Protein AF-A0A2G8JLL1-F1 (afdb_monomer_lite)

Radius of gyration: 41.3 Å; chains: 1; bounding box: 78×119×108 Å

Structure (mmCIF, N/CA/C/O backbone):
data_AF-A0A2G8JLL1-F1
#
_entry.id   AF-A0A2G8JLL1-F1
#
loop_
_atom_site.group_PDB
_atom_site.id
_atom_site.type_symbol
_atom_site.label_atom_id
_atom_site.label_alt_id
_atom_site.label_comp_id
_atom_site.label_asym_id
_atom_site.label_entity_id
_atom_site.label_seq_id
_atom_site.pdbx_PDB_ins_code
_atom_site.Cartn_x
_atom_site.Cartn_y
_atom_site.Cartn_z
_atom_site.occupancy
_atom_site.B_iso_or_equiv
_atom_site.auth_seq_id
_atom_site.auth_comp_id
_atom_site.auth_asym_id
_atom_site.auth_atom_id
_atom_site.pdbx_PDB_model_num
ATOM 1 N N . MET A 1 1 ? 45.201 -50.259 -47.007 1.00 47.94 1 MET A N 1
ATOM 2 C CA . MET A 1 1 ? 44.219 -51.216 -47.555 1.00 47.94 1 MET A CA 1
ATOM 3 C C . MET A 1 1 ? 42.976 -50.441 -47.920 1.00 47.94 1 MET A C 1
ATOM 5 O O . MET A 1 1 ? 42.402 -49.804 -47.046 1.00 47.94 1 MET A O 1
ATOM 9 N N . SER A 1 2 ? 42.607 -50.432 -49.196 1.00 56.53 2 SER A N 1
ATOM 10 C CA . SER A 1 2 ? 41.324 -49.880 -49.637 1.00 56.53 2 SER A CA 1
ATOM 11 C C . SER A 1 2 ? 40.188 -50.864 -49.306 1.00 56.53 2 SER A C 1
ATOM 13 O O . SER A 1 2 ? 40.428 -52.067 -49.205 1.00 56.53 2 SER A O 1
ATOM 15 N N . PHE A 1 3 ? 38.938 -50.402 -49.173 1.00 57.59 3 PHE A N 1
ATOM 16 C CA . PHE A 1 3 ? 37.777 -51.299 -48.985 1.00 57.59 3 PHE A CA 1
ATOM 17 C C . PHE A 1 3 ? 37.619 -52.323 -50.130 1.00 57.59 3 PHE A C 1
ATOM 19 O O . PHE A 1 3 ? 37.070 -53.407 -49.932 1.00 57.59 3 PHE A O 1
ATOM 26 N N . ARG A 1 4 ? 38.177 -52.017 -51.311 1.00 62.53 4 ARG A N 1
ATOM 27 C CA . ARG A 1 4 ? 38.277 -52.924 -52.462 1.00 62.53 4 ARG A CA 1
ATOM 28 C C . ARG A 1 4 ? 39.281 -54.060 -52.240 1.00 62.53 4 ARG A C 1
ATOM 30 O O . ARG A 1 4 ? 39.034 -55.172 -52.698 1.00 62.53 4 ARG A O 1
ATOM 37 N N . ASP A 1 5 ? 40.374 -53.805 -51.520 1.00 63.62 5 ASP A N 1
ATOM 38 C CA . ASP A 1 5 ? 41.371 -54.827 -51.173 1.00 63.62 5 ASP A CA 1
ATOM 39 C C . ASP A 1 5 ? 40.822 -55.860 -50.185 1.00 63.62 5 ASP A C 1
ATOM 41 O O . ASP A 1 5 ? 41.155 -57.042 -50.277 1.00 63.62 5 ASP A O 1
ATOM 45 N N . VAL A 1 6 ? 39.926 -55.418 -49.299 1.00 64.12 6 VAL A N 1
ATOM 46 C CA . VAL A 1 6 ? 39.228 -56.255 -48.308 1.00 64.12 6 VAL A CA 1
ATOM 47 C C . VAL A 1 6 ? 38.034 -57.008 -48.927 1.00 64.12 6 VAL A C 1
ATOM 49 O O . VAL A 1 6 ? 37.568 -57.992 -48.368 1.00 64.12 6 VAL A O 1
ATOM 52 N N . GLY A 1 7 ? 37.576 -56.619 -50.124 1.00 65.56 7 GLY A N 1
ATOM 53 C CA . GLY A 1 7 ? 36.499 -57.306 -50.850 1.00 65.56 7 GLY A CA 1
ATOM 54 C C . GLY A 1 7 ? 35.078 -56.871 -50.475 1.00 65.56 7 GLY A C 1
ATOM 55 O O . GLY A 1 7 ? 34.123 -57.548 -50.845 1.00 65.56 7 GLY A O 1
ATOM 56 N N . TRP A 1 8 ? 34.909 -55.740 -49.784 1.00 71.00 8 TRP A N 1
ATOM 57 C CA . TRP A 1 8 ? 33.594 -55.226 -49.383 1.00 71.00 8 TRP A CA 1
ATOM 58 C C . TRP A 1 8 ? 32.953 -54.387 -50.494 1.00 71.00 8 TRP A C 1
ATOM 60 O O . TRP A 1 8 ? 33.043 -53.156 -50.511 1.00 71.00 8 TRP A O 1
ATOM 70 N N . SER A 1 9 ? 32.305 -55.069 -51.440 1.00 70.31 9 SER A N 1
ATOM 71 C CA . SER A 1 9 ? 31.662 -54.466 -52.616 1.00 70.31 9 SER A CA 1
ATOM 72 C C . SER A 1 9 ? 30.584 -53.434 -52.264 1.00 70.31 9 SER A C 1
ATOM 74 O O . SER A 1 9 ? 30.529 -52.380 -52.895 1.00 70.31 9 SER A O 1
ATOM 76 N N . GLU A 1 10 ? 29.778 -53.677 -51.229 1.00 70.25 10 GLU A N 1
ATOM 77 C CA . GLU A 1 10 ? 28.682 -52.774 -50.840 1.00 70.25 10 GLU A CA 1
ATOM 78 C C . GLU A 1 10 ? 29.172 -51.418 -50.307 1.00 70.25 10 GLU A C 1
ATOM 80 O O . GLU A 1 10 ? 28.579 -50.372 -50.579 1.00 70.25 10 GLU A O 1
ATOM 85 N N . TYR A 1 11 ? 30.288 -51.412 -49.572 1.00 72.62 11 TYR A N 1
ATOM 86 C CA . TYR A 1 11 ? 30.905 -50.183 -49.067 1.00 72.62 11 TYR A CA 1
ATOM 87 C C . TYR A 1 11 ? 31.461 -49.346 -50.218 1.00 72.62 11 TYR A C 1
ATOM 89 O O . TYR A 1 11 ? 31.258 -48.133 -50.268 1.00 72.62 11 TYR A O 1
ATOM 97 N N . VAL A 1 12 ? 32.128 -50.009 -51.164 1.00 74.38 12 VAL A N 1
ATOM 98 C CA . VAL A 1 12 ? 32.664 -49.389 -52.379 1.00 74.38 12 VAL A CA 1
ATOM 99 C C . VAL A 1 12 ? 31.547 -48.742 -53.195 1.00 74.38 12 VAL A C 1
ATOM 101 O O . VAL A 1 12 ? 31.657 -47.569 -53.554 1.00 74.38 12 VAL A O 1
ATOM 104 N N . GLU A 1 13 ? 30.450 -49.462 -53.423 1.00 76.00 13 GLU A N 1
ATOM 105 C CA . GLU A 1 13 ? 29.294 -48.940 -54.146 1.00 76.00 13 GLU A CA 1
ATOM 106 C C . GLU A 1 13 ? 28.690 -47.710 -53.452 1.00 76.00 13 GLU A C 1
ATOM 108 O O . GLU A 1 13 ? 28.382 -46.711 -54.102 1.00 76.00 13 GLU A O 1
ATOM 113 N N . HIS A 1 14 ? 28.566 -47.734 -52.123 1.00 76.69 14 HIS A N 1
ATOM 114 C CA . HIS A 1 14 ? 28.033 -46.606 -51.364 1.00 76.69 14 HIS A CA 1
ATOM 115 C C . HIS A 1 14 ? 28.883 -45.331 -51.507 1.00 76.69 14 HIS A C 1
ATOM 117 O O . HIS A 1 14 ? 28.343 -44.258 -51.791 1.00 76.69 14 HIS A O 1
ATOM 123 N N . TYR A 1 15 ? 30.208 -45.427 -51.360 1.00 77.19 15 TYR A N 1
ATOM 124 C CA . TYR A 1 15 ? 31.089 -44.266 -51.530 1.00 77.19 15 TYR A CA 1
ATOM 125 C C . TYR A 1 15 ? 31.088 -43.743 -52.971 1.00 77.19 15 TYR A C 1
ATOM 127 O O . TYR A 1 15 ? 31.104 -42.528 -53.173 1.00 77.19 15 TYR A O 1
ATOM 135 N N . CYS A 1 16 ? 30.971 -44.633 -53.961 1.00 77.75 16 CYS A N 1
ATOM 136 C CA . CYS A 1 16 ? 30.797 -44.257 -55.365 1.00 77.75 16 CYS A CA 1
ATOM 137 C C . CYS A 1 16 ? 29.494 -43.478 -55.601 1.00 77.75 16 CYS A C 1
ATOM 139 O O . CYS A 1 16 ? 29.485 -42.505 -56.351 1.00 77.75 16 CYS A O 1
ATOM 141 N N . ARG A 1 17 ? 28.400 -43.858 -54.926 1.00 78.81 17 ARG A N 1
ATOM 142 C CA . ARG A 1 17 ? 27.119 -43.134 -54.997 1.00 78.81 17 ARG A CA 1
ATOM 143 C C . ARG A 1 17 ? 27.196 -41.730 -54.384 1.00 78.81 17 ARG A C 1
ATOM 145 O O . ARG A 1 17 ? 26.537 -40.825 -54.885 1.00 78.81 17 ARG A O 1
ATOM 152 N N . LEU A 1 18 ? 27.981 -41.533 -53.321 1.00 77.75 18 LEU A N 1
ATOM 153 C CA . LEU A 1 18 ? 28.173 -40.215 -52.692 1.00 77.75 18 LEU A CA 1
ATOM 154 C C . LEU A 1 18 ? 29.131 -39.314 -53.478 1.00 77.75 18 LEU A C 1
ATOM 156 O O . LEU A 1 18 ? 28.956 -38.096 -53.525 1.00 77.75 18 LEU A O 1
ATOM 160 N N . HIS A 1 19 ? 30.143 -39.916 -54.095 1.00 81.56 19 HIS A N 1
ATOM 161 C CA . HIS A 1 19 ? 31.207 -39.218 -54.797 1.00 81.56 19 HIS A CA 1
ATOM 162 C C . HIS A 1 19 ? 31.426 -39.852 -56.179 1.00 81.56 19 HIS A C 1
ATOM 164 O O . HIS A 1 19 ? 32.351 -40.646 -56.357 1.00 81.56 19 HIS A O 1
ATOM 170 N N . PRO A 1 20 ? 30.615 -39.471 -57.187 1.00 80.31 20 PRO A N 1
ATOM 171 C CA . PRO A 1 20 ? 30.664 -40.073 -58.525 1.00 80.31 20 PRO A CA 1
ATOM 172 C C . PRO A 1 20 ? 32.023 -39.925 -59.227 1.00 80.31 20 PRO A C 1
ATOM 174 O O . PRO A 1 20 ? 32.385 -40.737 -60.068 1.00 80.31 20 PRO A O 1
ATOM 177 N N . HIS A 1 21 ? 32.802 -38.908 -58.852 1.00 76.75 21 HIS A N 1
ATOM 178 C CA . HIS A 1 21 ? 34.153 -38.655 -59.362 1.00 76.75 21 HIS A CA 1
ATOM 179 C C . HIS A 1 21 ? 35.192 -39.689 -58.898 1.00 76.75 21 HIS A C 1
ATOM 181 O O . HIS A 1 21 ? 36.246 -39.812 -59.515 1.00 76.75 21 HIS A O 1
ATOM 187 N N . LEU A 1 22 ? 34.918 -40.442 -57.826 1.00 71.19 22 LEU A N 1
ATOM 188 C CA . LEU A 1 22 ? 35.804 -41.517 -57.377 1.00 71.19 22 LEU A CA 1
ATOM 189 C C . LEU A 1 22 ? 35.693 -42.755 -58.272 1.00 71.19 22 LEU A C 1
ATOM 191 O O . LEU A 1 22 ? 36.655 -43.505 -58.370 1.00 71.19 22 LEU A O 1
ATOM 195 N N . VAL A 1 23 ? 34.578 -42.942 -58.985 1.00 67.69 23 VAL A N 1
ATOM 196 C CA . VAL A 1 23 ? 34.353 -44.108 -59.857 1.00 67.69 23 VAL A CA 1
ATOM 197 C C . VAL A 1 23 ? 35.410 -44.195 -60.963 1.00 67.69 23 VAL A C 1
ATOM 199 O O . VAL A 1 23 ? 35.997 -45.254 -61.164 1.00 67.69 23 VAL A O 1
ATOM 202 N N . SER A 1 24 ? 35.739 -43.072 -61.609 1.00 63.47 24 SER A N 1
ATOM 203 C CA . SER A 1 24 ? 36.749 -43.021 -62.678 1.00 63.47 24 SER A CA 1
ATOM 204 C C . SER A 1 24 ? 38.176 -43.281 -62.188 1.00 63.47 24 SER A C 1
ATOM 206 O O . SER A 1 24 ? 38.999 -43.803 -62.931 1.00 63.47 24 SER A O 1
ATOM 208 N N . ILE A 1 25 ? 38.477 -42.920 -60.936 1.00 64.62 25 ILE A N 1
ATOM 209 C CA . ILE A 1 25 ? 39.777 -43.187 -60.298 1.00 64.62 25 ILE A CA 1
ATOM 210 C C . ILE A 1 25 ? 39.849 -44.663 -59.889 1.00 64.62 25 ILE A C 1
ATOM 212 O O . ILE A 1 25 ? 40.870 -45.326 -60.050 1.00 64.62 25 ILE A O 1
ATOM 216 N N . MET A 1 26 ? 38.729 -45.210 -59.420 1.00 60.34 26 MET A N 1
ATOM 217 C CA . MET A 1 26 ? 38.628 -46.600 -58.997 1.00 60.34 26 MET A CA 1
ATOM 218 C C . MET A 1 26 ? 38.695 -47.580 -60.173 1.00 60.34 26 MET A C 1
ATOM 220 O O . MET A 1 26 ? 39.208 -48.678 -60.000 1.00 60.34 26 MET A O 1
ATOM 224 N N . GLU A 1 27 ? 38.265 -47.228 -61.382 1.00 60.09 27 GLU A N 1
ATOM 225 C CA . GLU A 1 27 ? 38.450 -48.095 -62.559 1.00 60.09 27 GLU A CA 1
ATOM 226 C C . GLU A 1 27 ? 39.927 -48.294 -62.950 1.00 60.09 27 GLU A C 1
ATOM 228 O O . GLU A 1 27 ? 40.261 -49.315 -63.549 1.00 60.09 27 GLU A O 1
ATOM 233 N N . GLN A 1 28 ? 40.822 -47.379 -62.557 1.00 58.94 28 GLN A N 1
ATOM 234 C CA . GLN A 1 28 ? 42.235 -47.388 -62.956 1.00 58.94 28 GLN A CA 1
ATOM 235 C C . GLN A 1 28 ? 43.160 -48.188 -62.014 1.00 58.94 28 GLN A C 1
ATOM 237 O O . GLN A 1 28 ? 44.230 -48.620 -62.439 1.00 58.94 28 GLN A O 1
ATOM 242 N N . GLU A 1 29 ? 42.770 -48.438 -60.758 1.00 59.28 29 GLU A N 1
ATOM 243 C CA . GLU A 1 29 ? 43.624 -49.106 -59.757 1.00 59.28 29 GLU A CA 1
ATOM 244 C C . GLU A 1 29 ? 43.167 -50.545 -59.438 1.00 59.28 29 GLU A C 1
ATOM 246 O O . GLU A 1 29 ? 42.148 -50.757 -58.782 1.00 59.28 29 GLU A O 1
ATOM 251 N N . HIS A 1 30 ? 43.923 -51.572 -59.849 1.00 56.91 30 HIS A N 1
ATOM 252 C CA . HIS A 1 30 ? 43.625 -52.975 -59.513 1.00 56.91 30 HIS A CA 1
ATOM 253 C C . HIS A 1 30 ? 44.092 -53.354 -58.092 1.00 56.91 30 HIS A C 1
ATOM 255 O O . HIS A 1 30 ? 45.181 -52.978 -57.664 1.00 56.91 30 HIS A O 1
ATOM 261 N N . SER A 1 31 ? 43.274 -54.133 -57.367 1.00 60.94 31 SER A N 1
ATOM 262 C CA . SER A 1 31 ? 43.576 -54.585 -55.997 1.00 60.94 31 SER A CA 1
ATOM 263 C C . SER A 1 31 ? 44.878 -55.391 -55.929 1.00 60.94 31 SER A C 1
ATOM 265 O O . SER A 1 31 ? 45.107 -56.278 -56.749 1.00 60.94 31 SER A O 1
ATOM 267 N N . GLN A 1 32 ? 45.705 -55.113 -54.919 1.00 62.59 32 GLN A N 1
ATOM 268 C CA . GLN A 1 32 ? 47.029 -55.729 -54.750 1.00 62.59 32 GLN A CA 1
ATOM 269 C C . GLN A 1 32 ? 47.009 -57.041 -53.932 1.00 62.59 32 GLN A C 1
ATOM 271 O O . GLN A 1 32 ? 48.050 -57.681 -53.784 1.00 62.59 32 GLN A O 1
ATOM 276 N N . LEU A 1 33 ? 45.849 -57.469 -53.409 1.00 61.44 33 LEU A N 1
ATOM 277 C CA . LEU A 1 33 ? 45.696 -58.686 -52.591 1.00 61.44 33 LEU A CA 1
ATOM 278 C C . LEU A 1 33 ? 45.095 -59.855 -53.389 1.00 61.44 33 LEU A C 1
ATOM 280 O O . LEU A 1 33 ? 44.032 -59.723 -53.998 1.00 61.44 33 LEU A O 1
ATOM 284 N N . LYS A 1 34 ? 45.743 -61.027 -53.318 1.00 61.66 34 LYS A N 1
ATOM 285 C CA . LYS A 1 34 ? 45.247 -62.300 -53.880 1.00 61.66 34 LYS A CA 1
ATOM 286 C C . LYS A 1 34 ? 44.122 -62.888 -53.003 1.00 61.66 34 LYS A C 1
ATOM 288 O O . LYS A 1 34 ? 44.165 -62.696 -51.787 1.00 61.66 34 LYS A O 1
ATOM 293 N N . PRO A 1 35 ? 43.146 -63.628 -53.569 1.00 58.94 35 PRO A N 1
ATOM 294 C CA . PRO A 1 35 ? 41.983 -64.143 -52.830 1.00 58.94 35 PRO A CA 1
ATOM 295 C C . PRO A 1 35 ? 42.356 -65.009 -51.612 1.00 58.94 35 PRO A C 1
ATOM 297 O O . PRO A 1 35 ? 41.711 -64.895 -50.575 1.00 58.94 35 PRO A O 1
ATOM 300 N N . ASP A 1 36 ? 43.455 -65.765 -51.678 1.00 56.78 36 ASP A N 1
ATOM 301 C CA . ASP A 1 36 ? 43.916 -66.643 -50.588 1.00 56.78 36 ASP A CA 1
ATOM 302 C C . ASP A 1 36 ? 44.441 -65.879 -49.356 1.00 56.78 36 ASP A C 1
ATOM 304 O O . ASP A 1 36 ? 44.381 -66.375 -48.233 1.00 56.78 36 ASP A O 1
ATOM 308 N N . GLN A 1 37 ? 44.932 -64.647 -49.540 1.00 57.34 37 GLN A N 1
ATOM 309 C CA . GLN A 1 37 ? 45.430 -63.792 -48.451 1.00 57.34 37 GLN A CA 1
ATOM 310 C C . GLN A 1 37 ? 44.307 -63.026 -47.739 1.00 57.34 37 GLN A C 1
ATOM 312 O O . GLN A 1 37 ? 44.525 -62.494 -46.652 1.00 57.34 37 GLN A O 1
ATOM 317 N N . ARG A 1 38 ? 43.102 -62.982 -48.325 1.00 57.31 38 ARG A N 1
ATOM 318 C CA . ARG A 1 38 ? 41.926 -62.326 -47.731 1.00 57.31 38 ARG A CA 1
ATOM 319 C C . ARG A 1 38 ? 41.321 -63.143 -46.588 1.00 57.31 38 ARG A C 1
ATOM 321 O O . ARG A 1 38 ? 40.816 -62.560 -45.642 1.00 57.31 38 ARG A O 1
ATOM 328 N N . VAL A 1 39 ? 41.450 -64.472 -46.637 1.00 58.31 39 VAL A N 1
ATOM 329 C CA . VAL A 1 39 ? 40.941 -65.410 -45.614 1.00 58.31 39 VAL A CA 1
ATOM 330 C C . VAL A 1 39 ? 41.735 -65.335 -44.296 1.00 58.31 39 VAL A C 1
ATOM 332 O O . VAL A 1 39 ? 41.233 -65.711 -43.243 1.00 58.31 39 VAL A O 1
ATOM 335 N N . LEU A 1 40 ? 42.971 -64.823 -44.337 1.00 58.56 40 LEU A N 1
ATOM 336 C CA . LEU A 1 40 ? 43.858 -64.666 -43.173 1.00 58.56 40 LEU A CA 1
ATOM 337 C C . LEU A 1 40 ? 43.618 -63.375 -42.373 1.00 58.56 40 LEU A C 1
ATOM 339 O O . LEU A 1 40 ? 44.190 -63.218 -41.293 1.00 58.56 40 LEU A O 1
ATOM 343 N N . LEU A 1 41 ? 42.809 -62.445 -42.889 1.00 61.19 41 LEU A N 1
ATOM 344 C CA . LEU A 1 41 ? 42.453 -61.228 -42.168 1.00 61.19 41 LEU A CA 1
ATOM 345 C C . LEU A 1 41 ? 41.330 -61.550 -41.171 1.00 61.19 41 LEU A C 1
ATOM 347 O O . LEU A 1 41 ? 40.295 -62.070 -41.584 1.00 61.19 41 LEU A O 1
ATOM 351 N N . PRO A 1 42 ? 41.494 -61.252 -39.870 1.00 58.19 42 PRO A N 1
ATOM 352 C CA . PRO A 1 42 ? 40.410 -61.427 -38.916 1.00 58.19 42 PRO A CA 1
ATOM 353 C C . PRO A 1 42 ? 39.285 -60.455 -39.278 1.00 58.19 42 PRO A C 1
ATOM 355 O O . PRO A 1 42 ? 39.464 -59.243 -39.166 1.00 58.19 42 PRO A O 1
ATOM 358 N N . GLU A 1 43 ? 38.133 -60.967 -39.713 1.00 58.19 43 GLU A N 1
ATOM 359 C CA . GLU A 1 43 ? 36.931 -60.149 -39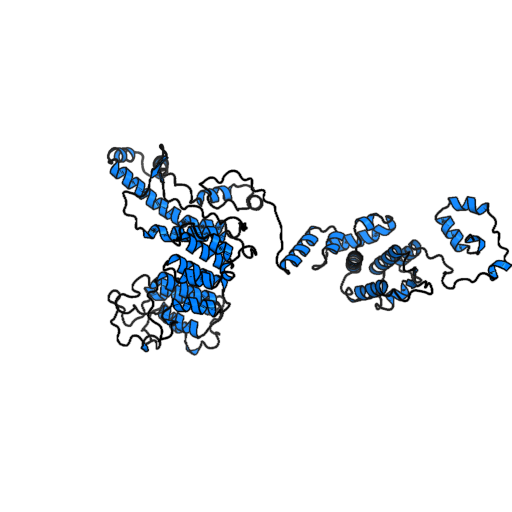.861 1.00 58.19 43 GLU A CA 1
ATOM 360 C C . GLU A 1 43 ? 36.476 -59.716 -38.463 1.00 58.19 43 GLU A C 1
ATOM 362 O O . GLU A 1 43 ? 36.094 -60.558 -37.641 1.00 58.19 43 GLU A O 1
ATOM 367 N N . PRO A 1 44 ? 36.534 -58.419 -38.126 1.00 57.47 44 PRO A N 1
ATOM 368 C CA . PRO A 1 44 ? 36.027 -57.979 -36.844 1.00 57.47 44 PRO A CA 1
ATOM 369 C C . PRO A 1 44 ? 34.505 -58.165 -36.854 1.00 57.47 44 PRO A C 1
ATOM 371 O O . PRO A 1 44 ? 33.800 -57.506 -37.614 1.00 57.47 44 PRO A O 1
ATOM 374 N N . SER A 1 45 ? 33.980 -58.984 -35.937 1.00 56.53 45 SER A N 1
ATOM 375 C CA . SER A 1 45 ? 32.534 -59.183 -35.675 1.00 56.53 45 SER A CA 1
ATOM 376 C C . SER A 1 45 ? 31.759 -57.890 -35.349 1.00 56.53 45 SER A C 1
ATOM 378 O O . SER A 1 45 ? 30.533 -57.879 -35.205 1.00 56.53 45 SER A O 1
ATOM 380 N N . VAL A 1 46 ? 32.511 -56.802 -35.209 1.00 56.53 46 VAL A N 1
ATOM 381 C CA . VAL A 1 46 ? 32.133 -55.425 -34.915 1.00 56.53 46 VAL A CA 1
ATOM 382 C C . VAL A 1 46 ? 31.663 -54.687 -36.179 1.00 56.53 46 VAL A C 1
ATOM 384 O O . VAL A 1 46 ? 30.863 -53.762 -36.067 1.00 56.53 46 VAL A O 1
ATOM 387 N N . ILE A 1 47 ? 32.106 -55.079 -37.379 1.00 61.91 47 ILE A N 1
ATOM 388 C CA . ILE A 1 47 ? 31.744 -54.388 -38.624 1.00 61.91 47 ILE A CA 1
ATOM 389 C C . ILE A 1 47 ? 30.537 -55.092 -39.267 1.00 61.91 47 ILE A C 1
ATOM 391 O O . ILE A 1 47 ? 30.624 -56.277 -39.583 1.00 61.91 47 ILE A O 1
ATOM 395 N N . PRO A 1 48 ? 29.389 -54.406 -39.428 1.00 63.94 48 PRO A N 1
ATOM 396 C CA . PRO A 1 48 ? 28.222 -54.994 -40.076 1.00 63.94 48 PRO A CA 1
ATOM 397 C C . PRO A 1 48 ? 28.489 -55.237 -41.568 1.00 63.94 48 PRO A C 1
ATOM 399 O O . PRO A 1 48 ? 29.200 -54.472 -42.209 1.00 63.94 48 PRO A O 1
ATOM 402 N N . LEU A 1 49 ? 27.872 -56.283 -42.125 1.00 57.38 49 LEU A N 1
ATOM 403 C CA . LEU A 1 49 ? 27.935 -56.588 -43.562 1.00 57.38 49 LEU A CA 1
ATOM 404 C C . LEU A 1 49 ? 27.315 -55.463 -44.410 1.00 57.38 49 LEU A C 1
ATOM 406 O O . LEU A 1 49 ? 27.823 -55.156 -45.483 1.00 57.38 49 LEU A O 1
ATOM 410 N N . PHE A 1 50 ? 26.275 -54.804 -43.886 1.00 60.62 50 PHE A N 1
ATOM 411 C CA . PHE A 1 50 ? 25.637 -53.646 -44.506 1.00 60.62 50 PHE A CA 1
ATOM 412 C C . PHE A 1 50 ? 26.224 -52.332 -43.981 1.00 60.62 50 PHE A C 1
ATOM 414 O O . PHE A 1 50 ? 26.271 -52.100 -42.770 1.00 60.62 50 PHE A O 1
ATOM 421 N N . HIS A 1 51 ? 26.594 -51.428 -44.896 1.00 64.75 51 HIS A N 1
ATOM 422 C CA . HIS A 1 51 ? 27.138 -50.113 -44.547 1.00 64.75 51 HIS A CA 1
ATOM 423 C C . HIS A 1 51 ? 26.140 -49.303 -43.685 1.00 64.75 51 HIS A C 1
ATOM 425 O O . HIS A 1 51 ? 25.052 -48.956 -44.161 1.00 64.75 51 HIS A O 1
ATOM 431 N N . PRO A 1 52 ? 26.502 -48.908 -42.448 1.00 68.50 52 PRO A N 1
ATOM 432 C CA . PRO A 1 52 ? 25.636 -48.131 -41.568 1.00 68.50 52 PRO A CA 1
ATOM 433 C C . PRO A 1 52 ? 25.619 -46.663 -42.016 1.00 68.50 52 PRO A C 1
ATOM 435 O O . PRO A 1 52 ? 26.514 -45.879 -41.706 1.00 68.50 52 PRO A O 1
ATOM 438 N N . VAL A 1 53 ? 24.613 -46.280 -42.803 1.00 75.88 53 VAL A N 1
ATOM 439 C CA . VAL A 1 53 ? 24.439 -44.902 -43.291 1.00 75.88 53 VAL A CA 1
ATOM 440 C C . VAL A 1 53 ? 23.362 -44.206 -42.472 1.00 75.88 53 VAL A C 1
ATOM 442 O O . VAL A 1 53 ? 22.207 -44.628 -42.487 1.00 75.88 53 VAL A O 1
ATOM 445 N N . PHE A 1 54 ? 23.709 -43.092 -41.826 1.00 78.44 54 PHE A N 1
ATOM 446 C CA . PHE A 1 54 ? 22.756 -42.302 -41.040 1.00 78.44 54 PHE A CA 1
ATOM 447 C C . PHE A 1 54 ? 21.534 -41.851 -41.863 1.00 78.44 54 PHE A C 1
ATOM 449 O O . PHE A 1 54 ? 20.407 -41.986 -41.406 1.00 78.44 54 PHE A O 1
ATOM 456 N N . ASN A 1 55 ? 21.728 -41.407 -43.110 1.00 79.31 55 ASN A N 1
ATOM 457 C CA . ASN A 1 55 ? 20.621 -41.001 -43.988 1.00 79.31 55 ASN A CA 1
ATOM 458 C C . ASN A 1 55 ? 19.676 -42.164 -44.333 1.00 79.31 55 ASN A C 1
ATOM 460 O O . ASN A 1 55 ? 18.469 -41.959 -44.419 1.00 79.31 55 ASN A O 1
ATOM 464 N N . ARG A 1 56 ? 20.204 -43.387 -44.506 1.00 79.94 56 ARG A N 1
ATOM 465 C CA . ARG A 1 56 ? 19.388 -44.589 -44.754 1.00 79.94 56 ARG A CA 1
ATOM 466 C C . ARG A 1 56 ? 18.607 -44.977 -43.503 1.00 79.94 56 ARG A C 1
ATOM 468 O O . ARG A 1 56 ? 17.426 -45.287 -43.604 1.00 79.94 56 ARG A O 1
ATOM 475 N N . TRP A 1 57 ? 19.253 -44.904 -42.341 1.00 80.44 57 TRP A N 1
ATOM 476 C CA . TRP A 1 57 ? 18.605 -45.111 -41.049 1.00 80.44 57 TRP A CA 1
ATOM 477 C C . TRP A 1 57 ? 17.471 -44.101 -40.823 1.00 80.44 57 TRP A C 1
ATOM 479 O O . TRP A 1 57 ? 16.352 -44.494 -40.510 1.00 80.44 57 TRP A O 1
ATOM 489 N N . LEU A 1 58 ? 17.718 -42.810 -41.073 1.00 80.00 58 LEU A N 1
ATOM 490 C CA . LEU A 1 58 ? 16.712 -41.756 -40.937 1.00 80.00 58 LEU A CA 1
ATOM 491 C C . LEU A 1 58 ? 15.553 -41.944 -41.922 1.00 80.00 58 LEU A C 1
ATOM 493 O O . LEU A 1 58 ? 14.398 -41.839 -41.527 1.00 80.00 58 LEU A O 1
ATOM 497 N N . TYR A 1 59 ? 15.847 -42.261 -43.186 1.00 81.94 59 TYR A N 1
ATOM 498 C CA . TYR A 1 59 ? 14.827 -42.530 -44.201 1.00 81.94 59 TYR A CA 1
ATOM 499 C C . TYR A 1 59 ? 13.915 -43.688 -43.789 1.00 81.94 59 TYR A C 1
ATOM 501 O O . TYR A 1 59 ? 12.692 -43.573 -43.826 1.00 81.94 59 TYR A O 1
ATOM 509 N N . ASN A 1 60 ? 14.507 -44.789 -43.331 1.00 79.88 60 ASN A N 1
ATOM 510 C CA . ASN A 1 60 ? 13.731 -45.927 -42.874 1.00 79.88 60 ASN A CA 1
ATOM 511 C C . ASN A 1 60 ? 12.969 -45.638 -41.562 1.00 79.88 60 ASN A C 1
ATOM 513 O O . ASN A 1 60 ? 11.884 -46.184 -41.374 1.00 79.88 60 ASN A O 1
ATOM 517 N N . SER A 1 61 ? 13.506 -44.773 -40.692 1.00 77.50 61 SER A N 1
ATOM 518 C CA . SER A 1 61 ? 12.855 -44.300 -39.461 1.00 77.50 61 SER A CA 1
ATOM 519 C C . SER A 1 61 ? 11.608 -43.458 -39.763 1.00 77.50 61 SER A C 1
ATOM 521 O O . SER A 1 61 ? 10.549 -43.700 -39.191 1.00 77.50 61 SER A O 1
ATOM 523 N N . ILE A 1 62 ? 11.682 -42.557 -40.750 1.00 78.75 62 ILE A N 1
ATOM 524 C CA . ILE A 1 62 ? 10.531 -41.772 -41.231 1.00 78.75 62 ILE A CA 1
ATOM 525 C C . ILE A 1 62 ? 9.447 -42.685 -41.831 1.00 78.75 62 ILE A C 1
ATOM 527 O O . ILE A 1 62 ? 8.259 -42.448 -41.625 1.00 78.75 62 ILE A O 1
ATOM 531 N N . LEU A 1 63 ? 9.842 -43.743 -42.551 1.00 80.12 63 LEU A N 1
ATOM 532 C CA . LEU A 1 63 ? 8.914 -44.719 -43.140 1.00 80.12 63 LEU A CA 1
ATOM 533 C C . LEU A 1 63 ? 8.358 -45.749 -42.139 1.00 80.12 63 LEU A C 1
ATOM 535 O O . LEU A 1 63 ? 7.447 -46.496 -42.492 1.00 80.12 63 LEU A O 1
ATOM 539 N N . GLY A 1 64 ? 8.884 -45.811 -40.911 1.00 70.50 64 GLY A N 1
ATOM 540 C CA . GLY A 1 64 ? 8.439 -46.756 -39.880 1.00 70.50 64 GLY A CA 1
ATOM 541 C C . GLY A 1 64 ? 8.913 -48.203 -40.074 1.00 70.50 64 GLY A C 1
ATOM 542 O O . GLY A 1 64 ? 8.325 -49.120 -39.501 1.00 70.50 64 GLY A O 1
ATOM 543 N N . ASN A 1 65 ? 9.963 -48.431 -40.867 1.00 76.19 65 ASN A N 1
ATOM 544 C CA . ASN A 1 65 ? 10.535 -49.766 -41.068 1.00 76.19 65 ASN A CA 1
ATOM 545 C C . ASN A 1 65 ? 11.385 -50.196 -39.849 1.00 76.19 65 ASN A C 1
ATOM 547 O O . ASN A 1 65 ? 12.015 -49.339 -39.222 1.00 76.19 65 ASN A O 1
ATOM 551 N N . PRO A 1 66 ? 11.476 -51.500 -39.514 1.00 64.88 66 PRO A N 1
ATOM 552 C CA . PRO A 1 66 ? 12.341 -51.974 -38.430 1.00 64.88 66 PRO A CA 1
ATOM 553 C C . PRO A 1 66 ? 13.810 -51.641 -38.727 1.00 64.88 66 PRO A C 1
ATOM 555 O O . PRO A 1 66 ? 14.284 -51.863 -39.842 1.00 64.88 66 PRO A O 1
ATOM 558 N N . GLN A 1 67 ? 14.509 -51.061 -37.745 1.00 65.75 67 GLN A N 1
ATOM 559 C CA . GLN A 1 67 ? 15.916 -50.664 -37.869 1.00 65.75 67 GLN A CA 1
ATOM 560 C C . GLN A 1 67 ? 16.841 -51.642 -37.158 1.00 65.75 67 GLN A C 1
ATOM 562 O O . GLN A 1 67 ? 16.550 -52.074 -36.044 1.00 65.75 67 GLN A O 1
ATOM 567 N N . ASP A 1 68 ? 17.994 -51.897 -37.774 1.00 66.00 68 ASP A N 1
ATOM 568 C CA . ASP A 1 68 ? 19.127 -52.489 -37.076 1.00 66.00 68 ASP A CA 1
ATOM 569 C C . ASP A 1 68 ? 19.770 -51.440 -36.147 1.00 66.00 68 ASP A C 1
ATOM 571 O O . ASP A 1 68 ? 19.871 -50.263 -36.531 1.00 66.00 68 ASP A O 1
ATOM 575 N N . PRO A 1 69 ? 20.233 -51.829 -34.943 1.00 70.19 69 PRO A N 1
ATOM 576 C CA . PRO A 1 69 ? 20.864 -50.898 -34.014 1.00 70.19 69 PRO A CA 1
ATOM 577 C C . PRO A 1 69 ? 22.111 -50.250 -34.634 1.00 70.19 69 PRO A C 1
ATOM 579 O O . PRO A 1 69 ? 23.000 -50.933 -35.154 1.00 70.19 69 PRO A O 1
ATOM 582 N N . PHE A 1 70 ? 22.200 -48.919 -34.572 1.00 72.69 70 PHE A N 1
ATOM 583 C CA . PHE A 1 70 ? 23.260 -48.164 -35.234 1.00 72.69 70 PHE A CA 1
ATOM 584 C C . PHE A 1 70 ? 24.602 -48.354 -34.507 1.00 72.69 70 PHE A C 1
ATOM 586 O O . PHE A 1 70 ? 24.662 -48.193 -33.283 1.00 72.69 70 PHE A O 1
ATOM 593 N N . PRO A 1 71 ? 25.698 -48.668 -35.221 1.00 70.94 71 PRO A N 1
ATOM 594 C CA . PRO A 1 71 ? 27.004 -48.844 -34.604 1.00 70.94 71 PRO A CA 1
ATOM 595 C C . PRO A 1 71 ? 27.541 -47.514 -34.065 1.00 70.94 71 PRO A C 1
ATOM 597 O O . PRO A 1 71 ? 27.765 -46.567 -34.820 1.00 70.94 71 PRO A O 1
ATOM 600 N N . HIS A 1 72 ? 27.766 -47.443 -32.753 1.00 68.00 72 HIS A N 1
ATOM 601 C CA . HIS A 1 72 ? 28.243 -46.236 -32.079 1.00 68.00 72 HIS A CA 1
ATOM 602 C C . HIS A 1 72 ? 29.654 -46.411 -31.503 1.00 68.00 72 HIS A C 1
ATOM 604 O O . HIS A 1 72 ? 29.955 -47.422 -30.864 1.00 68.00 72 HIS A O 1
ATOM 610 N N . MET A 1 73 ? 30.497 -45.388 -31.706 1.00 67.25 73 MET A N 1
ATOM 611 C CA . MET A 1 73 ? 31.798 -45.225 -31.050 1.00 67.25 73 MET A CA 1
ATOM 612 C C . MET A 1 73 ? 31.741 -44.052 -30.064 1.00 67.25 73 MET A C 1
ATOM 614 O O . MET A 1 73 ? 31.592 -42.898 -30.477 1.00 67.25 73 MET A O 1
ATOM 618 N N . ASP A 1 74 ? 31.932 -44.351 -28.777 1.00 58.81 74 ASP A N 1
ATOM 619 C CA . ASP A 1 74 ? 31.533 -43.509 -27.636 1.00 58.81 74 ASP A CA 1
ATOM 620 C C . ASP A 1 74 ? 32.154 -42.091 -27.571 1.00 58.81 74 ASP A C 1
ATOM 622 O O . ASP A 1 74 ? 31.611 -41.209 -26.906 1.00 58.81 74 ASP A O 1
ATOM 626 N N . PHE A 1 75 ? 33.239 -41.810 -28.306 1.00 61.78 75 PHE A N 1
ATOM 627 C CA . PHE A 1 75 ? 33.945 -40.516 -28.245 1.00 61.78 75 PHE A CA 1
ATOM 628 C C . PHE A 1 75 ? 33.981 -39.712 -29.541 1.00 61.78 75 PHE A C 1
ATOM 630 O O . PHE A 1 75 ? 34.083 -38.486 -29.493 1.00 61.78 75 PHE A O 1
ATOM 637 N N . ILE A 1 76 ? 33.905 -40.384 -30.687 1.00 68.44 76 ILE A N 1
ATOM 638 C CA . ILE A 1 76 ? 34.118 -39.770 -32.005 1.00 68.44 76 ILE A CA 1
ATOM 639 C C . ILE A 1 76 ? 32.773 -39.325 -32.598 1.00 68.44 76 ILE A C 1
ATOM 641 O O . ILE A 1 76 ? 32.670 -38.285 -33.244 1.00 68.44 76 ILE A O 1
ATOM 645 N N . CYS A 1 77 ? 31.709 -40.076 -32.311 1.00 68.12 77 CYS A N 1
ATOM 646 C CA . CYS A 1 77 ? 30.404 -39.969 -32.957 1.00 68.12 77 CYS A CA 1
ATOM 647 C C . CYS A 1 77 ? 29.344 -39.257 -32.091 1.00 68.12 77 CYS A C 1
ATOM 649 O O . CYS A 1 77 ? 28.160 -39.574 -32.159 1.00 68.12 77 CYS A O 1
ATOM 651 N N . LYS A 1 78 ? 29.736 -38.259 -31.284 1.00 73.88 78 LYS A N 1
ATOM 652 C CA . LYS A 1 78 ? 28.815 -37.586 -30.341 1.00 73.88 78 LYS A CA 1
ATOM 653 C C . LYS A 1 78 ? 27.607 -36.936 -31.029 1.00 73.88 78 LYS A C 1
ATOM 655 O O . LYS A 1 78 ? 26.484 -37.080 -30.557 1.00 73.88 78 LYS A O 1
ATOM 660 N N . LYS A 1 79 ? 27.818 -36.254 -32.163 1.00 75.69 79 LYS A N 1
ATOM 661 C CA . LYS A 1 79 ? 26.734 -35.590 -32.915 1.00 75.69 79 LYS A CA 1
ATOM 662 C C . LYS A 1 79 ? 25.769 -36.586 -33.554 1.00 75.69 79 LYS A C 1
ATOM 664 O O . LYS A 1 79 ? 24.565 -36.367 -33.523 1.00 75.69 79 LYS A O 1
ATOM 669 N N . THR A 1 80 ? 26.279 -37.683 -34.113 1.00 78.62 80 THR A N 1
ATOM 670 C CA . THR A 1 80 ? 25.427 -38.712 -34.725 1.00 78.62 80 THR A CA 1
ATOM 671 C C . THR A 1 80 ? 24.621 -39.453 -33.663 1.00 78.62 80 THR A C 1
ATOM 673 O O . THR A 1 80 ? 23.437 -39.684 -33.872 1.00 78.62 80 THR A O 1
ATOM 676 N N . HIS A 1 81 ? 25.198 -39.718 -32.489 1.00 77.56 81 HIS A N 1
ATOM 677 C CA . HIS A 1 81 ? 24.469 -40.259 -31.339 1.00 77.56 81 HIS A CA 1
ATOM 678 C C . HIS A 1 81 ? 23.339 -39.342 -30.869 1.00 77.56 81 HIS A C 1
ATOM 680 O O . HIS A 1 81 ? 22.208 -39.790 -30.706 1.00 77.56 81 HIS A O 1
ATOM 686 N N . GLN A 1 82 ? 23.625 -38.047 -30.702 1.00 79.75 82 GLN A N 1
ATOM 687 C CA . GLN A 1 82 ? 22.619 -37.053 -30.323 1.00 79.75 82 GLN A CA 1
ATOM 688 C C . GLN A 1 82 ? 21.498 -36.953 -31.366 1.00 79.75 82 GLN A C 1
ATOM 690 O O . GLN A 1 82 ? 20.331 -36.958 -30.997 1.00 79.75 82 GLN A O 1
ATOM 695 N N . LEU A 1 83 ? 21.828 -36.931 -32.661 1.00 81.44 83 LEU A N 1
ATOM 696 C CA . LEU A 1 83 ? 20.837 -36.893 -33.741 1.00 81.44 83 LEU A CA 1
ATOM 697 C C . LEU A 1 83 ? 19.951 -38.144 -33.756 1.00 81.44 83 LEU A C 1
ATOM 699 O O . LEU A 1 83 ? 18.733 -38.019 -33.812 1.00 81.44 83 LEU A O 1
ATOM 703 N N . ILE A 1 84 ? 20.538 -39.341 -33.661 1.00 80.00 84 ILE A N 1
ATOM 704 C CA . ILE A 1 84 ? 19.786 -40.606 -33.591 1.00 80.00 84 ILE A CA 1
ATOM 705 C C . ILE A 1 84 ? 18.844 -40.593 -32.385 1.00 80.00 84 ILE A C 1
ATOM 707 O O . ILE A 1 84 ? 17.670 -40.942 -32.510 1.00 80.00 84 ILE A O 1
ATOM 711 N N . ALA A 1 85 ? 19.327 -40.119 -31.236 1.00 78.69 85 ALA A N 1
ATOM 712 C CA . ALA A 1 85 ? 18.518 -39.978 -30.039 1.00 78.69 85 ALA A CA 1
ATOM 713 C C . ALA A 1 85 ? 17.350 -38.995 -30.248 1.00 78.69 85 ALA A C 1
ATOM 715 O O . ALA A 1 85 ? 16.206 -39.359 -29.988 1.00 78.69 85 ALA A O 1
ATOM 716 N N . ILE A 1 86 ? 17.594 -37.804 -30.804 1.00 81.62 86 ILE A N 1
ATOM 717 C CA . ILE A 1 86 ? 16.551 -36.798 -31.060 1.00 81.62 86 ILE A CA 1
ATOM 718 C C . ILE A 1 86 ? 15.509 -37.317 -32.067 1.00 81.62 86 ILE A C 1
ATOM 720 O O . ILE A 1 86 ? 14.313 -37.248 -31.793 1.00 81.62 86 ILE A O 1
ATOM 724 N N . TYR A 1 87 ? 15.922 -37.892 -33.201 1.00 82.19 87 TYR A N 1
ATOM 725 C CA . TYR A 1 87 ? 14.968 -38.412 -34.192 1.00 82.19 87 TYR A CA 1
ATOM 726 C C . TYR A 1 87 ? 14.204 -39.635 -33.698 1.00 82.19 87 TYR A C 1
ATOM 728 O O . TYR A 1 87 ? 13.032 -39.789 -34.033 1.00 82.19 87 TYR A O 1
ATOM 736 N N . SER A 1 88 ? 14.825 -40.489 -32.879 1.00 78.56 88 SER A N 1
ATOM 737 C CA . SER A 1 88 ? 14.114 -41.622 -32.282 1.00 78.56 88 SER A CA 1
ATOM 738 C C . SER A 1 88 ? 13.027 -41.158 -31.308 1.00 78.56 88 SER A C 1
ATOM 740 O O . SER A 1 88 ? 11.953 -41.748 -31.283 1.00 78.56 88 SER A O 1
ATOM 742 N N . LEU A 1 89 ? 13.251 -40.067 -30.566 1.00 76.25 89 LEU A N 1
ATOM 743 C CA . LEU A 1 89 ? 12.234 -39.458 -29.701 1.00 76.25 89 LEU A CA 1
ATOM 744 C C . LEU A 1 89 ? 11.083 -38.812 -30.489 1.00 76.25 89 LEU A C 1
ATOM 746 O O . LEU A 1 89 ? 9.967 -38.747 -29.972 1.00 76.25 89 LEU A O 1
ATOM 750 N N . TYR A 1 90 ? 11.343 -38.352 -31.718 1.00 79.31 90 TYR A N 1
ATOM 751 C CA . TYR A 1 90 ? 10.337 -37.730 -32.580 1.00 79.31 90 TYR A CA 1
ATOM 752 C C . TYR A 1 90 ? 9.469 -38.762 -33.317 1.00 79.31 90 TYR A C 1
ATOM 754 O O . TYR A 1 90 ? 8.243 -38.677 -33.269 1.00 79.31 90 TYR A O 1
ATOM 762 N N . PHE A 1 91 ? 10.096 -39.742 -33.981 1.00 75.56 91 PHE A N 1
ATOM 763 C CA . PHE A 1 91 ? 9.415 -40.661 -34.903 1.00 75.56 91 PHE A CA 1
ATOM 764 C C . PHE A 1 91 ? 8.991 -41.996 -34.270 1.00 75.56 91 PHE A C 1
ATOM 766 O O . PHE A 1 91 ? 7.958 -42.549 -34.655 1.00 75.56 91 PHE A O 1
ATOM 773 N N . ASN A 1 92 ? 9.731 -42.532 -33.289 1.00 68.56 92 ASN A N 1
ATOM 774 C CA . ASN A 1 92 ? 9.428 -43.863 -32.755 1.00 68.56 92 ASN A CA 1
ATOM 775 C C . ASN A 1 92 ? 8.359 -43.810 -31.654 1.00 68.56 92 ASN A C 1
ATOM 777 O O . ASN A 1 92 ? 8.458 -43.066 -30.675 1.00 68.56 92 ASN A O 1
ATOM 781 N N . LYS A 1 93 ? 7.359 -44.694 -31.753 1.00 61.97 93 LYS A N 1
ATOM 782 C CA . LYS A 1 93 ? 6.465 -45.004 -30.629 1.00 61.97 93 LYS A CA 1
ATOM 783 C C . LYS A 1 93 ? 7.262 -45.802 -29.598 1.00 61.97 93 LYS A C 1
ATOM 785 O O . LYS A 1 93 ? 7.618 -46.941 -29.864 1.00 61.97 93 LYS A O 1
ATOM 790 N N . ILE A 1 94 ? 7.568 -45.196 -28.455 1.00 58.31 94 ILE A N 1
ATOM 791 C CA . ILE A 1 94 ? 8.430 -45.789 -27.421 1.00 58.31 94 ILE A CA 1
ATOM 792 C C . ILE A 1 94 ? 7.763 -47.036 -26.800 1.00 58.31 94 ILE A C 1
ATOM 794 O O . ILE A 1 94 ? 6.719 -46.885 -26.160 1.00 58.31 94 ILE A O 1
ATOM 798 N N . PRO A 1 95 ? 8.353 -48.244 -26.912 1.00 55.53 95 PRO A N 1
ATOM 799 C CA . PRO A 1 95 ? 8.106 -49.336 -25.978 1.00 55.53 95 PRO A CA 1
ATOM 800 C C . PRO A 1 95 ? 8.975 -49.162 -24.718 1.00 55.53 95 PRO A C 1
ATOM 802 O O . PRO A 1 95 ? 9.928 -48.387 -24.709 1.00 55.53 95 PRO A O 1
ATOM 805 N N . SER A 1 96 ? 8.633 -49.874 -23.642 1.00 54.31 96 SER A N 1
ATOM 806 C CA . SER A 1 96 ? 9.310 -49.892 -22.330 1.00 54.31 96 SER A CA 1
ATOM 807 C C . SER A 1 96 ? 10.812 -49.532 -22.359 1.00 54.31 96 SER A C 1
ATOM 809 O O . SER A 1 96 ? 11.614 -50.177 -23.033 1.00 54.31 96 SER A O 1
ATOM 811 N N . SER A 1 97 ? 11.184 -48.508 -21.583 1.00 54.22 97 SER A N 1
ATOM 812 C CA . SER A 1 97 ? 12.385 -47.658 -21.719 1.00 54.22 97 SER A CA 1
ATOM 813 C C . SER A 1 97 ? 13.756 -48.340 -21.695 1.00 54.22 97 SER A C 1
ATOM 815 O O . SER A 1 97 ? 14.726 -47.746 -22.161 1.00 54.22 97 SER A O 1
ATOM 817 N N . VAL A 1 98 ? 13.857 -49.574 -21.201 1.00 51.47 98 VAL A N 1
ATOM 818 C CA . VAL A 1 98 ? 15.117 -50.337 -21.183 1.00 51.47 98 VAL A CA 1
ATOM 819 C C . VAL A 1 98 ? 15.391 -51.000 -22.538 1.00 51.47 98 VAL A C 1
ATOM 821 O O . VAL A 1 98 ? 16.531 -51.034 -22.979 1.00 51.47 98 VAL A O 1
ATOM 824 N N . GLN A 1 99 ? 14.351 -51.440 -23.255 1.00 54.31 99 GLN A N 1
ATOM 825 C CA . GLN A 1 99 ? 14.504 -52.057 -24.581 1.00 54.31 99 GLN A CA 1
ATOM 826 C C . GLN A 1 99 ? 14.810 -51.020 -25.671 1.00 54.31 99 GLN A C 1
ATOM 828 O O . GLN A 1 99 ? 15.414 -51.347 -26.685 1.00 54.31 99 GLN A O 1
ATOM 833 N N . PHE A 1 100 ? 14.423 -49.760 -25.455 1.00 59.75 100 PHE A N 1
ATOM 834 C CA . PHE A 1 100 ? 14.549 -48.690 -26.443 1.00 59.75 100 PHE A CA 1
ATOM 835 C C . PHE A 1 100 ? 16.009 -48.383 -26.814 1.00 59.75 100 PHE A C 1
ATOM 837 O O . PHE A 1 100 ? 16.330 -48.263 -27.992 1.00 59.75 100 PHE A O 1
ATOM 844 N N . VAL A 1 101 ? 16.920 -48.309 -25.841 1.00 59.75 101 VAL A N 1
ATOM 845 C CA . VAL A 1 101 ? 18.333 -47.983 -26.115 1.00 59.75 101 VAL A CA 1
ATOM 846 C C . VAL A 1 101 ? 19.061 -49.149 -26.787 1.00 59.75 101 VAL A C 1
ATOM 848 O O . VAL A 1 101 ? 19.793 -48.925 -27.752 1.00 59.75 101 VAL A O 1
ATOM 851 N N . ASP A 1 102 ? 18.791 -50.380 -26.348 1.00 57.66 102 ASP A N 1
ATOM 852 C CA . ASP A 1 102 ? 19.381 -51.596 -26.923 1.00 57.66 102 ASP A CA 1
ATOM 853 C C . ASP A 1 102 ? 18.905 -51.848 -28.364 1.00 57.66 102 ASP A C 1
ATOM 855 O O . ASP A 1 102 ? 19.653 -52.380 -29.184 1.00 57.66 102 ASP A O 1
ATOM 859 N N . THR A 1 103 ? 17.690 -51.404 -28.715 1.00 61.41 103 THR A N 1
ATOM 860 C CA . THR A 1 103 ? 17.202 -51.432 -30.107 1.00 61.41 103 THR A CA 1
ATOM 861 C C . THR A 1 103 ? 17.815 -50.351 -31.000 1.00 61.41 103 THR A C 1
ATOM 863 O O . THR A 1 103 ? 17.799 -50.493 -32.220 1.00 61.41 103 THR A O 1
ATOM 866 N N . LEU A 1 104 ? 18.354 -49.269 -30.429 1.00 61.50 104 LEU A N 1
ATOM 867 C CA . LEU A 1 104 ? 18.832 -48.113 -31.195 1.00 61.50 104 LEU A CA 1
ATOM 868 C C . LEU A 1 104 ? 20.340 -48.114 -31.433 1.00 61.50 104 LEU A C 1
ATOM 870 O O . LEU A 1 104 ? 20.773 -47.649 -32.487 1.00 61.50 104 LEU A O 1
ATOM 874 N N . PHE A 1 105 ? 21.139 -48.629 -30.496 1.00 66.81 105 PHE A N 1
ATOM 875 C CA . PHE A 1 105 ? 22.598 -48.561 -30.580 1.00 66.81 105 PHE A CA 1
ATOM 876 C C . PHE A 1 105 ? 23.266 -49.928 -30.420 1.00 66.81 105 PHE A C 1
ATOM 878 O O . PHE A 1 105 ? 23.057 -50.630 -29.435 1.00 66.81 105 PHE A O 1
ATOM 885 N N . ARG A 1 106 ? 24.164 -50.269 -31.354 1.00 65.75 106 ARG A N 1
ATOM 886 C CA . ARG A 1 106 ? 25.121 -51.375 -31.208 1.00 65.75 106 ARG A CA 1
ATOM 887 C C . ARG A 1 106 ? 26.459 -50.805 -30.749 1.00 65.75 106 ARG A C 1
ATOM 889 O O . ARG A 1 106 ? 27.120 -50.082 -31.492 1.00 65.75 106 ARG A O 1
ATOM 896 N N . ARG A 1 107 ? 26.877 -51.111 -29.520 1.00 61.94 107 ARG A N 1
ATOM 897 C CA . ARG A 1 107 ? 28.133 -50.586 -28.965 1.00 61.94 107 ARG A CA 1
ATOM 898 C C . ARG A 1 107 ? 29.345 -51.273 -29.598 1.00 61.94 107 ARG A C 1
ATOM 900 O O . ARG A 1 107 ? 29.494 -52.488 -29.479 1.00 61.94 107 ARG A O 1
ATOM 907 N N . LEU A 1 108 ? 30.237 -50.499 -30.216 1.00 60.44 108 LEU A N 1
ATOM 908 C CA . LEU A 1 108 ? 31.531 -50.998 -30.687 1.00 60.44 108 LEU A CA 1
ATOM 909 C C . LEU A 1 108 ? 32.565 -50.794 -29.571 1.00 60.44 108 LEU A C 1
ATOM 911 O O . LEU A 1 108 ? 33.112 -49.706 -29.404 1.00 60.44 108 LEU A O 1
ATOM 915 N N . SER A 1 109 ? 32.786 -51.817 -28.741 1.00 54.75 109 SER A N 1
ATOM 916 C CA . SER A 1 109 ? 33.746 -51.728 -27.633 1.00 54.75 109 SER A CA 1
ATOM 917 C C . SER A 1 109 ? 35.181 -51.877 -28.140 1.00 54.75 109 SER A C 1
ATOM 919 O O . SER A 1 109 ? 35.555 -52.908 -28.693 1.00 54.75 109 SER A O 1
ATOM 921 N N . ILE A 1 110 ? 36.007 -50.863 -27.873 1.00 52.03 110 ILE A N 1
ATOM 922 C CA . ILE A 1 110 ? 37.457 -51.034 -27.741 1.00 52.03 110 ILE A CA 1
ATOM 923 C C . ILE A 1 110 ? 37.681 -51.643 -26.353 1.00 52.03 110 ILE A C 1
ATOM 925 O O . ILE A 1 110 ? 37.083 -51.175 -25.379 1.00 52.03 110 ILE A O 1
ATOM 929 N N . ALA A 1 111 ? 38.499 -52.692 -26.261 1.00 39.44 111 ALA A N 1
ATOM 930 C CA . ALA A 1 111 ? 38.816 -53.420 -25.031 1.00 39.44 111 ALA A CA 1
ATOM 931 C C . ALA A 1 111 ? 39.656 -52.576 -24.045 1.00 39.44 111 ALA A C 1
ATOM 933 O O . ALA A 1 111 ? 40.788 -52.921 -23.751 1.00 39.44 111 ALA A O 1
ATOM 934 N N . ALA A 1 112 ? 39.135 -51.432 -23.594 1.00 38.94 112 ALA A N 1
ATOM 935 C CA . ALA A 1 112 ? 39.629 -50.613 -22.485 1.00 38.94 112 ALA A CA 1
ATOM 936 C C . ALA A 1 112 ? 38.714 -49.386 -22.294 1.00 38.94 112 ALA A C 1
ATOM 938 O O . ALA A 1 112 ? 39.133 -48.259 -22.534 1.00 38.94 112 ALA A O 1
ATOM 939 N N . SER A 1 113 ? 37.448 -49.562 -21.900 1.00 42.75 113 SER A N 1
ATOM 940 C CA . SER A 1 113 ? 36.712 -48.471 -21.234 1.00 42.75 113 SER A CA 1
ATOM 941 C C . SER A 1 113 ? 35.456 -48.975 -20.521 1.00 42.75 113 SER A C 1
ATOM 943 O O . SER A 1 113 ? 34.373 -49.079 -21.100 1.00 42.75 113 SER A O 1
ATOM 945 N N . SER A 1 114 ? 35.596 -49.248 -19.225 1.00 43.00 114 SER A N 1
ATOM 946 C CA . SER A 1 114 ? 34.487 -49.437 -18.285 1.00 43.00 114 SER A CA 1
ATOM 947 C C . SER A 1 114 ? 33.918 -48.106 -17.759 1.00 43.00 114 SER A C 1
ATOM 949 O O . SER A 1 114 ? 33.264 -48.105 -16.723 1.00 43.00 114 SER A O 1
ATOM 951 N N . LEU A 1 115 ? 34.177 -46.968 -18.422 1.00 43.25 115 LEU A N 1
ATOM 952 C CA . LEU A 1 115 ? 33.911 -45.630 -17.867 1.00 43.25 115 LEU A CA 1
ATOM 953 C C . LEU A 1 115 ? 32.700 -44.876 -18.447 1.00 43.25 115 LEU A C 1
ATOM 955 O O . LEU A 1 115 ? 32.502 -43.724 -18.087 1.00 43.25 115 LEU A O 1
ATOM 959 N N . TYR A 1 116 ? 31.865 -45.463 -19.312 1.00 46.34 116 TYR A N 1
ATOM 960 C CA . TYR A 1 116 ? 30.809 -44.687 -19.991 1.00 46.34 116 TYR A CA 1
ATOM 961 C C . TYR A 1 116 ? 29.450 -45.391 -20.023 1.00 46.34 116 TYR A C 1
ATOM 963 O O . TYR A 1 116 ? 29.075 -46.037 -20.997 1.00 46.34 116 TYR A O 1
ATOM 971 N N . THR A 1 117 ? 28.706 -45.220 -18.929 1.00 50.47 117 THR A N 1
ATOM 972 C CA . THR A 1 117 ? 27.269 -45.513 -18.774 1.00 50.47 117 THR A CA 1
ATOM 973 C C . THR A 1 117 ? 26.412 -44.240 -18.682 1.00 50.47 117 THR A C 1
ATOM 975 O O . THR A 1 117 ? 25.191 -44.332 -18.595 1.00 50.47 117 THR A O 1
ATOM 978 N N . GLU A 1 118 ? 27.000 -43.039 -18.706 1.00 50.97 118 GLU A N 1
ATOM 979 C CA . GLU A 1 118 ? 26.287 -41.780 -18.422 1.00 50.97 118 GLU A CA 1
ATOM 980 C C . GLU A 1 118 ? 25.376 -41.304 -19.569 1.00 50.97 118 GLU A C 1
ATOM 982 O O . GLU A 1 118 ? 24.234 -40.927 -19.327 1.00 50.97 118 GLU A O 1
ATOM 987 N N . SER A 1 119 ? 25.812 -41.362 -20.834 1.00 52.78 119 SER A N 1
ATOM 988 C CA . SER A 1 119 ? 25.023 -40.810 -21.955 1.00 52.78 119 SER A CA 1
ATOM 989 C C . SER A 1 119 ? 23.774 -41.633 -22.301 1.00 52.78 119 SER A C 1
ATOM 991 O O . SER A 1 119 ? 22.750 -41.070 -22.686 1.00 52.78 119 SER A O 1
ATOM 993 N N . THR A 1 120 ? 23.837 -42.957 -22.141 1.00 56.47 120 THR A N 1
ATOM 994 C CA . THR A 1 120 ? 22.704 -43.869 -22.365 1.00 56.47 120 THR A CA 1
ATOM 995 C C . THR A 1 120 ? 21.757 -43.908 -21.165 1.00 56.47 120 THR A C 1
ATOM 997 O O . THR A 1 120 ? 20.542 -43.916 -21.352 1.00 56.47 120 THR A O 1
ATOM 1000 N N . SER A 1 121 ? 22.273 -43.837 -19.930 1.00 58.38 121 SER A N 1
ATOM 1001 C CA . SER A 1 121 ? 21.434 -43.742 -18.723 1.00 58.38 121 SER A CA 1
ATOM 1002 C C . SER A 1 121 ? 20.694 -42.405 -18.613 1.00 58.38 121 SER A C 1
ATOM 1004 O O . SER A 1 121 ? 19.545 -42.387 -18.173 1.00 58.38 121 SER A O 1
ATOM 1006 N N . HIS A 1 122 ? 21.290 -41.303 -19.085 1.00 64.56 122 HIS A N 1
ATOM 1007 C CA . HIS A 1 122 ? 20.636 -39.993 -19.158 1.00 64.56 122 HIS A CA 1
ATOM 1008 C C . HIS A 1 122 ? 19.410 -40.010 -20.082 1.00 64.56 122 HIS A C 1
ATOM 1010 O O . HIS A 1 122 ? 18.358 -39.476 -19.736 1.00 64.56 122 HIS A O 1
ATOM 1016 N N . LEU A 1 123 ? 19.511 -40.688 -21.229 1.00 64.44 123 LEU A N 1
ATOM 1017 C CA . LEU A 1 123 ? 18.399 -40.889 -22.160 1.00 64.44 123 LEU A CA 1
ATOM 1018 C C . LEU A 1 123 ? 17.254 -41.698 -21.544 1.00 64.44 123 LEU A C 1
ATOM 1020 O O . LEU A 1 123 ? 16.097 -41.287 -21.619 1.00 64.44 123 LEU A O 1
ATOM 1024 N N . VAL A 1 124 ? 17.569 -42.812 -20.880 1.00 62.09 124 VAL A N 1
ATOM 1025 C CA . VAL A 1 124 ? 16.568 -43.650 -20.195 1.00 62.09 124 VAL A CA 1
ATOM 1026 C C . VAL A 1 124 ? 15.907 -42.886 -19.042 1.00 62.09 124 VAL A C 1
ATOM 1028 O O . VAL A 1 124 ? 14.683 -42.915 -18.888 1.00 62.09 124 VAL A O 1
ATOM 1031 N N . GLY A 1 125 ? 16.698 -42.151 -18.255 1.00 61.38 125 GLY A N 1
ATOM 1032 C CA . GLY A 1 125 ? 16.211 -41.303 -17.168 1.00 61.38 125 GLY A CA 1
ATOM 1033 C C . GLY A 1 125 ? 15.300 -40.171 -17.650 1.00 61.38 125 GLY A C 1
ATOM 1034 O O . GLY A 1 125 ? 14.288 -39.885 -17.009 1.00 61.38 125 GLY A O 1
ATOM 1035 N N . PHE A 1 126 ? 15.613 -39.565 -18.796 1.00 69.00 126 PHE A N 1
ATOM 1036 C CA . PHE A 1 126 ? 14.807 -38.518 -19.419 1.00 69.00 126 PHE A CA 1
ATOM 1037 C C . PHE A 1 126 ? 13.480 -39.050 -19.976 1.00 69.00 126 PHE A C 1
ATOM 1039 O O . PHE A 1 126 ? 12.418 -38.479 -19.715 1.00 69.00 126 PHE A O 1
ATOM 1046 N N . VAL A 1 127 ? 13.508 -40.185 -20.683 1.00 66.38 127 VAL A N 1
ATOM 1047 C CA . VAL A 1 127 ? 12.302 -40.824 -21.236 1.00 66.38 127 VAL A CA 1
ATOM 1048 C C . VAL A 1 127 ? 11.323 -41.213 -20.123 1.00 66.38 127 VAL A C 1
ATOM 1050 O O . VAL A 1 127 ? 10.125 -40.971 -20.252 1.00 66.38 127 VAL A O 1
ATOM 1053 N N . ASN A 1 128 ? 11.821 -41.727 -18.993 1.00 63.00 128 ASN A N 1
ATOM 1054 C CA . ASN A 1 128 ? 10.984 -42.079 -17.839 1.00 63.00 128 ASN A CA 1
ATOM 1055 C C . ASN A 1 128 ? 10.301 -40.863 -17.188 1.00 63.00 128 ASN A C 1
ATOM 1057 O O . ASN A 1 128 ? 9.179 -40.980 -16.698 1.00 63.00 128 ASN A O 1
ATOM 1061 N N . LYS A 1 129 ? 10.948 -39.691 -17.192 1.00 64.12 129 LYS A N 1
ATOM 1062 C CA . LYS A 1 129 ? 10.390 -38.447 -16.628 1.00 64.12 129 LYS A CA 1
ATOM 1063 C C . LYS A 1 129 ? 9.372 -37.773 -17.546 1.00 64.12 129 LYS A C 1
ATOM 1065 O O . LYS A 1 129 ? 8.523 -37.025 -17.068 1.00 64.12 129 LYS A O 1
ATOM 1070 N N . THR A 1 130 ? 9.451 -38.023 -18.851 1.00 63.84 130 THR A N 1
ATOM 1071 C CA . THR A 1 130 ? 8.735 -37.242 -19.866 1.00 63.84 130 THR A CA 1
ATOM 1072 C C . THR A 1 130 ? 7.606 -37.997 -20.569 1.00 63.84 130 THR A C 1
ATOM 1074 O O . THR A 1 130 ? 7.053 -37.500 -21.546 1.00 63.84 130 THR A O 1
ATOM 1077 N N . THR A 1 131 ? 7.183 -39.151 -20.043 1.00 61.72 131 THR A N 1
ATOM 1078 C CA . THR A 1 131 ? 6.107 -39.995 -20.610 1.00 61.72 131 THR A CA 1
ATOM 1079 C C . THR A 1 131 ? 4.768 -39.282 -20.823 1.00 61.72 131 THR A C 1
ATOM 1081 O O . THR A 1 131 ? 3.965 -39.735 -21.634 1.00 61.72 131 THR A O 1
ATOM 1084 N N . LYS A 1 132 ? 4.527 -38.167 -20.124 1.00 65.81 132 LYS A N 1
ATOM 1085 C CA . LYS A 1 132 ? 3.308 -37.349 -20.225 1.00 65.81 132 LYS A CA 1
ATOM 1086 C C . LYS A 1 132 ? 3.318 -36.337 -21.380 1.00 65.81 132 LYS A C 1
ATOM 1088 O O . LYS A 1 132 ? 2.263 -35.799 -21.695 1.00 65.81 132 LYS A O 1
ATOM 1093 N N . PHE A 1 133 ? 4.477 -36.059 -21.975 1.00 71.12 133 PHE A N 1
ATOM 1094 C CA . PHE A 1 133 ? 4.641 -35.030 -23.004 1.00 71.12 133 PHE A CA 1
ATOM 1095 C C . PHE A 1 133 ? 4.493 -35.603 -24.418 1.00 71.12 133 PHE A C 1
ATOM 1097 O O . PHE A 1 133 ? 4.806 -36.769 -24.685 1.00 71.12 133 PHE A O 1
ATOM 1104 N N . THR A 1 134 ? 4.056 -34.764 -25.354 1.00 79.75 134 THR A N 1
ATOM 1105 C CA . THR A 1 134 ? 3.993 -35.118 -26.778 1.00 79.75 134 THR A CA 1
ATOM 1106 C C . THR A 1 134 ? 5.395 -35.454 -27.324 1.00 79.75 134 THR A C 1
ATOM 1108 O O . THR A 1 134 ? 6.407 -35.052 -26.744 1.00 79.75 134 THR A O 1
ATOM 1111 N N . PRO A 1 135 ? 5.516 -36.235 -28.418 1.00 78.81 135 PRO A N 1
ATOM 1112 C CA . PRO A 1 135 ? 6.814 -36.514 -29.047 1.00 78.81 135 PRO A CA 1
ATOM 1113 C C . PRO A 1 135 ? 7.612 -35.239 -29.367 1.00 78.81 135 PRO A C 1
ATOM 1115 O O . PRO A 1 135 ? 8.794 -35.167 -29.045 1.00 78.81 135 PRO A O 1
ATOM 1118 N N . ALA A 1 136 ? 6.946 -34.204 -29.891 1.00 81.44 136 ALA A N 1
ATOM 1119 C CA . ALA A 1 136 ? 7.568 -32.919 -30.211 1.00 81.44 136 ALA A CA 1
ATOM 1120 C C . ALA A 1 136 ? 8.052 -32.159 -28.958 1.00 81.44 136 ALA A C 1
ATOM 1122 O O . ALA A 1 136 ? 9.159 -31.624 -28.932 1.00 81.44 136 ALA A O 1
ATOM 1123 N N . GLU A 1 137 ? 7.275 -32.150 -27.873 1.00 83.06 137 GLU A N 1
ATOM 1124 C CA . GLU A 1 137 ? 7.698 -31.529 -26.609 1.00 83.06 137 GLU A CA 1
ATOM 1125 C C . GLU A 1 137 ? 8.919 -32.229 -26.002 1.00 83.06 137 GLU A C 1
ATOM 1127 O O . GLU A 1 137 ? 9.852 -31.576 -25.532 1.00 83.06 137 GLU A O 1
ATOM 1132 N N . ARG A 1 138 ? 8.945 -33.565 -26.058 1.00 82.25 138 ARG A N 1
ATOM 1133 C CA . ARG A 1 138 ? 10.073 -34.370 -25.576 1.00 82.25 138 ARG A CA 1
ATOM 1134 C C . ARG A 1 138 ? 11.344 -34.085 -26.346 1.00 82.25 138 ARG A C 1
ATOM 1136 O O . ARG A 1 138 ? 12.399 -33.960 -25.733 1.00 82.25 138 ARG A O 1
ATOM 1143 N N . THR A 1 139 ? 11.249 -33.962 -27.667 1.00 83.06 139 THR A N 1
ATOM 1144 C CA . THR A 1 139 ? 12.414 -33.661 -28.499 1.00 83.06 139 THR A CA 1
ATOM 1145 C C . THR A 1 139 ? 12.988 -32.295 -28.163 1.00 83.06 139 THR A C 1
ATOM 1147 O O . THR A 1 139 ? 14.195 -32.179 -27.991 1.00 83.06 139 THR A O 1
ATOM 1150 N N . VAL A 1 140 ? 12.138 -31.281 -27.968 1.00 84.94 140 VAL A N 1
ATOM 1151 C CA . VAL A 1 140 ? 12.585 -29.921 -27.631 1.00 84.94 140 VAL A CA 1
ATOM 1152 C C . VAL A 1 140 ? 13.215 -29.863 -26.237 1.00 84.94 140 VAL A C 1
ATOM 1154 O O . VAL A 1 140 ? 14.281 -29.271 -26.066 1.00 84.94 140 VAL A O 1
ATOM 1157 N N . LEU A 1 141 ? 12.612 -30.525 -25.247 1.00 84.38 141 LEU A N 1
ATOM 1158 C CA . LEU A 1 141 ? 13.183 -30.633 -23.902 1.00 84.38 141 LEU A CA 1
ATOM 1159 C C . LEU A 1 141 ? 14.522 -31.375 -23.903 1.00 84.38 141 LEU A C 1
ATOM 1161 O O . LEU A 1 141 ? 15.474 -30.925 -23.272 1.00 84.38 141 LEU A O 1
ATOM 1165 N N . TYR A 1 142 ? 14.621 -32.472 -24.654 1.00 84.50 142 TYR A N 1
ATOM 1166 C CA . TYR A 1 142 ? 15.857 -33.239 -24.751 1.00 84.50 142 TYR A CA 1
ATOM 1167 C C . TYR A 1 142 ? 16.968 -32.434 -25.434 1.00 84.50 142 TYR A C 1
ATOM 1169 O O . TYR A 1 142 ? 18.098 -32.395 -24.954 1.00 84.50 142 TYR A O 1
ATOM 1177 N N . MET A 1 143 ? 16.639 -31.716 -26.513 1.00 84.56 143 MET A N 1
ATOM 1178 C CA . MET A 1 143 ? 17.562 -30.789 -27.175 1.00 84.56 143 MET A CA 1
ATOM 1179 C C . MET A 1 143 ? 18.057 -29.707 -26.207 1.00 84.56 143 MET A C 1
ATOM 1181 O O . MET A 1 143 ? 19.246 -29.390 -26.195 1.00 84.56 143 MET A O 1
ATOM 1185 N N . SER A 1 144 ? 17.173 -29.193 -25.350 1.00 84.94 144 SER A N 1
ATOM 1186 C CA . SER A 1 144 ? 17.532 -28.226 -24.314 1.00 84.94 144 SER A CA 1
ATOM 1187 C C . SER A 1 144 ? 18.456 -28.807 -23.236 1.00 84.94 144 SER A C 1
ATOM 1189 O O . SER A 1 144 ? 19.327 -28.087 -22.754 1.00 84.94 144 SER A O 1
ATOM 1191 N N . GLU A 1 145 ? 18.289 -30.071 -22.840 1.00 82.12 145 GLU A N 1
ATOM 1192 C CA . GLU A 1 145 ? 19.156 -30.729 -21.848 1.00 82.12 145 GLU A CA 1
ATOM 1193 C C . GLU A 1 145 ? 20.547 -31.054 -22.401 1.00 82.12 145 GLU A C 1
ATOM 1195 O O . GLU A 1 145 ? 21.539 -30.938 -21.686 1.00 82.12 145 GLU A O 1
ATOM 1200 N N . ILE A 1 146 ? 20.642 -31.411 -23.686 1.00 82.06 146 ILE A N 1
ATOM 1201 C CA . ILE A 1 146 ? 21.934 -31.617 -24.361 1.00 82.06 146 ILE A CA 1
ATOM 1202 C C . ILE A 1 146 ? 22.661 -30.279 -24.599 1.00 82.06 146 ILE A C 1
ATOM 1204 O O . ILE A 1 146 ? 23.868 -30.265 -24.845 1.00 82.06 146 ILE A O 1
ATOM 1208 N N . GLY A 1 147 ? 21.946 -29.152 -24.522 1.00 81.69 147 GLY A N 1
ATOM 1209 C CA . GLY A 1 147 ? 22.491 -27.816 -24.758 1.00 81.69 147 GLY A CA 1
ATOM 1210 C C . GLY A 1 147 ? 22.555 -27.431 -26.237 1.00 81.69 147 GLY A C 1
ATOM 1211 O O . GLY A 1 147 ? 23.413 -26.643 -26.625 1.00 81.69 147 GLY A O 1
ATOM 1212 N N . TRP A 1 148 ? 21.675 -27.987 -27.074 1.00 82.94 148 TRP A N 1
ATOM 1213 C CA . TRP A 1 148 ? 21.580 -27.600 -28.480 1.00 82.94 148 TRP A CA 1
ATOM 1214 C C . TRP A 1 148 ? 21.020 -26.189 -28.623 1.00 82.94 148 TRP A C 1
ATOM 1216 O O . TRP A 1 148 ? 20.009 -25.844 -28.012 1.00 82.94 148 TRP A O 1
ATOM 1226 N N . THR A 1 149 ? 21.649 -25.387 -29.479 1.00 85.31 149 THR A N 1
ATOM 1227 C CA . THR A 1 149 ? 21.190 -24.036 -29.811 1.00 85.31 149 THR A CA 1
ATOM 1228 C C . THR A 1 149 ? 20.552 -23.984 -31.200 1.00 85.31 149 THR A C 1
ATOM 1230 O O . THR A 1 149 ? 20.769 -24.852 -32.045 1.00 85.31 149 THR A O 1
ATOM 1233 N N . VAL A 1 150 ? 19.798 -22.917 -31.487 1.00 84.00 150 VAL A N 1
ATOM 1234 C CA . VAL A 1 150 ? 19.260 -22.659 -32.840 1.00 84.00 150 VAL A CA 1
ATOM 1235 C C . VAL A 1 150 ? 20.387 -22.577 -33.884 1.00 84.00 150 VAL A C 1
ATOM 1237 O O . VAL A 1 150 ? 20.196 -22.977 -35.032 1.00 84.00 150 VAL A O 1
ATOM 1240 N N . GLY A 1 151 ? 21.577 -22.120 -33.473 1.00 83.25 151 GLY A N 1
ATOM 1241 C CA . GLY A 1 151 ? 22.772 -22.103 -34.315 1.00 83.25 151 GLY A CA 1
ATOM 1242 C C . GLY A 1 151 ? 23.230 -23.508 -34.713 1.00 83.25 151 GLY A C 1
ATOM 1243 O O . GLY A 1 151 ? 23.520 -23.744 -35.885 1.00 83.25 151 GLY A O 1
ATOM 1244 N N . ASP A 1 152 ? 23.201 -24.466 -33.785 1.00 84.56 152 ASP A N 1
ATOM 1245 C CA . ASP A 1 152 ? 23.582 -25.858 -34.063 1.00 84.56 152 ASP A CA 1
ATOM 1246 C C . ASP A 1 152 ? 22.616 -26.539 -35.037 1.00 84.56 152 ASP A C 1
ATOM 1248 O O . ASP A 1 152 ? 23.046 -27.292 -35.910 1.00 84.56 152 ASP A O 1
ATOM 1252 N N . ILE A 1 153 ? 21.320 -26.224 -34.941 1.00 85.44 153 ILE A N 1
ATOM 1253 C CA . ILE A 1 153 ? 20.298 -26.716 -35.878 1.00 85.44 153 ILE A CA 1
ATOM 1254 C C . ILE A 1 153 ? 20.526 -26.128 -37.275 1.00 85.44 153 ILE A C 1
ATOM 1256 O O . ILE A 1 153 ? 20.418 -26.846 -38.267 1.00 85.44 153 ILE A O 1
ATOM 1260 N N . SER A 1 154 ? 20.893 -24.844 -37.362 1.00 85.19 154 SER A N 1
ATOM 1261 C CA . SER A 1 154 ? 21.178 -24.187 -38.644 1.00 85.19 154 SER A CA 1
ATOM 1262 C C . SER A 1 154 ? 22.451 -24.700 -39.330 1.00 85.19 154 SER A C 1
ATOM 1264 O O . SER A 1 154 ? 22.571 -24.606 -40.548 1.00 85.19 154 SER A O 1
ATOM 1266 N N . ALA A 1 155 ? 23.386 -25.278 -38.568 1.00 88.38 155 ALA A N 1
ATOM 1267 C CA . ALA A 1 155 ? 24.607 -25.884 -39.097 1.00 88.38 155 ALA A CA 1
ATOM 1268 C C . ALA A 1 155 ? 24.374 -27.272 -39.724 1.00 88.38 155 ALA A C 1
ATOM 1270 O O . ALA A 1 155 ? 25.266 -27.805 -40.390 1.00 88.38 155 ALA A O 1
ATOM 1271 N N . LEU A 1 156 ? 23.205 -27.883 -39.503 1.00 87.06 156 LEU A N 1
ATOM 1272 C CA . LEU A 1 156 ? 22.846 -29.160 -40.111 1.00 87.06 156 LEU A CA 1
ATOM 1273 C C . LEU A 1 156 ? 22.362 -28.971 -41.558 1.00 87.06 156 LEU A C 1
ATOM 1275 O O . LEU A 1 156 ? 21.713 -27.972 -41.870 1.00 87.06 156 LEU A O 1
ATOM 1279 N N . PRO A 1 157 ? 22.600 -29.960 -42.442 1.00 88.31 157 PRO A N 1
ATOM 1280 C CA . PRO A 1 157 ? 21.958 -30.015 -43.749 1.00 88.31 157 PRO A CA 1
ATOM 1281 C C . PRO A 1 157 ? 20.440 -29.846 -43.635 1.00 88.31 157 PRO A C 1
ATOM 1283 O O . PRO A 1 157 ? 19.819 -30.404 -42.729 1.00 88.31 157 PRO A O 1
ATOM 1286 N N . PHE A 1 158 ? 19.840 -29.123 -44.584 1.00 83.38 158 PHE A N 1
ATOM 1287 C CA . PHE A 1 158 ? 18.412 -28.775 -44.559 1.00 83.38 158 PHE A CA 1
ATOM 1288 C C . PHE A 1 158 ? 17.488 -29.993 -44.382 1.00 83.38 158 PHE A C 1
ATOM 1290 O O . PHE A 1 158 ? 16.459 -29.910 -43.717 1.00 83.38 158 PHE A O 1
ATOM 1297 N N . SER A 1 159 ? 17.869 -31.142 -44.948 1.00 82.31 159 SER A N 1
ATOM 1298 C CA . SER A 1 159 ? 17.109 -32.391 -44.857 1.00 82.31 159 SER A CA 1
ATOM 1299 C C . SER A 1 159 ? 17.027 -32.936 -43.431 1.00 82.31 159 SER A C 1
ATOM 1301 O O . SER A 1 159 ? 16.059 -33.605 -43.083 1.00 82.31 159 SER A O 1
ATOM 1303 N N . LEU A 1 160 ? 18.030 -32.638 -42.606 1.00 84.06 160 LEU A N 1
ATOM 1304 C CA . LEU A 1 160 ? 18.081 -33.017 -41.201 1.00 84.06 160 LEU A CA 1
ATOM 1305 C C . LEU A 1 160 ? 17.401 -31.955 -40.331 1.00 84.06 160 LEU A C 1
ATOM 1307 O O . LEU A 1 160 ? 16.639 -32.281 -39.423 1.00 84.06 160 LEU A O 1
ATOM 1311 N N . SER A 1 161 ? 17.615 -30.673 -40.602 1.00 87.25 161 SER A N 1
ATOM 1312 C CA . SER A 1 161 ? 17.022 -29.629 -39.766 1.00 87.25 161 SER A CA 1
ATOM 1313 C C . SER A 1 161 ? 15.499 -29.510 -39.918 1.00 87.25 161 SER A C 1
ATOM 1315 O O . SER A 1 161 ? 14.844 -29.100 -38.963 1.00 87.25 161 SER A O 1
ATOM 1317 N N . LEU A 1 162 ? 14.908 -29.925 -41.048 1.00 87.19 162 LEU A N 1
ATOM 1318 C CA . LEU A 1 162 ? 13.473 -29.767 -41.321 1.00 87.19 162 LEU A CA 1
ATOM 1319 C C . LEU A 1 162 ? 12.540 -30.424 -40.272 1.00 87.19 162 LEU A C 1
ATOM 1321 O O . LEU A 1 162 ? 11.734 -29.686 -39.704 1.00 87.19 162 LEU A O 1
ATOM 1325 N N . PRO A 1 163 ? 12.651 -31.726 -39.921 1.00 86.38 163 PRO A N 1
ATOM 1326 C CA . PRO A 1 163 ? 11.795 -32.313 -38.878 1.00 86.38 163 PRO A CA 1
ATOM 1327 C C . PRO A 1 163 ? 12.005 -31.685 -37.494 1.00 86.38 163 PRO A C 1
ATOM 1329 O O . PRO A 1 163 ? 11.083 -31.613 -36.686 1.00 86.38 163 PRO A O 1
ATOM 1332 N N . LEU A 1 164 ? 13.221 -31.200 -37.213 1.00 86.62 164 LEU A N 1
ATOM 1333 C CA . LEU A 1 164 ? 13.520 -30.508 -35.957 1.00 86.62 164 LEU A CA 1
ATOM 1334 C C . LEU A 1 164 ? 12.839 -29.136 -35.909 1.00 86.62 164 LEU A C 1
ATOM 1336 O O . LEU A 1 164 ? 12.288 -28.758 -34.877 1.00 86.62 164 LEU A O 1
ATOM 1340 N N . TYR A 1 165 ? 12.835 -28.400 -37.024 1.00 88.19 165 TYR A N 1
ATOM 1341 C CA . TYR A 1 165 ? 12.105 -27.140 -37.138 1.00 88.19 165 TYR A CA 1
ATOM 1342 C C . TYR A 1 165 ? 10.590 -27.337 -37.078 1.00 88.19 165 TYR A C 1
ATOM 1344 O O . TYR A 1 165 ? 9.911 -26.511 -36.475 1.00 88.19 165 TYR A O 1
ATOM 1352 N N . GLU A 1 166 ? 10.063 -28.427 -37.633 1.00 87.56 166 GLU A N 1
ATOM 1353 C CA . GLU A 1 166 ? 8.650 -28.793 -37.503 1.00 87.56 166 GLU A CA 1
ATOM 1354 C C . GLU A 1 166 ? 8.281 -29.075 -36.040 1.00 87.56 166 GLU A C 1
ATOM 1356 O O . GLU A 1 166 ? 7.329 -28.492 -35.522 1.00 87.56 166 GLU A O 1
ATOM 1361 N N . ALA A 1 167 ? 9.082 -29.879 -35.332 1.00 85.56 167 ALA A N 1
ATOM 1362 C CA . ALA A 1 167 ? 8.891 -30.128 -33.903 1.00 85.56 167 ALA A CA 1
ATOM 1363 C C . ALA A 1 167 ? 8.902 -28.823 -33.086 1.00 85.56 167 ALA A C 1
ATOM 1365 O O . ALA A 1 167 ? 8.032 -28.607 -32.241 1.00 85.56 167 ALA A O 1
ATOM 1366 N N . LEU A 1 168 ? 9.852 -27.925 -33.369 1.00 87.38 168 LEU A N 1
ATOM 1367 C CA . LEU A 1 168 ? 9.925 -26.609 -32.733 1.00 87.38 168 LEU A CA 1
ATOM 1368 C C . LEU A 1 168 ? 8.718 -25.731 -33.076 1.00 87.38 168 LEU A C 1
ATOM 1370 O O . LEU A 1 168 ? 8.233 -25.026 -32.197 1.00 87.38 168 LEU A O 1
ATOM 1374 N N . ALA A 1 169 ? 8.225 -25.761 -34.315 1.00 87.69 169 ALA A N 1
ATOM 1375 C CA . ALA A 1 169 ? 7.066 -24.982 -34.740 1.00 87.69 169 ALA A CA 1
ATOM 1376 C C . ALA A 1 169 ? 5.787 -25.431 -34.017 1.00 87.69 169 ALA A C 1
ATOM 1378 O O . ALA A 1 169 ? 5.091 -24.589 -33.453 1.00 87.69 169 ALA A O 1
ATOM 1379 N N . VAL A 1 170 ? 5.540 -26.743 -33.939 1.00 86.88 170 VAL A N 1
ATOM 1380 C CA . VAL A 1 170 ? 4.380 -27.318 -33.232 1.00 86.88 170 VAL A CA 1
ATOM 1381 C C . VAL A 1 170 ? 4.391 -26.933 -31.751 1.00 86.88 170 VAL A C 1
ATOM 1383 O O . VAL A 1 170 ? 3.388 -26.478 -31.205 1.00 86.88 170 VAL A O 1
ATOM 1386 N N . VAL A 1 171 ? 5.544 -27.055 -31.091 1.00 85.81 171 VAL A N 1
ATOM 1387 C CA . VAL A 1 171 ? 5.681 -26.686 -29.674 1.00 85.81 171 VAL A CA 1
ATOM 1388 C C . VAL A 1 171 ? 5.622 -25.168 -29.480 1.00 85.81 171 VAL A C 1
ATOM 1390 O O . VAL A 1 171 ? 5.170 -24.692 -28.443 1.00 85.81 171 VAL A O 1
ATOM 1393 N N . ARG A 1 172 ? 6.050 -24.373 -30.465 1.00 86.31 172 ARG A N 1
ATOM 1394 C CA . ARG A 1 172 ? 6.012 -22.906 -30.387 1.00 86.31 172 ARG A CA 1
ATOM 1395 C C . ARG A 1 172 ? 4.588 -22.357 -30.350 1.00 86.31 172 ARG A C 1
ATOM 1397 O O . ARG A 1 172 ? 4.386 -21.313 -29.718 1.00 86.31 172 ARG A O 1
ATOM 1404 N N . GLU A 1 173 ? 3.634 -23.029 -30.992 1.00 84.44 173 GLU A N 1
ATOM 1405 C CA . GLU A 1 173 ? 2.215 -22.668 -30.926 1.00 84.44 173 GLU A CA 1
ATOM 1406 C C . GLU A 1 173 ? 1.690 -22.797 -29.492 1.00 84.44 173 GLU A C 1
ATOM 1408 O O . GLU A 1 173 ? 1.165 -21.829 -28.944 1.00 84.44 173 GLU A O 1
ATOM 1413 N N . ASN A 1 174 ? 1.943 -23.937 -28.841 1.00 80.25 174 ASN A N 1
ATOM 1414 C CA . ASN A 1 174 ? 1.471 -24.225 -27.485 1.00 80.25 174 ASN A CA 1
ATOM 1415 C C . ASN A 1 174 ? 2.575 -24.830 -26.599 1.00 80.25 174 ASN A C 1
ATOM 1417 O O . ASN A 1 174 ? 2.570 -26.039 -26.370 1.00 80.25 174 ASN A O 1
ATOM 1421 N N . PRO A 1 175 ? 3.516 -24.036 -26.057 1.00 81.38 175 PRO A N 1
ATOM 1422 C CA . PRO A 1 175 ? 4.517 -24.587 -25.164 1.00 81.38 175 PRO A CA 1
ATOM 1423 C C . PRO A 1 175 ? 3.949 -24.708 -23.746 1.00 81.38 175 PRO A C 1
ATOM 1425 O O . PRO A 1 175 ? 3.297 -23.780 -23.248 1.00 81.38 175 PRO A O 1
ATOM 1428 N N . PRO A 1 176 ? 4.213 -25.830 -23.068 1.00 79.56 176 PRO A N 1
ATOM 1429 C CA . PRO A 1 176 ? 3.713 -26.078 -21.724 1.00 79.56 176 PRO A CA 1
ATOM 1430 C C . PRO A 1 176 ? 4.413 -25.192 -20.679 1.00 79.56 176 PRO A C 1
ATOM 1432 O O . PRO A 1 176 ? 5.571 -24.797 -20.817 1.00 79.56 176 PRO A O 1
ATOM 1435 N N . SER A 1 177 ? 3.699 -24.888 -19.594 1.00 75.19 177 SER A N 1
ATOM 1436 C CA . SER A 1 177 ? 4.184 -24.030 -18.509 1.00 75.19 177 SER A CA 1
ATOM 1437 C C . SER A 1 177 ? 5.185 -24.752 -17.598 1.00 75.19 177 SER A C 1
ATOM 1439 O O . SER A 1 177 ? 4.913 -25.858 -17.135 1.00 75.19 177 SER A O 1
ATOM 1441 N N . GLY A 1 178 ? 6.294 -24.088 -17.255 1.00 74.88 178 GLY A N 1
ATOM 1442 C CA . GLY A 1 178 ? 7.277 -24.574 -16.271 1.00 74.88 178 GLY A CA 1
ATOM 1443 C C . GLY A 1 178 ? 8.589 -25.114 -16.848 1.00 74.88 178 GLY A C 1
ATOM 1444 O O . GLY A 1 178 ? 9.377 -25.698 -16.108 1.00 74.88 178 GLY A O 1
ATOM 1445 N N . TRP A 1 179 ? 8.837 -24.926 -18.144 1.00 80.56 179 TRP A N 1
ATOM 1446 C CA . TRP A 1 179 ? 10.107 -25.289 -18.775 1.00 80.56 179 TRP A CA 1
ATOM 1447 C C . TRP A 1 179 ? 11.286 -24.400 -18.344 1.00 80.56 179 TRP A C 1
ATOM 1449 O O . TRP A 1 179 ? 11.069 -23.266 -17.905 1.00 80.56 179 TRP A O 1
ATOM 1459 N N . PRO A 1 180 ? 12.532 -24.904 -18.453 1.00 81.38 180 PRO A N 1
ATOM 1460 C CA . PRO A 1 180 ? 13.727 -24.109 -18.187 1.00 81.38 180 PRO A CA 1
ATOM 1461 C C . PRO A 1 180 ? 13.919 -23.008 -19.240 1.00 81.38 180 PRO A C 1
ATOM 1463 O O . PRO A 1 180 ? 13.449 -23.119 -20.375 1.00 81.38 180 PRO A O 1
ATOM 1466 N N . GLU A 1 181 ? 14.666 -21.960 -18.878 1.00 83.38 181 GLU A N 1
ATOM 1467 C CA . GLU A 1 181 ? 14.953 -20.817 -19.757 1.00 83.38 181 GLU A CA 1
ATOM 1468 C C . GLU A 1 181 ? 15.556 -21.254 -21.104 1.00 83.38 181 GLU A C 1
ATOM 1470 O O . GLU A 1 181 ? 15.163 -20.748 -22.158 1.00 83.38 181 GLU A O 1
ATOM 1475 N N . SER A 1 182 ? 16.455 -22.242 -21.078 1.00 82.75 182 SER A N 1
ATOM 1476 C CA . SER A 1 182 ? 17.115 -22.806 -22.260 1.00 82.75 182 SER A CA 1
ATOM 1477 C C . SER A 1 182 ? 16.131 -23.396 -23.274 1.00 82.75 182 SER A C 1
ATOM 1479 O O . SER A 1 182 ? 16.316 -23.213 -24.478 1.00 82.75 182 SER A O 1
ATOM 1481 N N . ALA A 1 183 ? 15.037 -24.009 -22.815 1.00 84.69 183 ALA A N 1
ATOM 1482 C CA . ALA A 1 183 ? 14.023 -24.582 -23.694 1.00 84.69 183 ALA A CA 1
ATOM 1483 C C . ALA A 1 183 ? 13.174 -23.492 -24.371 1.00 84.69 183 ALA A C 1
ATOM 1485 O O .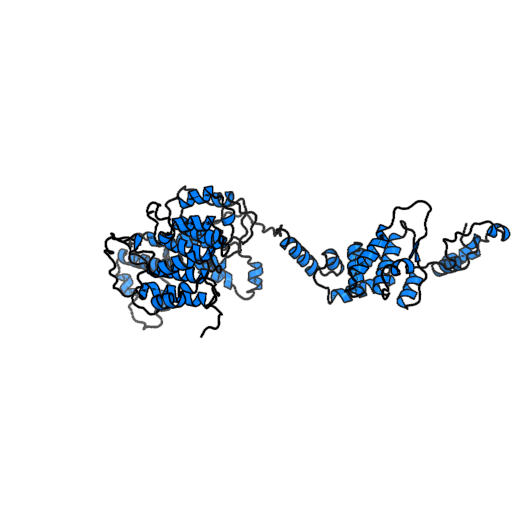 ALA A 1 183 ? 12.886 -23.576 -25.565 1.00 84.69 183 ALA A O 1
ATOM 1486 N N . TYR A 1 184 ? 12.824 -22.418 -23.653 1.00 85.31 184 TYR A N 1
ATOM 1487 C CA . TYR A 1 184 ? 12.124 -21.274 -24.256 1.00 85.31 184 TYR A CA 1
ATOM 1488 C C . TYR A 1 184 ? 13.019 -20.470 -25.206 1.00 85.31 184 TYR A C 1
ATOM 1490 O O . TYR A 1 184 ? 12.547 -19.986 -26.239 1.00 85.31 184 TYR A O 1
ATOM 1498 N N . ALA A 1 185 ? 14.313 -20.360 -24.890 1.00 85.75 185 ALA A N 1
ATOM 1499 C CA . ALA A 1 185 ? 15.299 -19.756 -25.778 1.00 85.75 185 ALA A CA 1
ATOM 1500 C C . ALA A 1 185 ? 15.422 -20.542 -27.095 1.00 85.75 185 ALA A C 1
ATOM 1502 O O . ALA A 1 185 ? 15.478 -19.927 -28.163 1.00 85.75 185 ALA A O 1
ATOM 1503 N N . LEU A 1 186 ? 15.376 -21.879 -27.034 1.00 86.06 186 LEU A N 1
ATOM 1504 C CA . LEU A 1 186 ? 15.379 -22.760 -28.206 1.00 86.06 186 LEU A CA 1
ATOM 1505 C C . LEU A 1 186 ? 14.126 -22.581 -29.084 1.00 86.06 186 LEU A C 1
ATOM 1507 O O . LEU A 1 186 ? 14.234 -22.557 -30.307 1.00 86.06 186 LEU A O 1
ATOM 1511 N N . LEU A 1 187 ? 12.953 -22.366 -28.475 1.00 84.81 187 LEU A N 1
ATOM 1512 C CA . LEU A 1 187 ? 11.695 -22.049 -29.174 1.00 84.81 187 LEU A CA 1
ATOM 1513 C C . LEU A 1 187 ? 11.636 -20.624 -29.750 1.00 84.81 187 LEU A C 1
ATOM 1515 O O . LEU A 1 187 ? 10.635 -20.238 -30.359 1.00 84.81 187 LEU A O 1
ATOM 1519 N N . VAL A 1 188 ? 12.677 -19.812 -29.532 1.00 83.12 188 VAL A N 1
ATOM 1520 C CA . VAL A 1 188 ? 12.722 -18.388 -29.907 1.00 83.12 188 VAL A CA 1
ATOM 1521 C C . VAL A 1 188 ? 11.621 -17.564 -29.195 1.00 83.12 188 VAL A C 1
ATOM 1523 O O . VAL A 1 188 ? 11.327 -16.430 -29.573 1.00 83.12 188 VAL A O 1
ATOM 1526 N N . ARG A 1 189 ? 11.039 -18.093 -28.106 1.00 83.56 189 ARG A N 1
ATOM 1527 C CA . ARG A 1 189 ? 10.057 -17.420 -27.233 1.00 83.56 189 ARG A CA 1
ATOM 1528 C C . ARG A 1 189 ? 10.779 -16.738 -26.065 1.00 83.56 189 ARG A C 1
ATOM 1530 O O . ARG A 1 189 ? 10.778 -17.206 -24.926 1.00 83.56 189 ARG A O 1
ATOM 1537 N N . LYS A 1 190 ? 11.457 -15.624 -26.374 1.00 83.19 190 LYS A N 1
ATOM 1538 C CA . LYS A 1 190 ? 12.238 -14.819 -25.404 1.00 83.19 190 LYS A CA 1
ATOM 1539 C C . LYS A 1 190 ? 11.378 -14.149 -24.326 1.00 83.19 190 LYS A C 1
ATOM 1541 O O . LYS A 1 190 ? 11.884 -13.736 -23.287 1.00 83.19 190 LYS A O 1
ATOM 1546 N N . ASP A 1 191 ? 10.094 -13.984 -24.599 1.00 84.62 191 ASP A N 1
ATOM 1547 C CA . ASP A 1 191 ? 9.084 -13.522 -23.655 1.00 84.62 191 ASP A CA 1
ATOM 1548 C C . ASP A 1 191 ? 8.965 -14.481 -22.463 1.00 84.62 191 ASP A C 1
ATOM 1550 O O . ASP A 1 191 ? 9.075 -14.054 -21.314 1.00 84.62 191 ASP A O 1
ATOM 1554 N N . LEU A 1 192 ? 8.850 -15.784 -22.721 1.00 83.44 192 LEU A N 1
ATOM 1555 C CA . LEU A 1 192 ? 8.717 -16.792 -21.662 1.00 83.44 192 LEU A CA 1
ATOM 1556 C C . LEU A 1 192 ? 10.021 -17.121 -20.976 1.00 83.44 192 LEU A C 1
ATOM 1558 O O . LEU A 1 192 ? 10.008 -17.408 -19.783 1.00 83.44 192 LEU A O 1
ATOM 1562 N N . SER A 1 193 ? 11.139 -17.045 -21.698 1.00 82.25 193 SER A N 1
ATOM 1563 C CA . SER A 1 193 ? 12.454 -17.220 -21.088 1.00 82.25 193 SER A CA 1
ATOM 1564 C C . SER A 1 193 ? 12.639 -16.187 -19.967 1.00 82.25 193 SER A C 1
ATOM 1566 O O . SER A 1 193 ? 12.873 -16.555 -18.817 1.00 82.25 193 SER A O 1
ATOM 1568 N N . LYS A 1 194 ? 12.357 -14.910 -20.257 1.00 81.31 194 LYS A N 1
ATOM 1569 C CA . LYS A 1 194 ? 12.407 -13.816 -19.277 1.00 81.31 194 LYS A CA 1
ATOM 1570 C C . LYS A 1 194 ? 11.372 -13.950 -18.163 1.00 81.31 194 LYS A C 1
ATOM 1572 O O . LYS A 1 194 ? 11.681 -13.634 -17.020 1.00 81.31 194 LYS A O 1
ATOM 1577 N N . GLN A 1 195 ? 10.156 -14.410 -18.464 1.00 80.44 195 GLN A N 1
ATOM 1578 C CA . GLN A 1 195 ? 9.146 -14.659 -17.427 1.00 80.44 195 GLN A CA 1
ATOM 1579 C C . GLN A 1 195 ? 9.560 -15.803 -16.497 1.00 80.44 195 GLN A C 1
ATOM 1581 O O . GLN A 1 195 ? 9.352 -15.710 -15.291 1.00 80.44 195 GLN A O 1
ATOM 1586 N N . SER A 1 196 ? 10.167 -16.864 -17.032 1.00 71.06 196 SER A N 1
ATOM 1587 C CA . SER A 1 196 ? 10.660 -17.989 -16.238 1.00 71.06 196 SER A CA 1
ATOM 1588 C C . SER A 1 196 ? 11.833 -17.583 -15.343 1.00 71.06 196 SER A C 1
ATOM 1590 O O . SER A 1 196 ? 11.808 -17.913 -14.160 1.00 71.06 196 SER A O 1
ATOM 1592 N N . ASP A 1 197 ? 12.779 -16.784 -15.854 1.00 75.00 197 ASP A N 1
ATOM 1593 C CA . ASP A 1 197 ? 13.857 -16.187 -15.055 1.00 75.00 197 ASP A CA 1
ATOM 1594 C C . ASP A 1 197 ? 13.280 -15.288 -13.952 1.00 75.00 197 ASP A C 1
ATOM 1596 O O . ASP A 1 197 ? 13.605 -15.433 -12.774 1.00 75.00 197 ASP A O 1
ATOM 1600 N N . TRP A 1 198 ? 12.321 -14.422 -14.294 1.00 70.88 198 TRP A N 1
ATOM 1601 C CA . TRP A 1 198 ? 11.645 -13.574 -13.314 1.00 70.88 198 TRP A CA 1
ATOM 1602 C C . TRP A 1 198 ? 10.920 -14.385 -12.228 1.00 70.88 198 TRP A C 1
ATOM 1604 O O . TRP A 1 198 ? 11.017 -14.050 -11.049 1.00 70.88 198 TRP A O 1
ATOM 1614 N N . LEU A 1 199 ? 10.234 -15.475 -12.589 1.00 70.12 199 LEU A N 1
ATOM 1615 C CA . LEU A 1 199 ? 9.559 -16.372 -11.644 1.00 70.12 199 LEU A CA 1
ATOM 1616 C C . LEU A 1 199 ? 10.541 -17.163 -10.766 1.00 70.12 199 LEU A C 1
ATOM 1618 O O . LEU A 1 199 ? 10.248 -17.437 -9.603 1.00 70.12 199 LEU A O 1
ATOM 1622 N N . GLN A 1 200 ? 11.700 -17.550 -11.298 1.00 65.19 200 GLN A N 1
ATOM 1623 C CA . GLN A 1 200 ? 12.748 -18.207 -10.514 1.00 65.19 200 GLN A CA 1
ATOM 1624 C C . GLN A 1 200 ? 13.399 -17.220 -9.537 1.00 65.19 200 GLN A C 1
ATOM 1626 O O . GLN A 1 200 ? 13.548 -17.531 -8.354 1.00 65.19 200 GLN A O 1
ATOM 1631 N N . ARG A 1 201 ? 13.682 -15.993 -9.989 1.00 60.44 201 ARG A N 1
ATOM 1632 C CA . ARG A 1 201 ? 14.203 -14.891 -9.162 1.00 60.44 201 ARG A CA 1
ATOM 1633 C C . ARG A 1 201 ? 13.198 -14.376 -8.140 1.00 60.44 201 ARG A C 1
ATOM 1635 O O . ARG A 1 201 ? 13.599 -13.889 -7.090 1.00 60.44 201 ARG A O 1
ATOM 1642 N N . SER A 1 202 ? 11.897 -14.482 -8.402 1.00 55.59 202 SER A N 1
ATOM 1643 C CA . SER A 1 202 ? 10.872 -14.120 -7.417 1.00 55.59 202 SER A CA 1
ATOM 1644 C C . SER A 1 202 ? 10.707 -15.184 -6.326 1.00 55.59 202 SER A C 1
ATOM 1646 O O . SER A 1 202 ? 10.414 -14.832 -5.185 1.00 55.59 202 SER A O 1
ATOM 1648 N N . LYS A 1 203 ? 10.967 -16.466 -6.631 1.00 53.97 203 LYS A N 1
ATOM 1649 C CA . LYS A 1 203 ? 10.999 -17.561 -5.640 1.00 53.97 203 LYS A CA 1
ATOM 1650 C C . LYS A 1 203 ? 12.273 -17.585 -4.789 1.00 53.97 203 LYS A C 1
ATOM 1652 O O . LYS A 1 203 ? 12.222 -18.039 -3.650 1.00 53.97 203 LYS A O 1
ATOM 1657 N N . GLY A 1 204 ? 13.394 -17.090 -5.307 1.00 44.41 204 GLY A N 1
ATOM 1658 C CA . GLY A 1 204 ? 14.633 -16.900 -4.556 1.00 44.41 204 GLY A CA 1
ATOM 1659 C C . GLY A 1 204 ? 15.014 -15.428 -4.505 1.00 44.41 204 GLY A C 1
ATOM 1660 O O . GLY A 1 204 ? 15.711 -14.986 -5.402 1.00 44.41 204 GLY A O 1
ATOM 1661 N N . CYS A 1 205 ? 14.557 -14.705 -3.473 1.00 36.62 205 CYS A N 1
ATOM 1662 C CA . CYS A 1 205 ? 14.956 -13.337 -3.099 1.00 36.62 205 CYS A CA 1
ATOM 1663 C C . CYS A 1 205 ? 15.404 -12.441 -4.278 1.00 36.62 205 CYS A C 1
ATOM 1665 O O . CYS A 1 205 ? 16.568 -12.454 -4.681 1.00 36.62 205 CYS A O 1
ATOM 1667 N N . LEU A 1 206 ? 14.461 -11.642 -4.790 1.00 34.44 206 LEU A N 1
ATOM 1668 C CA . LEU A 1 206 ? 14.583 -10.680 -5.893 1.00 34.44 206 LEU A CA 1
ATOM 1669 C C . LEU A 1 206 ? 15.932 -9.932 -5.947 1.00 34.44 206 LEU A C 1
ATOM 1671 O O . LEU A 1 206 ? 16.068 -8.823 -5.432 1.00 34.44 206 LEU A O 1
ATOM 1675 N N . LYS A 1 207 ? 16.912 -10.474 -6.677 1.00 34.97 207 LYS A N 1
ATOM 1676 C CA . LYS A 1 207 ? 18.011 -9.674 -7.228 1.00 34.97 207 LYS A CA 1
ATOM 1677 C C . LYS A 1 207 ? 17.563 -9.070 -8.556 1.00 34.97 207 LYS A C 1
ATOM 1679 O O . LYS A 1 207 ? 17.258 -9.800 -9.487 1.00 34.97 207 LYS A O 1
ATOM 1684 N N . GLU A 1 208 ? 17.528 -7.741 -8.593 1.00 37.16 208 GLU A N 1
ATOM 1685 C CA . GLU A 1 208 ? 17.954 -6.826 -9.670 1.00 37.16 208 GLU A CA 1
ATOM 1686 C C . GLU A 1 208 ? 17.354 -6.921 -11.087 1.00 37.16 208 GLU A C 1
ATOM 1688 O O . GLU A 1 208 ? 17.848 -7.622 -11.959 1.00 37.16 208 GLU A O 1
ATOM 1693 N N . ILE A 1 209 ? 16.436 -6.007 -11.404 1.00 31.33 209 ILE A N 1
ATOM 1694 C CA . ILE A 1 209 ? 16.468 -5.345 -12.717 1.00 31.33 209 ILE A CA 1
ATOM 1695 C C . ILE A 1 209 ? 16.989 -3.935 -12.458 1.00 31.33 209 ILE A C 1
ATOM 1697 O O . ILE A 1 209 ? 16.279 -3.087 -11.914 1.00 31.33 209 ILE A O 1
ATOM 1701 N N . SER A 1 210 ? 18.262 -3.722 -12.778 1.00 32.50 210 SER A N 1
ATOM 1702 C CA . SER A 1 210 ? 18.887 -2.408 -12.853 1.00 32.50 210 SER A CA 1
ATOM 1703 C C . SER A 1 210 ? 18.457 -1.737 -14.157 1.00 32.50 210 SER A C 1
ATOM 1705 O O . SER A 1 210 ? 19.163 -1.793 -15.163 1.00 32.50 210 SER A O 1
ATOM 1707 N N . THR A 1 211 ? 17.295 -1.092 -14.162 1.00 30.70 211 THR A N 1
ATOM 1708 C CA . THR A 1 211 ? 17.083 0.033 -15.072 1.00 30.70 211 THR A CA 1
ATOM 1709 C C . THR A 1 211 ? 17.904 1.187 -14.519 1.00 30.70 211 THR A C 1
ATOM 1711 O O . THR A 1 211 ? 17.539 1.806 -13.523 1.00 30.70 211 THR A O 1
ATOM 1714 N N . GLN A 1 212 ? 19.070 1.416 -15.121 1.00 30.34 212 GLN A N 1
ATOM 1715 C CA . GLN A 1 212 ? 19.840 2.638 -14.926 1.00 30.34 212 GLN A CA 1
ATOM 1716 C C . GLN A 1 212 ? 18.996 3.812 -15.435 1.00 30.34 212 GLN A C 1
ATOM 1718 O O . GLN A 1 212 ? 19.075 4.191 -16.601 1.00 30.34 212 GLN A O 1
ATOM 1723 N N . SER A 1 213 ? 18.174 4.391 -14.564 1.00 32.28 213 SER A N 1
ATOM 1724 C CA . SER A 1 213 ? 17.740 5.770 -14.726 1.00 32.28 213 SER A CA 1
ATOM 1725 C C . SER A 1 213 ? 18.986 6.631 -14.545 1.00 32.28 213 SER A C 1
ATOM 1727 O O . SER A 1 213 ? 19.493 6.777 -13.432 1.00 32.28 213 SER A O 1
ATOM 1729 N N . LYS A 1 214 ? 19.530 7.148 -15.650 1.00 28.81 214 LYS A N 1
ATOM 1730 C CA . LYS A 1 214 ? 20.510 8.232 -15.608 1.00 28.81 214 LYS A CA 1
ATOM 1731 C C . LYS A 1 214 ? 19.845 9.418 -14.913 1.00 28.81 214 LYS A C 1
ATOM 1733 O O . LYS A 1 214 ? 19.051 10.125 -15.523 1.00 28.81 214 LYS A O 1
ATOM 1738 N N . SER A 1 215 ? 20.137 9.610 -13.633 1.00 28.84 215 SER A N 1
ATOM 1739 C CA . SER A 1 215 ? 19.878 10.872 -12.956 1.00 28.84 215 SER A CA 1
ATOM 1740 C C . SER A 1 215 ? 20.931 11.860 -13.446 1.00 28.84 215 SER A C 1
ATOM 1742 O O . SER A 1 215 ? 22.064 11.858 -12.962 1.00 28.84 215 SER A O 1
ATOM 1744 N N . ASP A 1 216 ? 20.577 12.668 -14.444 1.00 29.14 216 ASP A N 1
ATOM 1745 C CA . ASP A 1 216 ? 21.322 13.886 -14.740 1.00 29.14 216 ASP A CA 1
ATOM 1746 C C . ASP A 1 216 ? 21.293 14.758 -13.482 1.00 29.14 216 ASP A C 1
ATOM 1748 O O . ASP A 1 216 ? 20.270 15.332 -13.108 1.00 29.14 216 ASP A O 1
ATOM 1752 N N . SER A 1 217 ? 22.436 14.838 -12.808 1.00 33.34 217 SER A N 1
ATOM 1753 C CA . SER A 1 217 ? 22.689 15.762 -11.714 1.00 33.34 217 SER A CA 1
ATOM 1754 C C . SER A 1 217 ? 22.749 17.190 -12.265 1.00 33.34 217 SER A C 1
ATOM 1756 O O . SER A 1 217 ? 23.824 17.746 -12.493 1.00 33.34 217 SER A O 1
ATOM 1758 N N . LYS A 1 218 ? 21.583 17.791 -12.500 1.00 31.91 218 LYS A N 1
ATOM 1759 C CA . LYS A 1 218 ? 21.414 19.246 -12.520 1.00 31.91 218 LYS A CA 1
ATOM 1760 C C . LYS A 1 218 ? 20.794 19.645 -11.185 1.00 31.91 218 LYS A C 1
ATOM 1762 O O . LYS A 1 218 ? 19.863 18.993 -10.729 1.00 31.91 218 LYS A O 1
ATOM 1767 N N . GLY A 1 219 ? 21.389 20.650 -10.537 1.00 31.30 219 GLY A N 1
ATOM 1768 C CA . GLY A 1 219 ? 21.122 21.040 -9.149 1.00 31.30 219 GLY A CA 1
ATOM 1769 C C . GLY A 1 219 ? 19.641 20.995 -8.777 1.00 31.30 219 GLY A C 1
ATOM 1770 O O . GLY A 1 219 ? 18.817 21.565 -9.489 1.00 31.30 219 GLY A O 1
ATOM 1771 N N . LYS A 1 220 ? 19.332 20.297 -7.674 1.00 36.47 220 LYS A N 1
ATOM 1772 C CA . LYS A 1 220 ? 17.974 20.146 -7.137 1.00 36.47 220 LYS A CA 1
ATOM 1773 C C . LYS A 1 220 ? 17.344 21.545 -7.006 1.00 36.47 220 LYS A C 1
ATOM 1775 O O . LYS A 1 220 ? 17.852 22.341 -6.212 1.00 36.47 220 LYS A O 1
ATOM 1780 N N . PRO A 1 221 ? 16.300 21.894 -7.781 1.00 40.81 221 PRO A N 1
ATOM 1781 C CA . PRO A 1 221 ? 15.560 23.121 -7.527 1.00 40.81 221 PRO A CA 1
ATOM 1782 C C . PRO A 1 221 ? 14.943 23.015 -6.128 1.00 40.81 221 PRO A C 1
ATOM 1784 O O . PRO A 1 221 ? 14.485 21.950 -5.732 1.00 40.81 221 PRO A O 1
ATOM 1787 N N . ALA A 1 222 ? 14.934 24.103 -5.360 1.00 46.69 222 ALA A N 1
ATOM 1788 C CA . ALA A 1 222 ? 14.432 24.115 -3.980 1.00 46.69 222 ALA A CA 1
ATOM 1789 C C . ALA A 1 222 ? 12.920 23.798 -3.847 1.00 46.69 222 ALA A C 1
ATOM 1791 O O . ALA A 1 222 ? 12.431 23.636 -2.730 1.00 46.69 222 ALA A O 1
ATOM 1792 N N . ASP A 1 223 ? 12.218 23.659 -4.977 1.00 58.56 223 ASP A N 1
ATOM 1793 C CA . ASP A 1 223 ? 10.771 23.469 -5.104 1.00 58.56 223 ASP A CA 1
ATOM 1794 C C . ASP A 1 223 ? 10.437 22.095 -5.725 1.00 58.56 223 ASP A C 1
ATOM 1796 O O . ASP A 1 223 ? 9.724 22.005 -6.728 1.00 58.56 223 ASP A O 1
ATOM 1800 N N . THR A 1 224 ? 11.001 21.011 -5.186 1.00 66.50 224 THR A N 1
ATOM 1801 C CA . THR A 1 224 ? 10.636 19.642 -5.588 1.00 66.50 224 THR A CA 1
ATOM 1802 C C . THR A 1 224 ? 9.307 19.256 -4.935 1.00 66.50 224 THR A C 1
ATOM 1804 O O . THR A 1 224 ? 9.219 19.188 -3.709 1.00 66.50 224 THR A O 1
ATOM 1807 N N . ASP A 1 225 ? 8.282 18.948 -5.732 1.00 73.75 225 ASP A N 1
ATOM 1808 C CA . ASP A 1 225 ? 6.937 18.597 -5.238 1.00 73.75 225 ASP A CA 1
ATOM 1809 C C . ASP A 1 225 ? 6.810 17.129 -4.763 1.00 73.75 225 ASP A C 1
ATOM 1811 O O . ASP A 1 225 ? 5.735 16.689 -4.351 1.00 73.75 225 ASP A O 1
ATOM 1815 N N . GLY A 1 226 ? 7.895 16.345 -4.829 1.00 75.38 226 GLY A N 1
ATOM 1816 C CA . GLY A 1 226 ? 7.915 14.939 -4.403 1.00 75.38 226 GLY A CA 1
ATOM 1817 C C . GLY A 1 226 ? 7.170 13.980 -5.342 1.00 75.38 226 GLY A C 1
ATOM 1818 O O . GLY A 1 226 ? 6.810 12.887 -4.923 1.00 75.38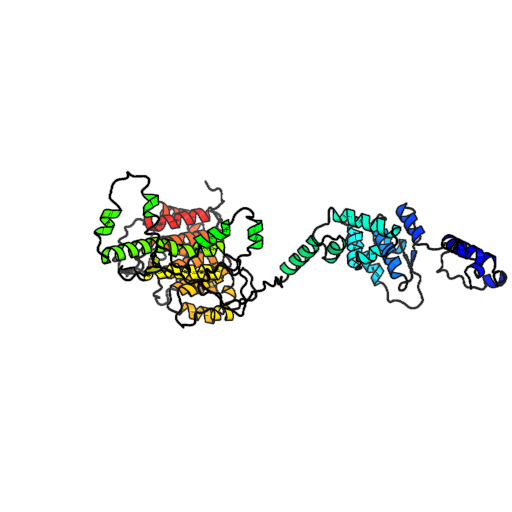 226 GLY A O 1
ATOM 1819 N N . MET A 1 227 ? 6.916 14.374 -6.596 1.00 80.44 227 MET A N 1
ATOM 1820 C CA . MET A 1 227 ? 6.227 13.568 -7.627 1.00 80.44 227 MET A CA 1
ATOM 1821 C C . MET A 1 227 ? 7.130 13.211 -8.824 1.00 80.44 227 MET A C 1
ATOM 1823 O O . MET A 1 227 ? 6.647 12.851 -9.898 1.00 80.44 227 MET A O 1
ATOM 1827 N N . GLU A 1 228 ? 8.446 13.338 -8.652 1.00 74.62 228 GLU A N 1
ATOM 1828 C CA . GLU A 1 228 ? 9.450 13.133 -9.708 1.00 74.62 228 GLU A CA 1
ATOM 1829 C C . GLU A 1 228 ? 9.735 11.651 -9.977 1.00 74.62 228 GLU A C 1
ATOM 1831 O O . GLU A 1 228 ? 10.103 11.287 -11.086 1.00 74.62 228 GLU A O 1
ATOM 1836 N N . GLY A 1 229 ? 9.507 10.779 -8.989 1.00 68.12 229 GLY A N 1
ATOM 1837 C CA . GLY A 1 229 ? 9.717 9.331 -9.102 1.00 68.12 229 GLY A CA 1
ATOM 1838 C C . GLY A 1 229 ? 8.618 8.573 -9.857 1.00 68.12 229 GLY A C 1
ATOM 1839 O O . GLY A 1 229 ? 8.511 7.362 -9.691 1.00 68.12 229 GLY A O 1
ATOM 1840 N N . LEU A 1 230 ? 7.760 9.259 -10.617 1.00 76.75 230 LEU A N 1
ATOM 1841 C CA . LEU A 1 230 ? 6.716 8.630 -11.429 1.00 76.75 230 LEU A CA 1
ATOM 1842 C C . LEU A 1 230 ? 7.290 8.203 -12.787 1.00 76.75 230 LEU A C 1
ATOM 1844 O O . LEU A 1 230 ? 7.909 9.009 -13.477 1.00 76.75 230 LEU A O 1
ATOM 1848 N N . ASP A 1 231 ? 7.062 6.944 -13.177 1.00 73.75 231 ASP A N 1
ATOM 1849 C CA . ASP A 1 231 ? 7.445 6.428 -14.497 1.00 73.75 231 ASP A CA 1
ATOM 1850 C C . ASP A 1 231 ? 6.505 6.995 -15.570 1.00 73.75 231 ASP A C 1
ATOM 1852 O O . ASP A 1 231 ? 5.461 6.423 -15.903 1.00 73.75 231 ASP A O 1
ATOM 1856 N N . ASP A 1 232 ? 6.869 8.173 -16.072 1.00 74.31 232 ASP A N 1
ATOM 1857 C CA . ASP A 1 232 ? 6.095 8.900 -17.069 1.00 74.31 232 ASP A CA 1
ATOM 1858 C C . ASP A 1 232 ? 5.930 8.094 -18.374 1.00 74.31 232 ASP A C 1
ATOM 1860 O O . ASP A 1 232 ? 4.978 8.345 -19.109 1.00 74.31 232 ASP A O 1
ATOM 1864 N N . ASP A 1 233 ? 6.780 7.105 -18.668 1.00 79.75 233 ASP A N 1
ATOM 1865 C CA . ASP A 1 233 ? 6.685 6.328 -19.906 1.00 79.75 233 ASP A CA 1
ATOM 1866 C C . ASP A 1 233 ? 5.575 5.273 -19.828 1.00 79.75 233 ASP A C 1
ATOM 1868 O O . ASP A 1 233 ? 4.708 5.228 -20.704 1.00 79.75 233 ASP A O 1
ATOM 1872 N N . LEU A 1 234 ? 5.507 4.491 -18.742 1.00 82.94 234 LEU A N 1
ATOM 1873 C CA . LEU A 1 234 ? 4.379 3.573 -18.499 1.00 82.94 234 LEU A CA 1
ATOM 1874 C C . LEU A 1 234 ? 3.048 4.316 -18.382 1.00 82.94 234 LEU A C 1
ATOM 1876 O O . LEU A 1 234 ? 1.999 3.844 -18.829 1.00 82.94 234 LEU A O 1
ATOM 1880 N N . LEU A 1 235 ? 3.089 5.490 -17.770 1.00 83.69 235 LEU A N 1
ATOM 1881 C CA . LEU A 1 235 ? 1.917 6.313 -17.569 1.00 83.69 235 LEU A CA 1
ATOM 1882 C C . LEU A 1 235 ? 1.397 6.944 -18.875 1.00 83.69 235 LEU A C 1
ATOM 1884 O O . LEU A 1 235 ? 0.179 6.979 -19.072 1.00 83.69 235 LEU A O 1
ATOM 1888 N N . LYS A 1 236 ? 2.284 7.339 -19.800 1.00 85.94 236 LYS A N 1
ATOM 1889 C CA . LYS A 1 236 ? 1.912 7.748 -21.169 1.00 85.94 236 LYS A CA 1
ATOM 1890 C C . LYS A 1 236 ? 1.264 6.609 -21.953 1.00 85.94 236 LYS A C 1
ATOM 1892 O O . LYS A 1 236 ? 0.337 6.860 -22.710 1.00 85.94 236 LYS A O 1
ATOM 1897 N N . PHE A 1 237 ? 1.677 5.355 -21.749 1.00 86.06 237 PHE A N 1
ATOM 1898 C CA . PHE A 1 237 ? 0.992 4.218 -22.381 1.00 86.06 237 PHE A CA 1
ATOM 1899 C C . PHE A 1 237 ? -0.441 4.016 -21.864 1.00 86.06 237 PHE A C 1
ATOM 1901 O O . PHE A 1 237 ? -1.298 3.565 -22.621 1.00 86.06 237 PHE A O 1
ATOM 1908 N N . ARG A 1 238 ? -0.731 4.345 -20.595 1.00 87.00 238 ARG A N 1
ATOM 1909 C CA . ARG A 1 238 ? -2.094 4.249 -20.032 1.00 87.00 238 ARG A CA 1
ATOM 1910 C C . ARG A 1 238 ? -2.999 5.403 -20.456 1.00 87.00 238 ARG A C 1
ATOM 1912 O O . ARG A 1 238 ? -4.199 5.193 -20.618 1.00 87.00 238 ARG A O 1
ATOM 1919 N N . PHE A 1 239 ? -2.439 6.601 -20.600 1.00 88.88 239 PHE A N 1
ATOM 1920 C CA . PHE A 1 239 ? -3.158 7.813 -20.994 1.00 88.88 239 PHE A CA 1
ATOM 1921 C C . PHE A 1 239 ? -2.417 8.515 -22.148 1.00 88.88 239 PHE A C 1
ATOM 1923 O O . PHE A 1 239 ? -1.750 9.519 -21.911 1.00 88.88 239 PHE A O 1
ATOM 1930 N N . PRO A 1 240 ? -2.492 7.984 -23.384 1.00 86.56 240 PRO A N 1
ATOM 1931 C CA . PRO A 1 240 ? -1.697 8.493 -24.507 1.00 86.56 240 PRO A CA 1
ATOM 1932 C C . PRO A 1 240 ? -2.195 9.835 -25.052 1.00 86.56 240 PRO A C 1
ATOM 1934 O O . PRO A 1 240 ? -1.389 10.668 -25.459 1.00 86.56 240 PRO A O 1
ATOM 1937 N N . ASP A 1 241 ? -3.509 10.056 -25.040 1.00 86.56 241 ASP A N 1
ATOM 1938 C CA . ASP A 1 241 ? -4.137 11.187 -25.733 1.00 86.56 241 ASP A CA 1
ATOM 1939 C C . ASP A 1 241 ? -4.264 12.452 -24.866 1.00 86.56 241 ASP A C 1
ATOM 1941 O O . ASP A 1 241 ? -4.700 13.494 -25.351 1.00 86.56 241 ASP A O 1
ATOM 1945 N N . ASP A 1 242 ? -3.932 12.371 -23.573 1.00 90.06 242 ASP A N 1
ATOM 1946 C CA . ASP A 1 242 ? -4.267 13.403 -22.589 1.00 90.06 242 ASP A CA 1
ATOM 1947 C C . ASP A 1 242 ? -3.156 13.595 -21.543 1.00 90.06 242 ASP A C 1
ATOM 1949 O O . ASP A 1 242 ? -2.524 12.647 -21.080 1.00 90.06 242 ASP A O 1
ATOM 1953 N N . LEU A 1 243 ? -2.962 14.838 -21.103 1.00 87.19 243 LEU A N 1
ATOM 1954 C CA . LEU A 1 243 ? -1.963 15.249 -20.114 1.00 87.19 243 LEU A CA 1
ATOM 1955 C C . LEU A 1 243 ? -2.503 15.157 -18.677 1.00 87.19 243 LEU A C 1
ATOM 1957 O O . LEU A 1 243 ? -2.144 15.957 -17.809 1.00 87.19 243 LEU A O 1
ATOM 1961 N N . ARG A 1 244 ? -3.348 14.156 -18.396 1.00 87.94 244 ARG A N 1
ATOM 1962 C CA . ARG A 1 244 ? -4.040 13.988 -17.101 1.00 87.94 244 ARG A CA 1
ATOM 1963 C C . ARG A 1 244 ? -3.090 14.021 -15.922 1.00 87.94 244 ARG A C 1
ATOM 1965 O O . ARG A 1 244 ? -3.367 14.658 -14.918 1.00 87.94 244 ARG A O 1
ATOM 1972 N N . ILE A 1 245 ? -1.957 13.337 -16.038 1.00 86.44 245 ILE A N 1
ATOM 1973 C CA . ILE A 1 245 ? -0.987 13.234 -14.944 1.00 86.44 245 ILE A CA 1
ATOM 1974 C C . ILE A 1 245 ? -0.280 14.562 -14.718 1.00 86.44 245 ILE A C 1
ATOM 1976 O O . ILE A 1 245 ? 0.015 14.897 -13.578 1.00 86.44 245 ILE A O 1
ATOM 1980 N N . THR A 1 246 ? -0.043 15.342 -15.771 1.00 86.06 246 THR A N 1
ATOM 1981 C CA . THR A 1 246 ? 0.489 16.698 -15.639 1.00 86.06 246 THR A CA 1
ATOM 1982 C C . THR A 1 246 ? -0.500 17.595 -14.899 1.00 86.06 246 THR A C 1
ATOM 1984 O O . THR A 1 246 ? -0.091 18.324 -14.000 1.00 86.06 246 THR A O 1
ATOM 1987 N N . GLU A 1 247 ? -1.795 17.503 -15.205 1.00 88.25 247 GLU A N 1
ATOM 1988 C CA . GLU A 1 247 ? -2.832 18.257 -14.491 1.00 88.25 247 GLU A CA 1
ATOM 1989 C C . GLU A 1 247 ? -3.003 17.781 -13.044 1.00 88.25 247 GLU A C 1
ATOM 1991 O O . GLU A 1 247 ? -3.037 18.597 -12.129 1.00 88.25 247 GLU A O 1
ATOM 1996 N N . VAL A 1 248 ? -2.993 16.472 -12.790 1.00 89.94 248 VAL A N 1
ATOM 1997 C CA . VAL A 1 248 ? -3.032 15.925 -11.425 1.00 89.94 248 VAL A CA 1
ATOM 1998 C C . VAL A 1 248 ? -1.794 16.346 -10.623 1.00 89.94 248 VAL A C 1
ATOM 2000 O O . VAL A 1 248 ? -1.935 16.757 -9.473 1.00 89.94 248 VAL A O 1
ATOM 2003 N N . LYS A 1 249 ? -0.595 16.328 -11.226 1.00 87.19 249 LYS A N 1
ATOM 2004 C CA . LYS A 1 249 ? 0.639 16.853 -10.611 1.00 87.19 249 LYS A CA 1
ATOM 2005 C C . LYS A 1 249 ? 0.475 18.337 -10.241 1.00 87.19 249 LYS A C 1
ATOM 2007 O O . LYS A 1 249 ? 0.871 18.730 -9.152 1.00 87.19 249 LYS A O 1
ATOM 2012 N N . LYS A 1 250 ? -0.158 19.158 -11.090 1.00 86.06 250 LYS A N 1
ATOM 2013 C CA . LYS A 1 250 ? -0.451 20.572 -10.773 1.00 86.06 250 LYS A CA 1
ATOM 2014 C C . LYS A 1 250 ? -1.492 20.735 -9.664 1.00 86.06 250 LYS A C 1
ATOM 2016 O O . LYS A 1 250 ? -1.360 21.642 -8.852 1.00 86.06 250 LYS A O 1
ATOM 2021 N N . LEU A 1 251 ? -2.521 19.889 -9.627 1.00 88.19 251 LEU A N 1
ATOM 2022 C CA . LEU A 1 251 ? -3.580 19.950 -8.613 1.00 88.19 251 LEU A CA 1
ATOM 2023 C C . LEU A 1 251 ? -3.079 19.542 -7.223 1.00 88.19 251 LEU A C 1
ATOM 2025 O O . LEU A 1 251 ? -3.505 20.118 -6.227 1.00 88.19 251 LEU A O 1
ATOM 2029 N N . LEU A 1 252 ? -2.177 18.559 -7.158 1.00 88.12 252 LEU A N 1
ATOM 2030 C CA . LEU A 1 252 ? -1.661 17.989 -5.909 1.00 88.12 252 LEU A CA 1
ATOM 2031 C C . LEU A 1 252 ? -0.326 18.597 -5.454 1.00 88.12 252 LEU A C 1
ATOM 2033 O O . LEU A 1 252 ? 0.274 18.111 -4.492 1.00 88.12 252 LEU A O 1
ATOM 2037 N N . GLN A 1 253 ? 0.154 19.647 -6.124 1.00 85.62 253 GLN A N 1
ATOM 2038 C CA . GLN A 1 253 ? 1.354 20.359 -5.696 1.00 85.62 253 GLN A CA 1
ATOM 2039 C C . GLN A 1 253 ? 1.092 21.067 -4.358 1.00 85.62 253 GLN A C 1
ATOM 2041 O O . GLN A 1 253 ? 0.097 21.771 -4.191 1.00 85.62 253 GLN A O 1
ATOM 2046 N N . SER A 1 254 ? 1.998 20.881 -3.400 1.00 82.00 254 SER A N 1
ATOM 2047 C CA . SER A 1 254 ? 1.886 21.463 -2.054 1.00 82.00 254 SER A CA 1
ATOM 2048 C C . SER A 1 254 ? 3.125 22.259 -1.637 1.00 82.00 254 SER A C 1
ATOM 2050 O O . SER A 1 254 ? 3.122 22.876 -0.572 1.00 82.00 254 SER A O 1
ATOM 2052 N N . ALA A 1 255 ? 4.195 22.226 -2.443 1.00 78.44 255 ALA A N 1
ATOM 2053 C CA . ALA A 1 255 ? 5.445 22.919 -2.140 1.00 78.44 255 ALA A CA 1
ATOM 2054 C C . ALA A 1 255 ? 5.500 24.332 -2.725 1.00 78.44 255 ALA A C 1
ATOM 2056 O O . ALA A 1 255 ? 6.354 25.124 -2.338 1.00 78.44 255 ALA A O 1
ATOM 2057 N N . ARG A 1 256 ? 4.582 24.701 -3.619 1.00 78.88 256 ARG A N 1
ATOM 2058 C CA . ARG A 1 256 ? 4.522 26.052 -4.188 1.00 78.88 256 ARG A CA 1
ATOM 2059 C C . ARG A 1 256 ? 3.449 26.888 -3.494 1.00 78.88 256 ARG A C 1
ATOM 2061 O O . ARG A 1 256 ? 2.370 26.362 -3.230 1.00 78.88 256 ARG A O 1
ATOM 2068 N N . PRO A 1 257 ? 3.720 28.178 -3.220 1.00 73.88 257 PRO A N 1
ATOM 2069 C CA . PRO A 1 257 ? 2.717 29.069 -2.653 1.00 73.88 257 PRO A CA 1
ATOM 2070 C C . PRO A 1 257 ? 1.547 29.225 -3.622 1.00 73.88 257 PRO A C 1
ATOM 2072 O O . PRO A 1 257 ? 1.747 29.308 -4.839 1.00 73.88 257 PRO A O 1
ATOM 2075 N N . VAL A 1 258 ? 0.330 29.276 -3.083 1.00 73.69 258 VAL A N 1
ATOM 2076 C CA . VAL A 1 258 ? -0.869 29.416 -3.910 1.00 73.69 258 VAL A CA 1
ATOM 2077 C C . VAL A 1 258 ? -0.965 30.855 -4.409 1.00 73.69 258 VAL A C 1
ATOM 2079 O O . VAL A 1 258 ? -0.857 31.802 -3.632 1.00 73.69 258 VAL A O 1
ATOM 2082 N N . CYS A 1 259 ? -1.141 31.035 -5.716 1.00 58.44 259 CYS A N 1
ATOM 2083 C CA . CYS A 1 259 ? -1.439 32.348 -6.273 1.00 58.44 259 CYS A CA 1
ATOM 2084 C C . CYS A 1 259 ? -2.872 32.726 -5.884 1.00 58.44 259 CYS A C 1
ATOM 2086 O O . CYS A 1 259 ? -3.817 32.064 -6.312 1.00 58.44 259 CYS A O 1
ATOM 2088 N N . ASP A 1 260 ? -3.035 33.779 -5.088 1.00 52.22 260 ASP A N 1
ATOM 2089 C CA . ASP A 1 260 ? -4.351 34.312 -4.751 1.00 52.22 260 ASP A CA 1
ATOM 2090 C C . ASP A 1 260 ? -4.882 35.097 -5.949 1.00 52.22 260 ASP A C 1
ATOM 2092 O O . ASP A 1 260 ? -4.522 36.247 -6.170 1.00 52.22 260 ASP A O 1
ATOM 2096 N N . CYS A 1 261 ? -5.746 34.495 -6.761 1.00 48.84 261 CYS A N 1
ATOM 2097 C CA . CYS A 1 261 ? -6.375 35.153 -7.907 1.00 48.84 261 CYS A CA 1
ATOM 2098 C C . CYS A 1 261 ? -7.458 36.163 -7.467 1.00 48.84 261 CYS A C 1
ATOM 2100 O O . CYS A 1 261 ? -8.621 36.059 -7.856 1.00 48.84 261 CYS A O 1
ATOM 2102 N N . SER A 1 262 ? -7.106 37.169 -6.661 1.00 46.75 262 SER A N 1
ATOM 2103 C CA . SER A 1 262 ? -8.018 38.253 -6.262 1.00 46.75 262 SER A CA 1
ATOM 2104 C C . SER A 1 262 ? -8.492 39.098 -7.453 1.00 46.75 262 SER A C 1
ATOM 2106 O O . SER A 1 262 ? -9.603 39.620 -7.432 1.00 46.75 262 SER A O 1
ATOM 2108 N N . HIS A 1 263 ? -7.701 39.180 -8.530 1.00 45.16 263 HIS A N 1
ATOM 2109 C CA . HIS A 1 263 ? -8.000 40.036 -9.683 1.00 45.16 263 HIS A CA 1
ATOM 2110 C C . HIS A 1 263 ? -8.719 39.359 -10.866 1.00 45.16 263 HIS A C 1
ATOM 2112 O O . HIS A 1 263 ? -9.339 40.072 -11.657 1.00 45.16 263 HIS A O 1
ATOM 2118 N N . SER A 1 264 ? -8.662 38.030 -11.031 1.00 43.12 264 SER A N 1
ATOM 2119 C CA . SER A 1 264 ? -9.240 37.356 -12.213 1.00 43.12 264 SER A CA 1
ATOM 2120 C C . SER A 1 264 ? -10.545 36.605 -11.942 1.00 43.12 264 SER A C 1
ATOM 2122 O O . SER A 1 264 ? -11.414 36.598 -12.809 1.00 43.12 264 SER A O 1
ATOM 2124 N N . GLU A 1 265 ? -10.737 36.024 -10.757 1.00 43.44 265 GLU A N 1
ATOM 2125 C CA . GLU A 1 265 ? -11.920 35.192 -10.459 1.00 43.44 265 GLU A CA 1
ATOM 2126 C C . GLU A 1 265 ? -13.130 36.009 -9.985 1.00 43.44 265 GLU A C 1
ATOM 2128 O O . GLU A 1 265 ? -14.270 35.640 -10.264 1.00 43.44 265 GLU A O 1
ATOM 2133 N N . ALA A 1 266 ? -12.910 37.204 -9.420 1.00 40.53 266 ALA A N 1
ATOM 2134 C CA . ALA A 1 266 ? -13.988 38.169 -9.172 1.00 40.53 266 ALA A CA 1
ATOM 2135 C C . ALA A 1 266 ? -14.686 38.637 -10.470 1.00 40.53 266 ALA A C 1
ATOM 2137 O O . ALA A 1 266 ? -15.765 39.223 -10.419 1.00 40.53 266 ALA A O 1
ATOM 2138 N N . ARG A 1 267 ? -14.090 38.373 -11.645 1.00 40.16 267 ARG A N 1
ATOM 2139 C CA . ARG A 1 267 ? -14.707 38.631 -12.953 1.00 40.16 267 ARG A CA 1
ATOM 2140 C C . ARG A 1 267 ? -15.571 37.483 -13.476 1.00 40.16 267 ARG A C 1
ATOM 2142 O O . ARG A 1 267 ? -16.450 37.771 -14.282 1.00 40.16 267 ARG A O 1
ATOM 2149 N N . SER A 1 268 ? -15.352 36.227 -13.070 1.00 41.94 268 SER A N 1
ATOM 2150 C CA . SER A 1 268 ? -16.079 35.086 -13.657 1.00 41.94 268 SER A CA 1
ATOM 2151 C C . SER A 1 268 ? -17.218 34.551 -12.792 1.00 41.94 268 SER A C 1
ATOM 2153 O O . SER A 1 268 ? -18.226 34.132 -13.353 1.00 41.94 268 SER A O 1
ATOM 2155 N N . GLU A 1 269 ? -17.133 34.602 -11.458 1.00 41.78 269 GLU A N 1
ATOM 2156 C CA . GLU A 1 269 ? -18.205 34.051 -10.600 1.00 41.78 269 GLU A CA 1
ATOM 2157 C C . GLU A 1 269 ? -19.384 35.012 -10.355 1.00 41.78 269 GLU A C 1
ATOM 2159 O O . GLU A 1 269 ? -20.445 34.593 -9.901 1.00 41.78 269 GLU A O 1
ATOM 2164 N N . LEU A 1 270 ? -19.269 36.283 -10.758 1.00 40.12 270 LEU A N 1
ATOM 2165 C CA . LEU A 1 270 ? -20.355 37.276 -10.704 1.00 40.12 270 LEU A CA 1
ATOM 2166 C C . LEU A 1 270 ? -21.061 37.505 -12.054 1.00 40.12 270 LEU A C 1
ATOM 2168 O O . LEU A 1 270 ? -21.850 38.436 -12.190 1.00 40.12 270 LEU A O 1
ATOM 2172 N N . SER A 1 271 ? -20.841 36.647 -13.058 1.00 35.06 271 SER A N 1
ATOM 2173 C CA . SER A 1 271 ? -21.533 36.762 -14.355 1.00 35.06 271 SER A CA 1
ATOM 2174 C C . SER A 1 271 ? -23.006 36.305 -14.329 1.00 35.06 271 SER A C 1
ATOM 2176 O O . SER A 1 271 ? -23.682 36.428 -15.351 1.00 35.06 271 SER A O 1
ATOM 2178 N N . PHE A 1 272 ? -23.522 35.804 -13.196 1.00 37.94 272 PHE A N 1
ATOM 2179 C CA . PHE A 1 272 ? -24.909 35.325 -13.061 1.00 37.94 272 PHE A CA 1
ATOM 2180 C C . PHE A 1 272 ? -25.839 36.212 -12.217 1.00 37.94 272 PHE A C 1
ATOM 2182 O O . PHE A 1 272 ? -27.026 35.906 -12.117 1.00 37.94 272 PHE A O 1
ATOM 2189 N N . LEU A 1 273 ? -25.371 37.344 -11.680 1.00 33.31 273 LEU A N 1
ATOM 2190 C CA . LEU A 1 273 ? -26.242 38.337 -11.041 1.00 33.31 273 LEU A CA 1
ATOM 2191 C C . LEU A 1 273 ? -25.890 39.752 -11.519 1.00 33.31 273 LEU A C 1
ATOM 2193 O O . LEU A 1 273 ? -24.889 40.327 -11.121 1.00 33.31 273 LEU A O 1
ATOM 2197 N N . HIS A 1 274 ? -26.751 40.258 -12.405 1.00 31.64 274 HIS A N 1
ATOM 2198 C CA . HIS A 1 274 ? -27.026 41.651 -12.782 1.00 31.64 274 HIS A CA 1
ATOM 2199 C C . HIS A 1 274 ? -25.857 42.679 -12.813 1.00 31.64 274 HIS A C 1
ATOM 2201 O O . HIS A 1 274 ? -25.301 43.048 -11.777 1.00 31.64 274 HIS A O 1
ATOM 2207 N N . PRO A 1 275 ? -25.542 43.274 -13.982 1.00 43.00 275 PRO A N 1
ATOM 2208 C CA . PRO A 1 275 ? -24.480 44.264 -14.120 1.00 43.00 275 PRO A CA 1
ATOM 2209 C C . PRO A 1 275 ? -24.959 45.662 -13.705 1.00 43.00 275 PRO A C 1
ATOM 2211 O O . PRO A 1 275 ? -25.494 46.417 -14.512 1.00 43.00 275 PRO A O 1
ATOM 2214 N N . SER A 1 276 ? -24.719 46.043 -12.451 1.00 32.97 276 SER A N 1
ATOM 2215 C CA . SER A 1 276 ? -24.681 47.456 -12.056 1.00 32.97 276 SER A CA 1
ATOM 2216 C C . SER A 1 276 ? -23.902 47.656 -10.751 1.00 32.97 276 SER A C 1
ATOM 2218 O O . SER A 1 276 ? -24.422 47.429 -9.666 1.00 32.97 276 SER A O 1
ATOM 2220 N N . LEU A 1 277 ? -22.661 48.138 -10.891 1.00 41.84 277 LEU A N 1
ATOM 2221 C CA . LEU A 1 277 ? -22.016 49.086 -9.966 1.00 41.84 277 LEU A CA 1
ATOM 2222 C C . LEU A 1 277 ? -21.892 48.689 -8.479 1.00 41.84 277 LEU A C 1
ATOM 2224 O O . LEU A 1 277 ? -22.276 49.479 -7.623 1.00 41.84 277 LEU A O 1
ATOM 2228 N N . LEU A 1 278 ? -21.295 47.540 -8.129 1.00 42.91 278 LEU A N 1
ATOM 2229 C CA . LEU A 1 278 ? -21.002 47.270 -6.704 1.00 42.91 278 LEU A CA 1
ATOM 2230 C C . LEU A 1 278 ? -19.675 46.572 -6.329 1.00 42.91 278 LEU A C 1
ATOM 2232 O O . LEU A 1 278 ? -19.196 46.863 -5.236 1.00 42.91 278 LEU A O 1
ATOM 2236 N N . PRO A 1 279 ? -18.963 45.794 -7.175 1.00 43.84 279 PRO A N 1
ATOM 2237 C CA . PRO A 1 279 ? -17.676 45.228 -6.737 1.00 43.84 279 PRO A CA 1
ATOM 2238 C C . PRO A 1 279 ? -16.544 46.267 -6.671 1.00 43.84 279 PRO A C 1
ATOM 2240 O O . PRO A 1 279 ? -15.656 46.168 -5.835 1.00 43.84 279 PRO A O 1
ATOM 2243 N N . ILE A 1 280 ? -16.577 47.291 -7.532 1.00 43.19 280 ILE A N 1
ATOM 2244 C CA . ILE A 1 280 ? -15.517 48.317 -7.615 1.00 43.19 280 ILE A CA 1
ATOM 2245 C C . ILE A 1 280 ? -15.672 49.389 -6.521 1.00 43.19 280 ILE A C 1
ATOM 2247 O O . ILE A 1 280 ? -14.686 49.998 -6.116 1.00 43.19 280 ILE A O 1
ATOM 2251 N N . PHE A 1 281 ? -16.887 49.605 -6.006 1.00 38.72 281 PHE A N 1
ATOM 2252 C CA . PHE A 1 281 ? -17.151 50.664 -5.026 1.00 38.72 281 PHE A CA 1
ATOM 2253 C C . PHE A 1 281 ? -16.790 50.258 -3.586 1.00 38.72 281 PHE A C 1
ATOM 2255 O O . PHE A 1 281 ? -16.369 51.108 -2.811 1.00 38.72 281 PHE A O 1
ATOM 2262 N N . LEU A 1 282 ? -16.881 48.967 -3.240 1.00 42.53 282 LEU A N 1
ATOM 2263 C CA . LEU A 1 282 ? -16.480 48.458 -1.918 1.00 42.53 282 LEU A CA 1
ATOM 2264 C C . LEU A 1 282 ? -14.953 48.334 -1.770 1.00 42.53 282 LEU A C 1
ATOM 2266 O O . LEU A 1 282 ? -14.419 48.670 -0.721 1.00 42.53 282 LEU A O 1
ATOM 2270 N N . LEU A 1 283 ? -14.235 47.968 -2.839 1.00 50.69 283 LEU A N 1
ATOM 2271 C CA . LEU A 1 283 ? -12.763 47.895 -2.845 1.00 50.69 283 LEU A CA 1
ATOM 2272 C C . LEU A 1 283 ? -12.076 49.264 -2.703 1.00 50.69 283 LEU A C 1
ATOM 2274 O O . LEU A 1 283 ? -10.936 49.324 -2.262 1.00 50.69 283 LEU A O 1
ATOM 2278 N N . SER A 1 284 ? -12.754 50.360 -3.061 1.00 49.28 284 SER A N 1
ATOM 2279 C CA . SER A 1 284 ? -12.215 51.722 -2.923 1.00 49.28 284 SER A CA 1
ATOM 2280 C C . SER A 1 284 ? -12.467 52.347 -1.543 1.00 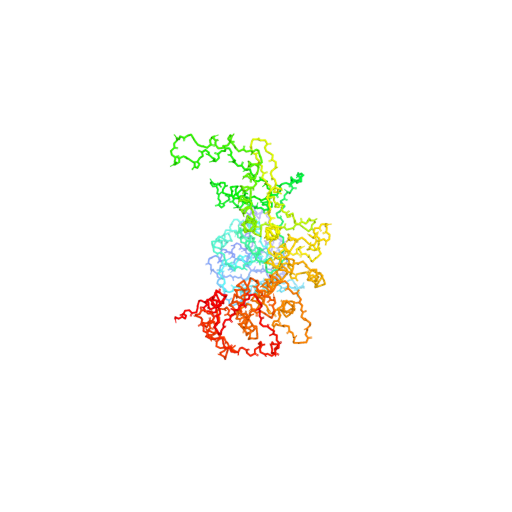49.28 284 SER A C 1
ATOM 2282 O O . SER A 1 284 ? -11.951 53.434 -1.287 1.00 49.28 284 SER A O 1
ATOM 2284 N N . MET A 1 285 ? -13.284 51.710 -0.695 1.00 49.19 285 MET A N 1
ATOM 2285 C CA . MET A 1 285 ? -13.664 52.214 0.634 1.00 49.19 285 MET A CA 1
ATOM 2286 C C . MET A 1 285 ? -13.058 51.396 1.784 1.00 49.19 285 MET A C 1
ATOM 2288 O O . MET A 1 285 ? -13.159 51.824 2.930 1.00 49.19 285 MET A O 1
ATOM 2292 N N . CYS A 1 286 ? -12.438 50.247 1.496 1.00 58.50 286 CYS A N 1
ATOM 2293 C CA . CYS A 1 286 ? -11.710 49.466 2.493 1.00 58.50 286 CYS A CA 1
ATOM 2294 C C . CYS A 1 286 ? -10.354 50.103 2.791 1.00 58.50 286 CYS A C 1
ATOM 2296 O O . CYS A 1 286 ? -9.636 50.532 1.886 1.00 58.50 286 CYS A O 1
ATOM 2298 N N . SER A 1 287 ? -9.994 50.136 4.070 1.00 74.19 287 SER A N 1
ATOM 2299 C CA . SER A 1 287 ? -8.631 50.484 4.468 1.00 74.19 287 SER A CA 1
ATOM 2300 C C . SER A 1 287 ? -7.648 49.390 4.028 1.00 74.19 287 SER A C 1
ATOM 2302 O O . SER A 1 287 ? -8.017 48.219 3.922 1.00 74.19 287 SER A O 1
ATOM 2304 N N . ASP A 1 288 ? -6.377 49.745 3.820 1.00 75.62 288 ASP A N 1
ATOM 2305 C CA . ASP A 1 288 ? -5.331 48.771 3.466 1.00 75.62 288 ASP A CA 1
ATOM 2306 C C . ASP A 1 288 ? -5.237 47.622 4.491 1.00 75.62 288 ASP A C 1
ATOM 2308 O O . ASP A 1 288 ? -4.926 46.488 4.131 1.00 75.62 288 ASP A O 1
ATOM 2312 N N . HIS A 1 289 ? -5.557 47.895 5.761 1.00 79.75 289 HIS A N 1
ATOM 2313 C CA . HIS A 1 289 ? -5.580 46.897 6.831 1.00 79.75 289 HIS A CA 1
ATOM 2314 C C . HIS A 1 289 ? -6.725 45.887 6.666 1.00 79.75 289 HIS A C 1
ATOM 2316 O O . HIS A 1 289 ? -6.497 44.684 6.743 1.00 79.75 289 HIS A O 1
ATOM 2322 N N . GLU A 1 290 ? -7.946 46.357 6.392 1.00 79.50 290 GLU A N 1
ATOM 2323 C CA . GLU A 1 290 ? -9.093 45.475 6.126 1.00 79.50 290 GLU A CA 1
ATOM 2324 C C . GLU A 1 290 ? -8.866 44.625 4.870 1.00 79.50 290 GLU A C 1
ATOM 2326 O O . GLU A 1 290 ? -9.257 43.460 4.822 1.00 79.50 290 GLU A O 1
ATOM 2331 N N . PHE A 1 291 ? -8.192 45.178 3.858 1.00 79.50 291 PHE A N 1
ATOM 2332 C CA . PHE A 1 291 ? -7.832 44.430 2.656 1.00 79.50 291 PHE A CA 1
ATOM 2333 C C . PHE A 1 291 ? -6.813 43.315 2.944 1.00 79.50 291 PHE A C 1
ATOM 2335 O O . PHE A 1 291 ? -6.969 42.200 2.440 1.00 79.50 291 PHE A O 1
ATOM 2342 N N . LEU A 1 292 ? -5.794 43.585 3.769 1.00 78.44 292 LEU A N 1
ATOM 2343 C CA . LEU A 1 292 ? -4.819 42.575 4.198 1.00 78.44 292 LEU A CA 1
ATOM 2344 C C . LEU A 1 292 ? -5.480 41.459 5.014 1.00 78.44 292 LEU A C 1
ATOM 2346 O O . LEU A 1 292 ? -5.218 40.286 4.763 1.00 78.44 292 LEU A O 1
ATOM 2350 N N . GLU A 1 293 ? -6.387 41.802 5.926 1.00 80.69 293 GLU A N 1
ATOM 2351 C CA . GLU A 1 293 ? -7.128 40.821 6.722 1.00 80.69 293 GLU A CA 1
ATOM 2352 C C . GLU A 1 293 ? -8.031 39.938 5.844 1.00 80.69 293 GLU A C 1
ATOM 2354 O O . GLU A 1 293 ? -8.012 38.711 5.957 1.00 80.69 293 GLU A O 1
ATOM 2359 N N . GLN A 1 294 ? -8.757 40.531 4.888 1.00 79.12 294 GLN A N 1
ATOM 2360 C CA . GLN A 1 294 ? -9.550 39.780 3.906 1.00 79.12 294 GLN A CA 1
ATOM 2361 C C . GLN A 1 294 ? -8.684 38.851 3.047 1.00 79.12 294 GLN A C 1
ATOM 2363 O O . GLN A 1 294 ? -9.090 37.731 2.721 1.00 79.12 294 GLN A O 1
ATOM 2368 N N . GLN A 1 295 ? -7.486 39.303 2.679 1.00 80.06 295 GLN A N 1
ATOM 2369 C CA . GLN A 1 295 ? -6.534 38.509 1.920 1.00 80.06 295 GLN A CA 1
ATOM 2370 C C . GLN A 1 295 ? -6.002 37.325 2.737 1.00 80.06 295 GLN A C 1
ATOM 2372 O O . GLN A 1 295 ? -5.974 36.203 2.231 1.00 80.06 295 GLN A O 1
ATOM 2377 N N . GLU A 1 296 ? -5.643 37.527 4.004 1.00 82.00 296 GLU A N 1
ATOM 2378 C CA . GLU A 1 296 ? -5.214 36.429 4.869 1.00 82.00 296 GLU A CA 1
ATOM 2379 C C . GLU A 1 296 ? -6.369 35.454 5.194 1.00 82.00 296 GLU A C 1
ATOM 2381 O O . GLU A 1 296 ? -6.153 34.242 5.252 1.00 82.00 296 GLU A O 1
ATOM 2386 N N . MET A 1 297 ? -7.614 35.935 5.317 1.00 82.38 297 MET A N 1
ATOM 2387 C CA . MET A 1 297 ? -8.809 35.092 5.486 1.00 82.38 297 MET A CA 1
ATOM 2388 C C . MET A 1 297 ? -9.046 34.197 4.264 1.00 82.38 297 MET A C 1
ATOM 2390 O O . MET A 1 297 ? -9.325 33.002 4.395 1.00 82.38 297 MET A O 1
ATOM 2394 N N . ARG A 1 298 ? -8.881 34.742 3.052 1.00 81.81 298 ARG A N 1
ATOM 2395 C CA . ARG A 1 298 ? -8.935 33.943 1.820 1.00 81.81 298 ARG A CA 1
ATOM 2396 C C . ARG A 1 298 ? -7.797 32.924 1.771 1.00 81.81 298 ARG A C 1
ATOM 2398 O O . ARG A 1 298 ? -8.041 31.760 1.442 1.00 81.81 298 ARG A O 1
ATOM 2405 N N . LEU A 1 299 ? -6.586 33.323 2.159 1.00 84.25 299 LEU A N 1
ATOM 2406 C CA . LEU A 1 299 ? -5.444 32.418 2.257 1.00 84.25 299 LEU A CA 1
ATOM 2407 C C . LEU A 1 299 ? -5.704 31.278 3.252 1.00 84.25 299 LEU A C 1
ATOM 2409 O O . LEU A 1 299 ? -5.287 30.150 2.991 1.00 84.25 299 LEU A O 1
ATOM 2413 N N . LEU A 1 300 ? -6.417 31.526 4.354 1.00 84.88 300 LEU A N 1
ATOM 2414 C CA . LEU A 1 300 ? -6.791 30.492 5.322 1.00 84.88 300 LEU A CA 1
ATOM 2415 C C . LEU A 1 300 ? -7.704 29.431 4.687 1.00 84.88 300 LEU A C 1
ATOM 2417 O O . LEU A 1 300 ? -7.425 28.238 4.813 1.00 84.88 300 LEU A O 1
ATOM 2421 N N . LEU A 1 301 ? -8.736 29.844 3.942 1.00 84.69 301 LEU A N 1
ATOM 2422 C CA . LEU A 1 301 ? -9.628 28.925 3.214 1.00 84.69 301 LEU A CA 1
ATOM 2423 C C . LEU A 1 301 ? -8.865 28.088 2.178 1.00 84.69 301 LEU A C 1
ATOM 2425 O O . LEU A 1 301 ? -9.032 26.872 2.081 1.00 84.69 301 LEU A O 1
ATOM 2429 N N . VAL A 1 302 ? -7.975 28.728 1.420 1.00 85.00 302 VAL A N 1
ATOM 2430 C CA . VAL A 1 302 ? -7.121 28.039 0.445 1.00 85.00 302 VAL A CA 1
ATOM 2431 C C . VAL A 1 302 ? -6.149 27.084 1.145 1.00 85.00 302 VAL A C 1
ATOM 2433 O O . VAL A 1 302 ? -5.910 25.977 0.661 1.00 85.00 302 VAL A O 1
ATOM 2436 N N . SER A 1 303 ? -5.634 27.471 2.310 1.00 85.38 303 SER A N 1
ATOM 2437 C CA . SER A 1 303 ? -4.733 26.654 3.118 1.00 85.38 303 SER A CA 1
ATOM 2438 C C . SER A 1 303 ? -5.423 25.414 3.676 1.00 85.38 303 SER A C 1
ATOM 2440 O O . SER A 1 303 ? -4.792 24.363 3.698 1.00 85.38 303 SER A O 1
ATOM 2442 N N . GLN A 1 304 ? -6.716 25.466 4.022 1.00 86.81 304 GLN A N 1
ATOM 2443 C CA . GLN A 1 304 ? -7.497 24.269 4.384 1.00 86.81 304 GLN A CA 1
ATOM 2444 C C . GLN A 1 304 ? -7.485 23.213 3.278 1.00 86.81 304 GLN A C 1
ATOM 2446 O O . GLN A 1 304 ? -7.266 22.032 3.549 1.00 86.81 304 GLN A O 1
ATOM 2451 N N . ARG A 1 305 ? -7.617 23.636 2.016 1.00 87.69 305 ARG A N 1
ATOM 2452 C CA . ARG A 1 305 ? -7.449 22.738 0.868 1.00 87.69 305 ARG A CA 1
ATOM 2453 C C . ARG A 1 305 ? -6.012 22.221 0.772 1.00 87.69 305 ARG A C 1
ATOM 2455 O O . ARG A 1 305 ? -5.822 21.016 0.629 1.00 87.69 305 ARG A O 1
ATOM 2462 N N . THR A 1 306 ? -5.009 23.099 0.870 1.00 87.38 306 THR A N 1
ATOM 2463 C CA . THR A 1 306 ? -3.582 22.724 0.783 1.00 87.38 306 THR A CA 1
ATOM 2464 C C . THR A 1 306 ? -3.180 21.712 1.859 1.00 87.38 306 THR A C 1
ATOM 2466 O O . THR A 1 306 ? -2.418 20.792 1.579 1.00 87.38 306 THR A O 1
ATOM 2469 N N . MET A 1 307 ? -3.746 21.822 3.062 1.00 88.62 307 MET A N 1
ATOM 2470 C CA . MET A 1 307 ? -3.529 20.901 4.180 1.00 88.62 307 MET A CA 1
ATOM 2471 C C . MET A 1 307 ? -4.025 19.470 3.904 1.00 88.62 307 MET A C 1
ATOM 2473 O O . MET A 1 307 ? -3.470 18.520 4.456 1.00 88.62 307 MET A O 1
ATOM 2477 N N . ALA A 1 308 ? -5.013 19.293 3.019 1.00 90.75 308 ALA A N 1
ATOM 2478 C CA . ALA A 1 308 ? -5.533 17.982 2.623 1.00 90.75 308 ALA A CA 1
ATOM 2479 C C . ALA A 1 308 ? -4.786 17.348 1.429 1.00 90.75 308 ALA A C 1
ATOM 2481 O O . ALA A 1 308 ? -4.838 16.129 1.247 1.00 90.75 308 ALA A O 1
ATOM 2482 N N . LEU A 1 309 ? -4.059 18.138 0.625 1.00 91.25 309 LEU A N 1
ATOM 2483 C CA . LEU A 1 309 ? -3.357 17.657 -0.578 1.00 91.25 309 LEU A CA 1
ATOM 2484 C C . LEU A 1 309 ? -2.326 16.540 -0.320 1.00 91.25 309 LEU A C 1
ATOM 2486 O O . LEU A 1 309 ? -2.264 15.621 -1.144 1.00 91.25 309 LEU A O 1
ATOM 2490 N N . PRO A 1 310 ? -1.539 16.545 0.782 1.00 91.69 310 PRO A N 1
ATOM 2491 C CA . PRO A 1 310 ? -0.552 15.498 1.024 1.00 91.69 310 PRO A CA 1
ATOM 2492 C C . PRO A 1 310 ? -1.129 14.079 1.034 1.00 91.69 310 PRO A C 1
ATOM 2494 O O . PRO A 1 310 ? -0.476 13.166 0.534 1.00 91.69 310 PRO A O 1
ATOM 2497 N N . LEU A 1 311 ? -2.361 13.890 1.522 1.00 91.12 311 LEU A N 1
ATOM 2498 C CA . LEU A 1 311 ? -3.026 12.582 1.536 1.00 91.12 311 LEU A CA 1
ATOM 2499 C C . LEU A 1 311 ? -3.208 12.033 0.116 1.00 91.12 311 LEU A C 1
ATOM 2501 O O . LEU A 1 311 ? -2.767 10.926 -0.194 1.00 91.12 311 LEU A O 1
ATOM 2505 N N . ALA A 1 312 ? -3.795 12.839 -0.770 1.00 91.00 312 ALA A N 1
ATOM 2506 C CA . ALA A 1 312 ? -4.010 12.466 -2.165 1.00 91.00 312 ALA A CA 1
ATOM 2507 C C . ALA A 1 312 ? -2.684 12.298 -2.922 1.00 91.00 312 ALA A C 1
ATOM 2509 O O . ALA A 1 312 ? -2.540 11.373 -3.724 1.00 91.00 312 ALA A O 1
ATOM 2510 N N . ARG A 1 313 ? -1.683 13.137 -2.628 1.00 90.44 313 ARG A N 1
ATOM 2511 C CA . ARG A 1 313 ? -0.337 12.991 -3.193 1.00 90.44 313 ARG A CA 1
ATOM 2512 C C . ARG A 1 313 ? 0.288 11.648 -2.813 1.00 90.44 313 ARG A C 1
ATOM 2514 O O . ARG A 1 313 ? 0.812 10.973 -3.690 1.00 90.44 313 ARG A O 1
ATOM 2521 N N . GLY A 1 314 ? 0.191 11.239 -1.546 1.00 90.06 314 GLY A N 1
ATOM 2522 C CA . GLY A 1 314 ? 0.693 9.943 -1.076 1.00 90.06 314 GLY A CA 1
ATOM 2523 C C . GLY A 1 314 ? 0.006 8.749 -1.742 1.00 90.06 314 GLY A C 1
ATOM 2524 O O . GLY A 1 314 ? 0.655 7.744 -2.012 1.00 90.06 314 GLY A O 1
ATOM 2525 N N . MET A 1 315 ? -1.286 8.868 -2.066 1.00 91.19 315 MET A N 1
ATOM 2526 C CA . MET A 1 315 ? -2.008 7.852 -2.843 1.00 91.19 315 MET A CA 1
ATOM 2527 C C . MET A 1 315 ? -1.540 7.794 -4.303 1.00 91.19 315 MET A C 1
ATOM 2529 O O . MET A 1 315 ? -1.436 6.705 -4.863 1.00 91.19 315 MET A O 1
ATOM 2533 N N . LEU A 1 316 ? -1.244 8.944 -4.919 1.00 89.31 316 LEU A N 1
ATOM 2534 C CA . LEU A 1 316 ? -0.758 9.017 -6.299 1.00 89.31 316 LEU A CA 1
ATOM 2535 C C . LEU A 1 316 ? 0.639 8.406 -6.452 1.00 89.31 316 LEU A C 1
ATOM 2537 O O . LEU A 1 316 ? 0.890 7.679 -7.411 1.00 89.31 316 LEU A O 1
ATOM 2541 N N . THR A 1 317 ? 1.553 8.729 -5.537 1.00 87.69 317 THR A N 1
ATOM 2542 C CA . THR A 1 317 ? 2.962 8.320 -5.613 1.00 87.69 317 THR A CA 1
ATOM 2543 C C . THR A 1 317 ? 3.259 7.031 -4.848 1.00 87.69 317 THR A C 1
ATOM 2545 O O . THR A 1 317 ? 4.419 6.697 -4.631 1.00 87.69 317 THR A O 1
ATOM 2548 N N . MET A 1 318 ? 2.234 6.277 -4.446 1.00 89.31 318 MET A N 1
ATOM 2549 C CA . MET A 1 318 ? 2.403 5.051 -3.669 1.00 89.31 318 MET A CA 1
ATOM 2550 C C . MET A 1 318 ? 3.241 4.011 -4.426 1.00 89.31 318 MET A C 1
ATOM 2552 O O . MET A 1 318 ? 2.890 3.592 -5.528 1.00 89.31 318 MET A O 1
ATOM 2556 N N . HIS A 1 319 ? 4.322 3.546 -3.796 1.00 85.25 319 HIS A N 1
ATOM 2557 C CA . HIS A 1 319 ? 5.220 2.499 -4.299 1.00 85.25 319 HIS A CA 1
ATOM 2558 C C . HIS A 1 319 ? 5.911 2.802 -5.644 1.00 85.25 319 HIS A C 1
ATOM 2560 O O . HIS A 1 319 ? 6.276 1.874 -6.371 1.00 85.25 319 HIS A O 1
ATOM 2566 N N . THR A 1 320 ? 6.102 4.074 -5.997 1.00 79.69 320 THR A N 1
ATOM 2567 C CA . THR A 1 320 ? 6.691 4.460 -7.292 1.00 79.69 320 THR A CA 1
ATOM 2568 C C . THR A 1 320 ? 8.206 4.654 -7.229 1.00 79.69 320 THR A C 1
ATOM 2570 O O . THR A 1 320 ? 8.893 4.457 -8.228 1.00 79.69 320 THR A O 1
ATOM 2573 N N . CYS A 1 321 ? 8.755 4.997 -6.061 1.00 71.62 321 CYS A N 1
ATOM 2574 C CA . CYS A 1 321 ? 10.170 5.301 -5.880 1.00 71.62 321 CYS A CA 1
ATOM 2575 C C . CYS A 1 321 ? 10.935 4.120 -5.262 1.00 71.62 321 CYS A C 1
ATOM 2577 O O . CYS A 1 321 ? 10.490 3.476 -4.307 1.00 71.62 321 CYS A O 1
ATOM 2579 N N . ARG A 1 322 ? 12.136 3.853 -5.785 1.00 67.88 322 ARG A N 1
ATOM 2580 C CA . ARG A 1 322 ? 13.118 2.969 -5.145 1.00 67.88 322 ARG A CA 1
ATOM 2581 C C . ARG A 1 322 ? 14.169 3.834 -4.469 1.00 67.88 322 ARG A C 1
ATOM 2583 O O . ARG A 1 322 ? 14.832 4.621 -5.140 1.00 67.88 322 ARG A O 1
ATOM 2590 N N . SER A 1 323 ? 14.322 3.686 -3.157 1.00 65.62 323 SER A N 1
ATOM 2591 C CA . SER A 1 323 ? 15.305 4.460 -2.401 1.00 65.62 323 SER A CA 1
ATOM 2592 C C . SER A 1 323 ? 16.732 4.119 -2.822 1.00 65.62 323 SER A C 1
ATOM 2594 O O . SER A 1 323 ? 17.099 2.949 -2.962 1.00 65.62 323 SER A O 1
ATOM 2596 N N . SER A 1 324 ? 17.565 5.150 -2.963 1.00 69.56 324 SER A N 1
ATOM 2597 C CA . SER A 1 324 ? 19.013 4.972 -2.885 1.00 69.56 324 SER A CA 1
ATOM 2598 C C . SER A 1 324 ? 19.432 4.915 -1.415 1.00 69.56 324 SER A C 1
ATOM 2600 O O . SER A 1 324 ? 18.915 5.662 -0.591 1.00 69.56 324 SER A O 1
ATOM 2602 N N . ILE A 1 325 ? 20.398 4.059 -1.081 1.00 69.69 325 ILE A N 1
ATOM 2603 C CA . ILE A 1 325 ? 20.940 3.936 0.287 1.00 69.69 325 ILE A CA 1
ATOM 2604 C C . ILE A 1 325 ? 21.699 5.210 0.693 1.00 69.69 325 ILE A C 1
ATOM 2606 O O . ILE A 1 325 ? 21.819 5.521 1.873 1.00 69.69 325 ILE A O 1
ATOM 2610 N N . THR A 1 326 ? 22.227 5.945 -0.287 1.00 75.81 326 THR A N 1
ATOM 2611 C CA . THR A 1 326 ? 23.144 7.071 -0.068 1.00 75.81 326 THR A CA 1
ATOM 2612 C C . THR A 1 326 ? 22.451 8.395 0.217 1.00 75.81 326 THR A C 1
ATOM 2614 O O . THR A 1 326 ? 23.115 9.326 0.657 1.00 75.81 326 THR A O 1
ATOM 2617 N N . GLU A 1 327 ? 21.151 8.509 -0.061 1.00 78.75 327 GLU A N 1
ATOM 2618 C CA . GLU A 1 327 ? 20.410 9.761 0.093 1.00 78.75 327 GLU A CA 1
ATOM 2619 C C . GLU A 1 327 ? 19.223 9.568 1.042 1.00 78.75 327 GLU A C 1
ATOM 2621 O O . GLU A 1 327 ? 18.555 8.528 0.980 1.00 78.75 327 GLU A O 1
ATOM 2626 N N . PRO A 1 328 ? 18.940 10.552 1.915 1.00 79.00 328 PRO A N 1
ATOM 2627 C CA . PRO A 1 328 ? 17.684 10.574 2.641 1.00 79.00 328 PRO A CA 1
ATOM 2628 C C . PRO A 1 328 ? 16.533 10.843 1.664 1.00 79.00 328 PRO A C 1
ATOM 2630 O O . PRO A 1 328 ? 16.712 11.479 0.620 1.00 79.00 328 PRO A O 1
ATOM 2633 N N . VAL A 1 329 ? 15.337 10.375 2.008 1.00 79.81 329 VAL A N 1
ATOM 2634 C CA . VAL A 1 329 ? 14.135 10.649 1.219 1.00 79.81 329 VAL A CA 1
ATOM 2635 C C . VAL A 1 329 ? 13.824 12.141 1.322 1.00 79.81 329 VAL A C 1
ATOM 2637 O O . VAL A 1 329 ? 13.638 12.646 2.431 1.00 79.81 329 VAL A O 1
ATOM 2640 N N . PRO A 1 330 ? 13.753 12.871 0.195 1.00 79.12 330 PRO A N 1
ATOM 2641 C CA . PRO A 1 330 ? 13.397 14.277 0.227 1.00 79.12 330 PRO A CA 1
ATOM 2642 C C . PRO A 1 330 ? 11.916 14.407 0.590 1.00 79.12 330 PRO A C 1
ATOM 2644 O O . PRO A 1 330 ? 11.037 14.096 -0.214 1.00 79.12 330 PRO A O 1
ATOM 2647 N N . ILE A 1 331 ? 11.635 14.871 1.806 1.00 83.25 331 ILE A N 1
ATOM 2648 C CA . ILE A 1 331 ? 10.281 15.261 2.197 1.00 83.25 331 ILE A CA 1
ATOM 2649 C C . ILE A 1 331 ? 10.029 16.653 1.592 1.00 83.25 331 ILE A C 1
ATOM 2651 O O . ILE A 1 331 ? 10.739 17.604 1.934 1.00 83.25 331 ILE A O 1
ATOM 2655 N N . PRO A 1 332 ? 9.074 16.798 0.656 1.00 84.25 332 PRO A N 1
ATOM 2656 C CA . PRO A 1 332 ? 8.764 18.091 0.054 1.00 84.25 332 PRO A CA 1
ATOM 2657 C C . PRO A 1 332 ? 8.205 19.035 1.119 1.00 84.25 332 PRO A C 1
ATOM 2659 O O . PRO A 1 332 ? 7.405 18.623 1.954 1.00 84.25 332 PRO A O 1
ATOM 2662 N N . LYS A 1 333 ? 8.593 20.311 1.094 1.00 83.50 333 LYS A N 1
ATOM 2663 C CA . LYS A 1 333 ? 8.101 21.292 2.074 1.00 83.50 333 LYS A CA 1
ATOM 2664 C C . LYS A 1 333 ? 6.613 21.561 1.855 1.00 83.50 333 LYS A C 1
ATOM 2666 O O . LYS A 1 333 ? 6.180 21.710 0.716 1.00 83.50 333 LYS A O 1
ATOM 2671 N N . LEU A 1 334 ? 5.834 21.647 2.932 1.00 84.81 334 LEU A N 1
ATOM 2672 C CA . LEU A 1 334 ? 4.438 22.083 2.872 1.00 84.81 334 LEU A CA 1
ATOM 2673 C C . LEU A 1 334 ? 4.371 23.601 3.066 1.00 84.81 334 LEU A C 1
ATOM 2675 O O . LEU A 1 334 ? 4.580 24.092 4.176 1.00 84.81 334 LEU A O 1
ATOM 2679 N N . ASN A 1 335 ? 4.076 24.335 1.993 1.00 82.38 335 ASN A N 1
ATOM 2680 C CA . ASN A 1 335 ? 4.018 25.794 2.022 1.00 82.38 335 ASN A CA 1
ATOM 2681 C C . ASN A 1 335 ? 2.563 26.274 2.117 1.00 82.38 335 ASN A C 1
ATOM 2683 O O . ASN A 1 335 ? 1.761 26.038 1.218 1.00 82.38 335 ASN A O 1
ATOM 2687 N N . LEU A 1 336 ? 2.238 26.978 3.205 1.00 81.94 336 LEU A N 1
ATOM 2688 C CA . LEU A 1 336 ? 0.918 27.582 3.454 1.00 81.94 336 LEU A CA 1
ATOM 2689 C C . LEU A 1 336 ? 0.889 29.091 3.138 1.00 81.94 336 LEU A C 1
ATOM 2691 O O . LEU A 1 336 ? 0.006 29.808 3.593 1.00 81.94 336 LEU A O 1
ATOM 2695 N N . SER A 1 337 ? 1.885 29.596 2.407 1.00 82.94 337 SER A N 1
ATOM 2696 C CA . SER A 1 337 ? 1.956 31.003 2.012 1.00 82.94 337 SER A CA 1
ATOM 2697 C C . SER A 1 337 ? 1.215 31.267 0.702 1.00 82.94 337 SER A C 1
ATOM 2699 O O . SER A 1 337 ? 1.155 30.417 -0.193 1.00 82.94 337 SER A O 1
ATOM 2701 N N . GLY A 1 338 ? 0.662 32.473 0.592 1.00 81.19 338 GLY A N 1
ATOM 2702 C CA . GLY A 1 338 ? -0.009 32.965 -0.607 1.00 81.19 338 GLY A CA 1
ATOM 2703 C C . GLY A 1 338 ? 0.876 33.915 -1.404 1.00 81.19 338 GLY A C 1
ATOM 2704 O O . GLY A 1 338 ? 1.784 34.540 -0.854 1.00 81.19 338 GLY A O 1
ATOM 2705 N N . ARG A 1 339 ? 0.604 34.062 -2.701 1.00 81.94 339 ARG A N 1
ATOM 2706 C CA . ARG A 1 339 ? 1.172 35.128 -3.540 1.00 81.94 339 ARG A CA 1
ATOM 2707 C C . ARG A 1 339 ? 0.067 36.004 -4.109 1.00 81.94 339 ARG A C 1
ATOM 2709 O O . ARG A 1 339 ? -0.753 35.515 -4.882 1.00 81.94 339 ARG A O 1
ATOM 2716 N N . ALA A 1 340 ? 0.091 37.296 -3.784 1.00 75.88 340 ALA A N 1
ATOM 2717 C CA . ALA A 1 340 ? -0.841 38.275 -4.339 1.00 75.88 340 ALA A CA 1
ATOM 2718 C C . ALA A 1 340 ? -0.369 38.779 -5.720 1.00 75.88 340 ALA A C 1
ATOM 2720 O O . ALA A 1 340 ? 0.689 39.416 -5.803 1.00 75.88 340 ALA A O 1
ATOM 2721 N N . PRO A 1 341 ? -1.118 38.577 -6.814 1.00 73.62 341 PRO A N 1
ATOM 2722 C CA . PRO A 1 341 ? -0.893 39.287 -8.065 1.00 73.62 341 PRO A CA 1
ATOM 2723 C C . PRO A 1 341 ? -1.292 40.768 -7.905 1.00 73.62 341 PRO A C 1
ATOM 2725 O O . PRO A 1 341 ? -2.156 41.076 -7.086 1.00 73.62 341 PRO A O 1
ATOM 2728 N N . PRO A 1 342 ? -0.714 41.709 -8.678 1.00 68.69 342 PRO A N 1
ATOM 2729 C CA . PRO A 1 342 ? 0.276 41.530 -9.747 1.00 68.69 342 PRO A CA 1
ATOM 2730 C C . PRO A 1 342 ? 1.745 41.552 -9.277 1.00 68.69 342 PRO A C 1
ATOM 2732 O O . PRO A 1 342 ? 2.631 41.213 -10.056 1.00 68.69 342 PRO A O 1
ATOM 2735 N N . ARG A 1 343 ? 2.030 41.957 -8.029 1.00 72.25 343 ARG A N 1
ATOM 2736 C CA . ARG A 1 343 ? 3.406 42.114 -7.506 1.00 72.25 343 ARG A CA 1
ATOM 2737 C C . ARG A 1 343 ? 4.027 40.824 -6.950 1.00 72.25 343 ARG A C 1
ATOM 2739 O O . ARG A 1 343 ? 5.198 40.843 -6.587 1.00 72.25 343 ARG A O 1
ATOM 2746 N N . ASN A 1 344 ? 3.271 39.724 -6.893 1.00 74.12 344 ASN A N 1
ATOM 2747 C CA . ASN A 1 344 ? 3.665 38.450 -6.278 1.00 74.12 344 ASN A CA 1
ATOM 2748 C C . ASN A 1 344 ? 4.210 38.621 -4.849 1.00 74.12 344 ASN A C 1
ATOM 2750 O O . ASN A 1 344 ? 5.186 37.975 -4.469 1.00 74.12 344 ASN A O 1
ATOM 2754 N N . THR A 1 345 ? 3.595 39.501 -4.055 1.00 80.38 345 THR A N 1
ATOM 2755 C CA . THR A 1 345 ? 3.961 39.671 -2.644 1.00 80.38 345 THR A CA 1
ATOM 2756 C C . THR A 1 345 ? 3.564 38.424 -1.863 1.00 80.38 345 THR A C 1
ATOM 2758 O O . THR A 1 345 ? 2.458 37.911 -2.040 1.00 80.38 345 THR A O 1
ATOM 2761 N N . ASN A 1 346 ? 4.469 37.925 -1.018 1.00 78.94 346 ASN A N 1
ATOM 2762 C CA . ASN A 1 346 ? 4.180 36.785 -0.155 1.00 78.94 346 ASN A CA 1
ATOM 2763 C C . ASN A 1 346 ? 3.266 37.238 0.987 1.00 78.94 346 ASN A C 1
ATOM 2765 O O . ASN A 1 346 ? 3.628 38.135 1.744 1.00 78.94 346 ASN A O 1
ATOM 2769 N N . ILE A 1 347 ? 2.116 36.588 1.106 1.00 77.62 347 ILE A N 1
ATOM 2770 C CA . ILE A 1 347 ? 1.181 36.742 2.217 1.00 77.62 347 ILE A CA 1
ATOM 2771 C C . ILE A 1 347 ? 1.437 35.572 3.167 1.00 77.62 347 ILE A C 1
ATOM 2773 O O . ILE A 1 347 ? 1.518 34.415 2.736 1.00 77.62 347 ILE A O 1
ATOM 2777 N N . ALA A 1 348 ? 1.578 35.867 4.451 1.00 78.25 348 ALA A N 1
ATOM 2778 C CA . ALA A 1 348 ? 1.674 34.881 5.515 1.00 78.25 348 ALA A CA 1
ATOM 2779 C C . ALA A 1 348 ? 0.724 35.295 6.638 1.00 78.25 348 ALA A C 1
ATOM 2781 O O . ALA A 1 348 ? 0.468 36.481 6.790 1.00 78.25 348 ALA A O 1
ATOM 2782 N N . PHE A 1 349 ? 0.243 34.332 7.420 1.00 75.50 349 PHE A N 1
ATOM 2783 C CA . PHE A 1 349 ? -0.613 34.599 8.576 1.00 75.50 349 PHE A CA 1
ATOM 2784 C C . PHE A 1 349 ? 0.158 35.420 9.615 1.00 75.50 349 PHE A C 1
ATOM 2786 O O . PHE A 1 349 ? 1.059 34.888 10.269 1.00 75.50 349 PHE A O 1
ATOM 2793 N N . GLN A 1 350 ? -0.145 36.713 9.710 1.00 71.38 350 GLN A N 1
ATOM 2794 C CA . GLN A 1 350 ? 0.436 37.621 10.704 1.00 71.38 350 GLN A CA 1
ATOM 2795 C C . GLN A 1 350 ? -0.643 38.401 11.450 1.00 71.38 350 GLN A C 1
ATOM 2797 O O . GLN A 1 350 ? -0.440 38.724 12.616 1.00 71.38 350 GLN A O 1
ATOM 2802 N N . HIS A 1 351 ? -1.766 38.691 10.791 1.00 68.25 351 HIS A N 1
ATOM 2803 C CA . HIS A 1 351 ? -2.831 39.536 11.326 1.00 68.25 351 HIS A CA 1
ATOM 2804 C C . HIS A 1 351 ? -4.031 38.719 11.835 1.00 68.25 351 HIS A C 1
ATOM 2806 O O . HIS A 1 351 ? -4.880 39.266 12.531 1.00 68.25 351 HIS A O 1
ATOM 2812 N N . ILE A 1 352 ? -4.090 37.417 11.525 1.00 72.69 352 ILE A N 1
ATOM 2813 C CA . ILE A 1 352 ? -5.137 36.491 11.983 1.00 72.69 352 ILE A CA 1
ATOM 2814 C C . ILE A 1 352 ? -4.591 35.512 13.024 1.00 72.69 352 ILE A C 1
ATOM 2816 O O . ILE A 1 352 ? -3.582 34.839 12.791 1.00 72.69 352 ILE A O 1
ATOM 2820 N N . ASP A 1 353 ? -5.344 35.343 14.112 1.00 72.44 353 ASP A N 1
ATOM 2821 C CA . ASP A 1 353 ? -5.119 34.312 15.125 1.00 72.44 353 ASP A CA 1
ATOM 2822 C C . ASP A 1 353 ? -5.481 32.923 14.573 1.00 72.44 353 ASP A C 1
ATOM 2824 O O . ASP A 1 353 ? -6.627 32.470 14.624 1.00 72.44 353 ASP A O 1
ATOM 2828 N N . VAL A 1 354 ? -4.493 32.228 14.009 1.00 72.44 354 VAL A N 1
ATOM 2829 C CA . VAL A 1 354 ? -4.631 30.826 13.592 1.00 72.44 354 VAL A CA 1
ATOM 2830 C C . VAL A 1 354 ? -4.137 29.926 14.728 1.00 72.44 354 VAL A C 1
ATOM 2832 O O . VAL A 1 354 ? -3.007 30.114 15.175 1.00 72.44 354 VAL A O 1
ATOM 2835 N N . PRO A 1 355 ? -4.915 28.922 15.178 1.00 76.25 355 PRO A N 1
ATOM 2836 C CA . PRO A 1 355 ? -4.447 27.997 16.205 1.00 76.25 355 PRO A CA 1
ATOM 2837 C C . PRO A 1 355 ? -3.186 27.246 15.752 1.00 76.25 355 PRO A C 1
ATOM 2839 O O . PRO A 1 355 ? -3.155 26.683 14.655 1.00 76.25 355 PRO A O 1
ATOM 2842 N N . ASP A 1 356 ? -2.165 27.188 16.609 1.00 70.06 356 ASP A N 1
ATOM 2843 C CA . ASP A 1 356 ? -0.862 26.589 16.276 1.00 70.06 356 ASP A CA 1
ATOM 2844 C C . ASP A 1 356 ? -0.968 25.101 15.879 1.00 70.06 356 ASP A C 1
ATOM 2846 O O . ASP A 1 356 ? -0.286 24.648 14.956 1.00 70.06 356 ASP A O 1
ATOM 2850 N N . ASN A 1 357 ? -1.916 24.372 16.480 1.00 75.38 357 ASN A N 1
ATOM 2851 C CA . ASN A 1 357 ? -2.146 22.938 16.251 1.00 75.38 357 ASN A CA 1
ATOM 2852 C C . ASN A 1 357 ? -2.630 22.603 14.826 1.00 75.38 357 ASN A C 1
ATOM 2854 O O . ASN A 1 357 ? -2.598 21.447 14.401 1.00 75.38 357 ASN A O 1
ATOM 2858 N N . VAL A 1 358 ? -3.092 23.598 14.058 1.00 77.12 358 VAL A N 1
ATOM 2859 C CA . VAL A 1 358 ? -3.614 23.394 12.695 1.00 77.12 358 VAL A CA 1
ATOM 2860 C C . VAL A 1 358 ? -2.525 22.862 11.752 1.00 77.12 358 VAL A C 1
ATOM 2862 O O . VAL A 1 358 ? -2.832 22.196 10.764 1.00 77.12 358 VAL A O 1
ATOM 2865 N N . ARG A 1 359 ? -1.243 23.102 12.062 1.00 80.81 359 ARG A N 1
ATOM 2866 C CA . ARG A 1 359 ? -0.105 22.703 11.217 1.00 80.81 359 ARG A CA 1
ATOM 2867 C C . ARG A 1 359 ? 0.397 21.281 11.476 1.00 80.81 359 ARG A C 1
ATOM 2869 O O . ARG A 1 359 ? 1.060 20.714 10.606 1.00 80.81 359 ARG A O 1
ATOM 2876 N N . ASP A 1 360 ? 0.053 20.679 12.612 1.00 86.44 360 ASP A N 1
ATOM 2877 C CA . ASP A 1 360 ? 0.679 19.432 13.060 1.00 86.44 360 ASP A CA 1
ATOM 2878 C C . ASP A 1 360 ? 0.275 18.213 12.218 1.00 86.44 360 ASP A C 1
ATOM 2880 O O . ASP A 1 360 ? 1.136 17.484 11.714 1.00 86.44 360 ASP A O 1
ATOM 2884 N N . TRP A 1 361 ? -1.029 18.023 11.996 1.00 90.69 361 TRP A N 1
ATOM 2885 C CA . TRP A 1 361 ? -1.563 16.928 11.176 1.00 90.69 361 TRP A CA 1
ATOM 2886 C C . TRP A 1 361 ? -1.178 17.023 9.690 1.00 90.69 361 TRP A C 1
ATOM 2888 O O . TRP A 1 361 ? -0.771 16.009 9.117 1.00 90.69 361 TRP A O 1
ATOM 2898 N N . PRO A 1 362 ? -1.241 18.198 9.032 1.00 91.12 362 PRO A N 1
ATOM 2899 C CA . PRO A 1 362 ? -0.776 18.338 7.653 1.00 91.12 362 PRO A CA 1
ATOM 2900 C C . PRO A 1 362 ? 0.703 17.985 7.473 1.00 91.12 362 PRO A C 1
ATOM 2902 O O . PRO A 1 362 ? 1.052 17.318 6.498 1.00 91.12 362 PRO A O 1
ATOM 2905 N N . TRP A 1 363 ? 1.573 18.370 8.414 1.00 90.31 363 TRP A N 1
ATOM 2906 C CA . TRP A 1 363 ? 2.982 17.966 8.400 1.00 90.31 363 TRP A CA 1
ATOM 2907 C C . TRP A 1 363 ? 3.155 16.462 8.607 1.00 90.31 363 TRP A C 1
ATOM 2909 O O . TRP A 1 363 ? 3.938 15.828 7.899 1.00 90.31 363 TRP A O 1
ATOM 2919 N N . PHE A 1 364 ? 2.375 15.856 9.501 1.00 92.56 364 PHE A N 1
ATOM 2920 C CA . PHE A 1 364 ? 2.351 14.404 9.643 1.00 92.56 364 PHE A CA 1
ATOM 2921 C C . PHE A 1 364 ? 1.962 13.714 8.321 1.00 92.56 364 PHE A C 1
ATOM 2923 O O . PHE A 1 364 ? 2.709 12.873 7.820 1.00 92.56 364 PHE A O 1
ATOM 2930 N N . HIS A 1 365 ? 0.863 14.125 7.675 1.00 93.06 365 HIS A N 1
ATOM 2931 C CA . HIS A 1 365 ? 0.439 13.584 6.375 1.00 93.06 365 HIS A CA 1
ATOM 2932 C C . HIS A 1 365 ? 1.470 13.813 5.261 1.00 93.06 365 HIS A C 1
ATOM 2934 O O . HIS A 1 365 ? 1.654 12.949 4.403 1.00 93.06 365 HIS A O 1
ATOM 2940 N N . ASN A 1 366 ? 2.170 14.950 5.280 1.00 91.44 366 ASN A N 1
ATOM 2941 C CA . ASN A 1 366 ? 3.268 15.255 4.364 1.00 91.44 366 ASN A CA 1
ATOM 2942 C C . ASN A 1 366 ? 4.397 14.218 4.466 1.00 91.44 366 ASN A C 1
ATOM 2944 O O . ASN A 1 366 ? 4.842 13.689 3.443 1.00 91.44 366 ASN A O 1
ATOM 2948 N N . GLY A 1 367 ? 4.780 13.867 5.696 1.00 90.94 367 GLY A N 1
ATOM 2949 C CA . GLY A 1 367 ? 5.745 12.808 5.984 1.00 90.94 367 GLY A CA 1
ATOM 2950 C C . GLY A 1 367 ? 5.272 11.417 5.558 1.00 90.94 367 GLY A C 1
ATOM 2951 O O . GLY A 1 367 ? 6.024 10.685 4.910 1.00 90.94 367 GLY A O 1
ATOM 2952 N N . VAL A 1 368 ? 4.008 11.068 5.843 1.00 93.25 368 VAL A N 1
ATOM 2953 C CA . VAL A 1 368 ? 3.405 9.794 5.400 1.00 93.25 368 VAL A CA 1
ATOM 2954 C C . VAL A 1 368 ? 3.464 9.680 3.875 1.00 93.25 368 VAL A C 1
ATOM 2956 O O . VAL A 1 368 ? 3.903 8.666 3.335 1.00 93.25 368 VAL A O 1
ATOM 2959 N N . ALA A 1 369 ? 3.073 10.739 3.167 1.00 91.25 369 ALA A N 1
ATOM 2960 C CA . ALA A 1 369 ? 3.050 10.774 1.711 1.00 91.25 369 ALA A CA 1
ATOM 2961 C C . ALA A 1 369 ? 4.440 10.643 1.075 1.00 91.25 369 ALA A C 1
ATOM 2963 O O . ALA A 1 369 ? 4.550 10.084 -0.012 1.00 91.25 369 ALA A O 1
ATOM 2964 N N . ALA A 1 370 ? 5.492 11.150 1.724 1.00 88.56 370 ALA A N 1
ATOM 2965 C CA . ALA A 1 370 ? 6.871 10.962 1.277 1.00 88.56 370 ALA A CA 1
ATOM 2966 C C . ALA A 1 370 ? 7.358 9.522 1.519 1.00 88.56 370 ALA A C 1
ATOM 2968 O O . ALA A 1 370 ? 8.013 8.936 0.660 1.00 88.56 370 ALA A O 1
ATOM 2969 N N . GLY A 1 371 ? 6.997 8.917 2.656 1.00 88.38 371 GLY A N 1
ATOM 2970 C CA . GLY A 1 371 ? 7.381 7.541 2.979 1.00 88.38 371 GLY A CA 1
ATOM 2971 C C . GLY A 1 371 ? 6.650 6.474 2.156 1.00 88.38 371 GLY A C 1
ATOM 2972 O O . GLY A 1 371 ? 7.256 5.468 1.796 1.00 88.38 371 GLY A O 1
ATOM 2973 N N . LEU A 1 372 ? 5.379 6.694 1.794 1.00 89.62 372 LEU A N 1
ATOM 2974 C CA . LEU A 1 372 ? 4.587 5.757 0.975 1.00 89.62 372 LEU A CA 1
ATOM 2975 C C . LEU A 1 372 ? 5.107 5.616 -0.461 1.00 89.62 372 LEU A C 1
ATOM 2977 O O . LEU A 1 372 ? 4.741 4.671 -1.162 1.00 89.62 372 LEU A O 1
ATOM 2981 N N . GLN A 1 373 ? 5.981 6.524 -0.895 1.00 85.69 373 GLN A N 1
ATOM 2982 C CA . GLN A 1 373 ? 6.637 6.427 -2.198 1.00 85.69 373 GLN A CA 1
ATOM 2983 C C . GLN A 1 373 ? 7.557 5.220 -2.294 1.00 85.69 373 GLN A C 1
ATOM 2985 O O . GLN A 1 373 ? 7.801 4.724 -3.391 1.00 85.69 373 GLN A O 1
ATOM 2990 N N . LEU A 1 374 ? 8.051 4.741 -1.154 1.00 85.31 374 LEU A N 1
ATOM 2991 C CA . LEU A 1 374 ? 8.950 3.605 -1.076 1.00 85.31 374 LEU A CA 1
ATOM 2992 C C . LEU A 1 374 ? 8.197 2.316 -1.410 1.00 85.31 374 LEU A C 1
ATOM 2994 O O . LEU A 1 374 ? 7.175 1.993 -0.807 1.00 85.31 374 LEU A O 1
ATOM 2998 N N . GLY A 1 375 ? 8.713 1.560 -2.377 1.00 79.25 375 GLY A N 1
ATOM 2999 C CA . GLY A 1 375 ? 8.135 0.271 -2.749 1.00 79.25 375 GLY A CA 1
ATOM 3000 C C . GLY A 1 375 ? 8.218 -0.787 -1.629 1.00 79.25 375 GLY A C 1
ATOM 3001 O O . GLY A 1 375 ? 9.178 -0.803 -0.845 1.00 79.25 375 GLY A O 1
ATOM 3002 N N . PRO A 1 376 ? 7.253 -1.726 -1.567 1.00 73.44 376 PRO A N 1
ATOM 3003 C CA . PRO A 1 376 ? 7.325 -2.867 -0.666 1.00 73.44 376 PRO A CA 1
ATOM 3004 C C . PRO A 1 376 ? 8.476 -3.785 -1.103 1.00 73.44 376 PRO A C 1
ATOM 3006 O O . PRO A 1 376 ? 8.698 -3.992 -2.297 1.00 73.44 376 PRO A O 1
ATOM 3009 N N . ASN A 1 377 ? 9.192 -4.366 -0.137 1.00 64.50 377 ASN A N 1
ATOM 3010 C CA . ASN A 1 377 ? 10.287 -5.334 -0.339 1.00 64.50 377 ASN A CA 1
ATOM 3011 C C . ASN A 1 377 ? 11.636 -4.790 -0.845 1.00 64.50 377 ASN A C 1
ATOM 3013 O O . ASN A 1 377 ? 12.462 -5.576 -1.310 1.00 64.50 377 ASN A O 1
ATOM 3017 N N . ASP A 1 378 ? 11.928 -3.495 -0.709 1.00 67.81 378 ASP A N 1
ATOM 3018 C CA . ASP A 1 378 ? 13.310 -3.030 -0.870 1.00 67.81 378 ASP A CA 1
ATOM 3019 C C . ASP A 1 378 ? 14.218 -3.622 0.233 1.00 67.81 378 ASP A C 1
ATOM 3021 O O . ASP A 1 378 ? 14.085 -3.333 1.428 1.00 67.81 378 ASP A O 1
ATOM 3025 N N . SER A 1 379 ? 15.137 -4.511 -0.152 1.00 63.03 379 SER A N 1
ATOM 3026 C CA . SER A 1 379 ? 16.098 -5.131 0.767 1.00 63.03 379 SER A CA 1
ATOM 3027 C C . SER A 1 379 ? 17.136 -4.135 1.283 1.00 63.03 379 SER A C 1
ATOM 3029 O O . SER A 1 379 ? 17.829 -4.440 2.241 1.00 63.03 379 SER A O 1
ATOM 3031 N N . LYS A 1 380 ? 17.241 -2.961 0.652 1.00 68.56 380 LYS A N 1
ATOM 3032 C CA . LYS A 1 380 ? 18.258 -1.940 0.921 1.00 68.56 380 LYS A CA 1
ATOM 3033 C C . LYS A 1 380 ? 17.954 -1.053 2.130 1.00 68.56 380 LYS A C 1
ATOM 3035 O O . LYS A 1 380 ? 18.833 -0.332 2.592 1.00 68.56 380 LYS A O 1
ATOM 3040 N N . ILE A 1 381 ? 16.715 -1.080 2.617 1.00 79.06 381 ILE A N 1
ATOM 3041 C CA . ILE A 1 381 ? 16.295 -0.291 3.775 1.00 79.06 381 ILE A CA 1
ATOM 3042 C C . ILE A 1 381 ? 16.647 -1.063 5.044 1.00 79.06 381 ILE A C 1
ATOM 3044 O O . ILE A 1 381 ? 15.959 -2.022 5.400 1.00 79.06 381 ILE A O 1
ATOM 3048 N N . ASP A 1 382 ? 17.711 -0.617 5.708 1.00 81.25 382 ASP A N 1
ATOM 3049 C CA . ASP A 1 382 ? 18.170 -1.120 7.003 1.00 81.25 382 ASP A CA 1
ATOM 3050 C C . ASP A 1 382 ? 17.801 -0.164 8.145 1.00 81.25 382 ASP A C 1
ATOM 3052 O O . ASP A 1 382 ? 17.546 1.025 7.937 1.00 81.25 382 ASP A O 1
ATOM 3056 N N . SER A 1 383 ? 17.853 -0.655 9.390 1.00 83.56 383 SER A N 1
ATOM 3057 C CA . SER A 1 383 ? 17.596 0.167 10.584 1.00 83.56 383 SER A CA 1
ATOM 3058 C C . SER A 1 383 ? 18.463 1.429 10.645 1.00 83.56 383 SER A C 1
ATOM 3060 O O . SER A 1 383 ? 18.007 2.446 11.161 1.00 83.56 383 SER A O 1
ATOM 3062 N N . ALA A 1 384 ? 19.705 1.373 10.155 1.00 84.75 384 ALA A N 1
ATOM 3063 C CA . ALA A 1 384 ? 20.606 2.524 10.136 1.00 84.75 384 ALA A CA 1
ATOM 3064 C C . ALA A 1 384 ? 20.136 3.606 9.153 1.00 84.75 384 ALA A C 1
ATOM 3066 O O . ALA A 1 384 ? 20.218 4.791 9.464 1.00 84.75 384 ALA A O 1
ATOM 3067 N N . TRP A 1 385 ? 19.583 3.204 8.006 1.00 86.38 385 TRP A N 1
ATOM 3068 C CA . TRP A 1 385 ? 19.050 4.133 7.012 1.00 86.38 385 TRP A CA 1
ATOM 3069 C C . TRP A 1 385 ? 17.792 4.842 7.526 1.00 86.38 385 TRP A C 1
ATOM 3071 O O . TRP A 1 385 ? 17.631 6.041 7.322 1.00 86.38 385 TRP A O 1
ATOM 3081 N N . ILE A 1 386 ? 16.932 4.147 8.279 1.00 85.19 386 ILE A N 1
ATOM 3082 C CA . ILE A 1 386 ? 15.762 4.779 8.916 1.00 85.19 386 ILE A CA 1
ATOM 3083 C C . ILE A 1 386 ? 16.206 5.883 9.889 1.00 85.19 386 ILE A C 1
ATOM 3085 O O . ILE A 1 386 ? 15.655 6.980 9.866 1.00 85.19 386 ILE A O 1
ATOM 3089 N N . VAL A 1 387 ? 17.234 5.621 10.703 1.00 85.19 387 VAL A N 1
ATOM 3090 C CA . VAL A 1 387 ? 17.793 6.617 11.636 1.00 85.19 387 VAL A CA 1
ATOM 3091 C C . VAL A 1 387 ? 18.484 7.763 10.892 1.00 85.19 387 VAL A C 1
ATOM 3093 O O . VAL A 1 387 ? 18.410 8.904 11.335 1.00 85.19 387 VAL A O 1
ATOM 3096 N N . TYR A 1 388 ? 19.118 7.484 9.751 1.00 84.88 388 TYR A N 1
ATOM 3097 C CA . TYR A 1 388 ? 19.766 8.497 8.913 1.00 84.88 388 TYR A CA 1
ATOM 3098 C C . TYR A 1 388 ? 18.780 9.524 8.333 1.00 84.88 388 TYR A C 1
ATOM 3100 O O . TYR A 1 388 ? 19.144 10.677 8.141 1.00 84.88 388 TYR A O 1
ATOM 3108 N N . ASN A 1 389 ? 17.518 9.138 8.119 1.00 82.69 389 ASN A N 1
ATOM 3109 C CA . ASN A 1 389 ? 16.457 10.046 7.667 1.00 82.69 389 ASN A CA 1
ATOM 3110 C C . ASN A 1 389 ? 15.920 10.973 8.774 1.00 82.69 389 ASN A C 1
ATOM 3112 O O . ASN A 1 389 ? 15.002 11.755 8.528 1.00 82.69 389 ASN A O 1
ATOM 3116 N N . GLN A 1 390 ? 16.449 10.895 9.998 1.00 79.69 390 GLN A N 1
ATOM 3117 C CA . GLN A 1 390 ? 16.076 11.832 11.049 1.00 79.69 390 GLN A CA 1
ATOM 3118 C C . GLN A 1 390 ? 16.567 13.250 10.677 1.00 79.69 390 GLN A C 1
ATOM 3120 O O . GLN A 1 390 ? 17.753 13.411 10.385 1.00 79.69 390 GLN A O 1
ATOM 3125 N N . PRO A 1 391 ? 15.700 14.284 10.696 1.00 71.88 391 PRO A N 1
ATOM 3126 C CA . PRO A 1 391 ? 16.097 15.647 10.342 1.00 71.88 391 PRO A CA 1
ATOM 3127 C C . PRO A 1 391 ? 17.210 16.173 11.264 1.00 71.88 391 PRO A C 1
ATOM 3129 O O . PRO A 1 391 ? 17.254 15.847 12.450 1.00 71.88 391 PRO A O 1
ATOM 3132 N N . GLU A 1 392 ? 18.106 17.011 10.729 1.00 55.31 392 GLU A N 1
ATOM 3133 C CA . GLU A 1 392 ? 19.373 17.415 11.377 1.00 55.31 392 GLU A CA 1
ATOM 3134 C C . GLU A 1 392 ? 19.240 18.299 12.643 1.00 55.31 392 GLU A C 1
ATOM 3136 O O . GLU A 1 392 ? 20.238 18.696 13.242 1.00 55.31 392 GLU A O 1
ATOM 3141 N N . GLY A 1 393 ? 18.031 18.553 13.142 1.00 55.78 393 GLY A N 1
ATOM 3142 C CA . GLY A 1 393 ? 17.803 19.065 14.494 1.00 55.78 393 GLY A CA 1
ATOM 3143 C C . GLY A 1 393 ? 17.276 17.930 15.360 1.00 55.78 393 GLY A C 1
ATOM 3144 O O . GLY A 1 393 ? 16.243 17.368 15.035 1.00 55.78 393 GLY A O 1
ATOM 3145 N N . LYS A 1 394 ? 17.933 17.591 16.476 1.00 54.88 394 LYS A N 1
ATOM 3146 C CA . LYS A 1 394 ? 17.575 16.474 17.390 1.00 54.88 394 LYS A CA 1
ATOM 3147 C C . LYS A 1 394 ? 16.104 16.427 17.869 1.00 54.88 394 LYS A C 1
ATOM 3149 O O . LYS A 1 394 ? 15.730 15.458 18.529 1.00 54.88 394 LYS A O 1
ATOM 3154 N N . ASN A 1 395 ? 15.293 17.431 17.549 1.00 60.88 395 ASN A N 1
ATOM 3155 C CA . ASN A 1 395 ? 13.865 17.475 17.811 1.00 60.88 395 ASN A CA 1
ATOM 3156 C C . ASN A 1 395 ? 13.129 16.629 16.766 1.00 60.88 395 ASN A C 1
ATOM 3158 O O . ASN A 1 395 ? 13.237 16.857 15.563 1.00 60.88 395 ASN A O 1
ATOM 3162 N N . LEU A 1 396 ? 12.384 15.633 17.237 1.00 67.56 396 LEU A N 1
ATOM 3163 C CA . LEU A 1 396 ? 11.492 14.852 16.388 1.00 67.56 396 LEU A CA 1
ATOM 3164 C C . LEU A 1 396 ? 10.443 15.791 15.794 1.00 67.56 396 LEU A C 1
ATOM 3166 O O . LEU A 1 396 ? 9.779 16.509 16.535 1.00 67.56 396 LEU A O 1
ATOM 3170 N N . THR A 1 397 ? 10.329 15.802 14.470 1.00 80.69 397 THR A N 1
ATOM 3171 C CA . THR A 1 397 ? 9.324 16.595 13.759 1.00 80.69 397 THR A CA 1
ATOM 3172 C C . THR A 1 397 ? 8.066 15.764 13.516 1.00 80.69 397 THR A C 1
ATOM 3174 O O . THR A 1 397 ? 8.127 14.536 13.394 1.00 80.69 397 THR A O 1
ATOM 3177 N N . ASN A 1 398 ? 6.922 16.436 13.375 1.00 88.19 398 ASN A N 1
ATOM 3178 C CA . ASN A 1 398 ? 5.656 15.810 12.975 1.00 88.19 398 ASN A CA 1
ATOM 3179 C C . ASN A 1 398 ? 5.790 15.034 11.654 1.00 88.19 398 ASN A C 1
ATOM 3181 O O . ASN A 1 398 ? 5.274 13.924 11.526 1.00 88.19 398 ASN A O 1
ATOM 3185 N N . GLU A 1 399 ? 6.571 15.565 10.709 1.00 88.31 399 GLU A N 1
ATOM 3186 C CA . GLU A 1 399 ? 6.860 14.916 9.425 1.00 88.31 399 GLU A CA 1
ATOM 3187 C C . GLU A 1 399 ? 7.583 13.573 9.601 1.00 88.31 399 GLU A C 1
ATOM 3189 O O . GLU A 1 399 ? 7.238 12.590 8.946 1.00 88.31 399 GLU A O 1
ATOM 3194 N N . PHE A 1 400 ? 8.551 13.490 10.520 1.00 88.38 400 PHE A N 1
ATOM 3195 C CA . PHE A 1 400 ? 9.262 12.239 10.781 1.00 88.38 400 PHE A CA 1
ATOM 3196 C C . PHE A 1 400 ? 8.349 11.178 11.415 1.00 88.38 400 PHE A C 1
ATOM 3198 O O . PHE A 1 400 ? 8.437 10.003 11.058 1.00 88.38 400 PHE A O 1
ATOM 3205 N N . GLY A 1 401 ? 7.420 11.579 12.293 1.00 89.25 401 GLY A N 1
ATOM 3206 C CA . GLY A 1 401 ? 6.388 10.678 12.821 1.00 89.25 401 GLY A CA 1
ATOM 3207 C C . GLY A 1 401 ? 5.534 10.061 11.708 1.00 89.25 401 GLY A C 1
ATOM 3208 O O . GLY A 1 401 ? 5.316 8.848 11.686 1.00 89.25 401 GLY A O 1
ATOM 3209 N N . GLY A 1 402 ? 5.132 10.877 10.729 1.00 92.44 402 GLY A N 1
ATOM 3210 C CA . GLY A 1 402 ? 4.394 10.412 9.555 1.00 92.44 402 GLY A CA 1
ATOM 3211 C C . GLY A 1 402 ? 5.218 9.490 8.656 1.00 92.44 402 GLY A C 1
ATOM 3212 O O . GLY A 1 402 ? 4.743 8.443 8.210 1.00 92.44 402 GLY A O 1
ATOM 3213 N N . PHE A 1 403 ? 6.489 9.826 8.440 1.00 91.38 403 PHE A N 1
ATOM 3214 C CA . PHE A 1 403 ? 7.414 8.986 7.682 1.00 91.38 403 PHE A CA 1
ATOM 3215 C C . PHE A 1 403 ? 7.574 7.589 8.309 1.00 91.38 403 PHE A C 1
ATOM 3217 O O . PHE A 1 403 ? 7.518 6.582 7.602 1.00 91.38 403 PHE A O 1
ATOM 3224 N N . LEU A 1 404 ? 7.687 7.502 9.640 1.00 91.50 404 LEU A N 1
ATOM 3225 C CA . LEU A 1 404 ? 7.751 6.226 10.363 1.00 91.50 404 LEU A CA 1
ATOM 3226 C C . LEU A 1 404 ? 6.479 5.384 10.191 1.00 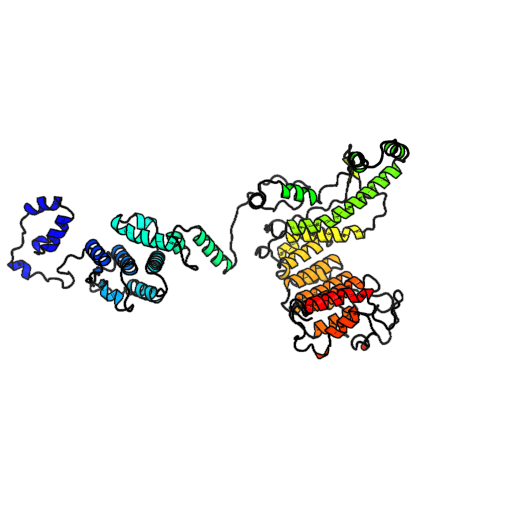91.50 404 LEU A C 1
ATOM 3228 O O . LEU A 1 404 ? 6.577 4.169 9.998 1.00 91.50 404 LEU A O 1
ATOM 3232 N N . MET A 1 405 ? 5.300 6.014 10.204 1.00 93.25 405 MET A N 1
ATOM 3233 C CA . MET A 1 405 ? 4.036 5.321 9.931 1.00 93.25 405 MET A CA 1
ATOM 3234 C C . MET A 1 405 ? 4.038 4.686 8.538 1.00 93.25 405 MET A C 1
ATOM 3236 O O . MET A 1 405 ? 3.694 3.513 8.386 1.00 93.25 405 MET A O 1
ATOM 3240 N N . ALA A 1 406 ? 4.477 5.433 7.523 1.00 92.44 406 ALA A N 1
ATOM 3241 C CA . ALA A 1 406 ? 4.559 4.939 6.153 1.00 92.44 406 ALA A CA 1
ATOM 3242 C C . ALA A 1 406 ? 5.566 3.785 5.990 1.00 92.44 406 ALA A C 1
ATOM 3244 O O . ALA A 1 406 ? 5.284 2.811 5.289 1.00 92.44 406 ALA A O 1
ATOM 3245 N N . LEU A 1 407 ? 6.706 3.833 6.687 1.00 90.31 407 LEU A N 1
ATOM 3246 C CA . LEU A 1 407 ? 7.650 2.708 6.747 1.00 90.31 407 LEU A CA 1
ATOM 3247 C C . LEU A 1 407 ? 7.041 1.458 7.397 1.00 90.31 407 LEU A C 1
ATOM 3249 O O . LEU A 1 407 ? 7.396 0.331 7.050 1.00 90.31 407 LEU A O 1
ATOM 3253 N N . GLY A 1 408 ? 6.119 1.643 8.341 1.00 90.56 408 GLY A N 1
ATOM 3254 C CA . GLY A 1 408 ? 5.334 0.558 8.918 1.00 90.56 408 GLY A CA 1
ATOM 3255 C C . GLY A 1 408 ? 4.349 -0.055 7.928 1.00 90.56 408 GLY A C 1
ATOM 3256 O O . GLY A 1 408 ? 4.343 -1.270 7.742 1.00 90.56 408 GLY A O 1
ATOM 3257 N N . LEU A 1 409 ? 3.584 0.784 7.223 1.00 90.94 409 LEU A N 1
ATOM 3258 C CA . LEU A 1 409 ? 2.624 0.356 6.194 1.00 90.94 409 LEU A CA 1
ATOM 3259 C C . LEU A 1 409 ? 3.290 -0.394 5.029 1.00 90.94 409 LEU A C 1
ATOM 3261 O O . LEU A 1 409 ? 2.719 -1.339 4.494 1.00 90.94 409 LEU A O 1
ATOM 3265 N N . THR A 1 410 ? 4.511 -0.004 4.663 1.00 87.69 410 THR A N 1
ATOM 3266 C CA . THR A 1 410 ? 5.324 -0.673 3.629 1.00 87.69 410 THR A CA 1
ATOM 3267 C C . THR A 1 410 ? 6.047 -1.931 4.138 1.00 87.69 410 THR A C 1
ATOM 3269 O O . THR A 1 410 ? 6.632 -2.668 3.345 1.00 87.69 410 THR A O 1
ATOM 3272 N N . GLY A 1 411 ? 6.001 -2.205 5.450 1.00 86.00 411 GLY A N 1
ATOM 3273 C CA . GLY A 1 411 ? 6.594 -3.384 6.096 1.00 86.00 411 GLY A CA 1
ATOM 3274 C C . GLY A 1 411 ? 8.075 -3.252 6.482 1.00 86.00 411 GLY A C 1
ATOM 3275 O O . GLY A 1 411 ? 8.630 -4.154 7.120 1.00 86.00 411 GLY A O 1
ATOM 3276 N N . HIS A 1 412 ? 8.723 -2.128 6.166 1.00 85.56 412 HIS A N 1
ATOM 3277 C CA . HIS A 1 412 ? 10.147 -1.888 6.442 1.00 85.56 412 HIS A CA 1
ATOM 3278 C C . HIS A 1 412 ? 10.455 -1.675 7.925 1.00 85.56 412 HIS A C 1
ATOM 3280 O O . HIS A 1 412 ? 11.558 -1.985 8.376 1.00 85.56 412 HIS A O 1
ATOM 3286 N N . LEU A 1 413 ? 9.474 -1.223 8.711 1.00 85.12 413 LEU A N 1
ATOM 3287 C CA . LEU A 1 413 ? 9.646 -0.973 10.146 1.00 85.12 413 LEU A CA 1
ATOM 3288 C C . LEU A 1 413 ? 9.952 -2.248 10.956 1.00 85.12 413 LEU A C 1
ATOM 3290 O O . LEU A 1 413 ? 10.514 -2.163 12.045 1.00 85.12 413 LEU A O 1
ATOM 3294 N N . THR A 1 414 ? 9.670 -3.439 10.412 1.00 84.06 414 THR A N 1
ATOM 3295 C CA . THR A 1 414 ? 10.057 -4.721 11.035 1.00 84.06 414 THR A CA 1
ATOM 3296 C C . THR A 1 414 ? 11.570 -4.905 11.170 1.00 84.06 414 THR A C 1
ATOM 3298 O O . THR A 1 414 ? 12.012 -5.671 12.024 1.00 84.06 414 THR A O 1
ATOM 3301 N N . LYS A 1 415 ? 12.365 -4.199 10.356 1.00 83.06 415 LYS A N 1
ATOM 3302 C CA . LYS A 1 415 ? 13.833 -4.252 10.369 1.00 83.06 415 LYS A CA 1
ATOM 3303 C C . LYS A 1 415 ? 14.462 -3.290 11.382 1.00 83.06 415 LYS A C 1
ATOM 3305 O O . LYS A 1 415 ? 15.680 -3.299 11.544 1.00 83.06 415 LYS A O 1
ATOM 3310 N N . LEU A 1 416 ? 13.668 -2.439 12.039 1.00 83.69 416 LEU A N 1
ATOM 3311 C CA . LEU A 1 416 ? 14.160 -1.448 12.995 1.00 83.69 416 LEU A CA 1
ATOM 3312 C C . LEU A 1 416 ? 14.658 -2.119 14.285 1.00 83.69 416 LEU A C 1
ATOM 3314 O O . LEU A 1 416 ? 13.985 -2.975 14.862 1.00 83.69 416 LEU A O 1
ATOM 3318 N N . PHE A 1 417 ? 15.817 -1.692 14.794 1.00 83.81 417 PHE A N 1
ATOM 3319 C CA . PHE A 1 417 ? 16.328 -2.197 16.067 1.00 83.81 417 PHE A CA 1
ATOM 3320 C C . PHE A 1 417 ? 15.434 -1.800 17.250 1.00 83.81 417 PHE A C 1
ATOM 3322 O O . PHE A 1 417 ? 15.087 -0.633 17.437 1.00 83.81 417 PHE A O 1
ATOM 3329 N N . ARG A 1 418 ? 15.160 -2.762 18.141 1.00 83.12 418 ARG A N 1
ATOM 3330 C CA . ARG A 1 418 ? 14.318 -2.568 19.336 1.00 83.12 418 ARG A CA 1
ATOM 3331 C C . ARG A 1 418 ? 14.806 -1.449 20.267 1.00 83.12 418 ARG A C 1
ATOM 3333 O O . ARG A 1 418 ? 13.986 -0.774 20.880 1.00 83.12 418 ARG A O 1
ATOM 3340 N N . MET A 1 419 ? 16.120 -1.226 20.358 1.00 83.50 419 MET A N 1
ATOM 3341 C CA . MET A 1 419 ? 16.687 -0.126 21.155 1.00 83.50 419 MET A CA 1
ATOM 3342 C C . MET A 1 419 ? 16.302 1.250 20.599 1.00 83.50 419 MET A C 1
ATOM 3344 O O . MET A 1 419 ? 15.955 2.153 21.356 1.00 83.50 419 MET A O 1
ATOM 3348 N N . VAL A 1 420 ? 16.332 1.396 19.271 1.00 83.25 420 VAL A N 1
ATOM 3349 C CA . VAL A 1 420 ? 15.934 2.632 18.586 1.00 83.25 420 VAL A CA 1
ATOM 3350 C C . VAL A 1 420 ? 14.435 2.855 18.752 1.00 83.25 420 VAL A C 1
ATOM 3352 O O . VAL A 1 420 ? 14.008 3.964 19.059 1.00 83.25 420 VAL A O 1
ATOM 3355 N N . LEU A 1 421 ? 13.648 1.784 18.646 1.00 84.44 421 LEU A N 1
ATOM 3356 C CA . LEU A 1 421 ? 12.212 1.849 18.875 1.00 84.44 421 LEU A CA 1
ATOM 3357 C C . LEU A 1 421 ? 11.869 2.339 20.290 1.00 84.44 421 LEU A C 1
ATOM 3359 O O . LEU A 1 421 ? 11.060 3.247 20.444 1.00 84.44 421 LEU A O 1
ATOM 3363 N N . HIS A 1 422 ? 12.525 1.792 21.316 1.00 82.19 422 HIS A N 1
ATOM 3364 C CA . HIS A 1 422 ? 12.337 2.243 22.696 1.00 82.19 422 HIS A CA 1
ATOM 3365 C C . HIS A 1 422 ? 12.704 3.725 22.865 1.00 82.19 422 HIS A C 1
ATOM 3367 O O . HIS A 1 422 ? 11.978 4.470 23.514 1.00 82.19 422 HIS A O 1
ATOM 3373 N N . LYS A 1 423 ? 13.788 4.188 22.227 1.00 83.50 423 LYS A N 1
ATOM 3374 C CA . LYS A 1 423 ? 14.184 5.604 22.251 1.00 83.50 423 LYS A CA 1
ATOM 3375 C C . LYS A 1 423 ? 13.095 6.523 21.678 1.00 83.50 423 LYS A C 1
ATOM 3377 O O . LYS A 1 423 ? 12.865 7.586 22.246 1.00 83.50 423 LYS A O 1
ATOM 3382 N N . TYR A 1 424 ? 12.439 6.126 20.587 1.00 83.62 424 TYR A N 1
ATOM 3383 C CA . TYR A 1 424 ? 11.371 6.922 19.971 1.00 83.62 424 TYR A CA 1
ATOM 3384 C C . TYR A 1 424 ? 10.022 6.836 20.700 1.00 83.62 424 TYR A C 1
ATOM 3386 O O . TYR A 1 424 ? 9.219 7.755 20.599 1.00 83.62 424 TYR A O 1
ATOM 3394 N N . LEU A 1 425 ? 9.755 5.768 21.451 1.00 79.94 425 LEU A N 1
ATOM 3395 C CA . LEU A 1 425 ? 8.560 5.697 22.300 1.00 79.94 425 LEU A CA 1
ATOM 3396 C C . LEU A 1 425 ? 8.736 6.488 23.602 1.00 79.94 425 LEU A C 1
ATOM 3398 O O . LEU A 1 425 ? 7.786 7.085 24.092 1.00 79.94 425 LEU A O 1
ATOM 3402 N N . CYS A 1 426 ? 9.956 6.535 24.147 1.00 78.62 426 CYS A N 1
ATOM 3403 C CA . CYS A 1 426 ? 10.272 7.366 25.310 1.00 78.62 426 CYS A CA 1
ATOM 3404 C C . CYS A 1 426 ? 10.376 8.857 24.978 1.00 78.62 426 CYS A C 1
ATOM 3406 O O . CYS A 1 426 ? 10.311 9.688 25.883 1.00 78.62 426 CYS A O 1
ATOM 3408 N N . SER A 1 427 ? 10.576 9.226 23.711 1.00 71.81 427 SER A N 1
ATOM 3409 C CA . SER A 1 427 ? 10.475 10.629 23.333 1.00 71.81 427 SER A CA 1
ATOM 3410 C C . SER A 1 427 ? 9.018 11.065 23.430 1.00 71.81 427 SER A C 1
ATOM 3412 O O . SER A 1 427 ? 8.178 10.526 22.721 1.00 71.81 427 SER A O 1
ATOM 3414 N N . SER A 1 428 ? 8.744 12.056 24.281 1.00 70.88 428 SER A N 1
ATOM 3415 C CA . SER A 1 428 ? 7.418 12.604 24.628 1.00 70.88 428 SER A CA 1
ATOM 3416 C C . SER A 1 428 ? 6.608 13.200 23.456 1.00 70.88 428 SER A C 1
ATOM 3418 O O . SER A 1 428 ? 5.652 13.937 23.675 1.00 70.88 428 SER A O 1
ATOM 3420 N N . HIS A 1 429 ? 7.002 12.947 22.210 1.00 86.19 429 HIS A N 1
ATOM 3421 C CA . HIS A 1 429 ? 6.385 13.507 21.021 1.00 86.19 429 HIS A CA 1
ATOM 3422 C C . HIS A 1 429 ? 5.215 12.636 20.544 1.00 86.19 429 HIS A C 1
ATOM 3424 O O . HIS A 1 429 ? 5.414 11.524 20.048 1.00 86.19 429 HIS A O 1
ATOM 3430 N N . GLU A 1 430 ? 4.000 13.168 20.662 1.00 87.88 430 GLU A N 1
ATOM 3431 C CA . GLU A 1 430 ? 2.743 12.457 20.406 1.00 87.88 430 GLU A CA 1
ATOM 3432 C C . GLU A 1 430 ? 2.656 11.870 18.987 1.00 87.88 430 GLU A C 1
ATOM 3434 O O . GLU A 1 430 ? 2.410 10.673 18.828 1.00 87.88 430 GLU A O 1
ATOM 3439 N N . MET A 1 431 ? 2.960 12.664 17.954 1.00 89.94 431 MET A N 1
ATOM 3440 C CA . MET A 1 431 ? 2.858 12.233 16.550 1.00 89.94 431 MET A CA 1
ATOM 3441 C C . MET A 1 431 ? 3.828 11.098 16.198 1.00 89.94 431 MET A C 1
ATOM 3443 O O . MET A 1 431 ? 3.512 10.219 15.396 1.00 89.94 431 MET A O 1
ATOM 3447 N N . THR A 1 432 ? 5.009 11.075 16.821 1.00 89.62 432 THR A N 1
ATOM 3448 C CA . THR A 1 432 ? 5.976 9.981 16.631 1.00 89.62 432 THR A CA 1
ATOM 3449 C C . THR A 1 432 ? 5.461 8.698 17.273 1.00 89.62 432 THR A C 1
ATOM 3451 O O . THR A 1 432 ? 5.573 7.628 16.672 1.00 89.62 432 THR A O 1
ATOM 3454 N N . GLY A 1 433 ? 4.856 8.808 18.461 1.00 89.38 433 GLY A N 1
ATOM 3455 C CA . GLY A 1 433 ? 4.186 7.697 19.131 1.00 89.38 433 GLY A CA 1
ATOM 3456 C C . GLY A 1 433 ? 3.065 7.109 18.275 1.00 89.38 433 GLY A C 1
ATOM 3457 O O . GLY A 1 433 ? 3.051 5.901 18.047 1.00 89.38 433 GLY A O 1
ATOM 3458 N N . ILE A 1 434 ? 2.181 7.958 17.734 1.00 92.56 434 ILE A N 1
ATOM 3459 C CA . ILE A 1 434 ? 1.067 7.546 16.860 1.00 92.56 434 ILE A CA 1
ATOM 3460 C C . ILE A 1 434 ? 1.600 6.820 15.623 1.00 92.56 434 ILE A C 1
ATOM 3462 O O . ILE A 1 434 ? 1.161 5.710 15.307 1.00 92.56 434 ILE A O 1
ATOM 3466 N N . GLY A 1 435 ? 2.581 7.421 14.942 1.00 92.38 435 GLY A N 1
ATOM 3467 C CA . GLY A 1 435 ? 3.149 6.855 13.725 1.00 92.38 435 GLY A CA 1
ATOM 3468 C C . GLY A 1 435 ? 3.837 5.508 13.950 1.00 92.38 435 GLY A C 1
ATOM 3469 O O . GLY A 1 435 ? 3.672 4.591 13.145 1.00 92.38 435 GLY A O 1
ATOM 3470 N N . LEU A 1 436 ? 4.546 5.341 15.071 1.00 91.38 436 LEU A N 1
ATOM 3471 C CA . LEU A 1 436 ? 5.160 4.065 15.442 1.00 91.38 436 LEU A CA 1
ATOM 3472 C C . LEU A 1 436 ? 4.136 3.016 15.865 1.00 91.38 436 LEU A C 1
ATOM 3474 O O . LEU A 1 436 ? 4.250 1.874 15.427 1.00 91.38 436 LEU A O 1
ATOM 3478 N N . ALA A 1 437 ? 3.147 3.377 16.685 1.00 91.44 437 ALA A N 1
ATOM 3479 C CA . ALA A 1 437 ? 2.116 2.451 17.143 1.00 91.44 437 ALA A CA 1
ATOM 3480 C C . ALA A 1 437 ? 1.345 1.857 15.953 1.00 91.44 437 ALA A C 1
ATOM 3482 O O . ALA A 1 437 ? 1.283 0.634 15.802 1.00 91.44 437 ALA A O 1
ATOM 3483 N N . LEU A 1 438 ? 0.849 2.712 15.051 1.00 93.69 438 LEU A N 1
ATOM 3484 C CA . LEU A 1 438 ? 0.139 2.279 13.845 1.00 93.69 438 LEU A CA 1
ATOM 3485 C C . LEU A 1 438 ? 1.067 1.590 12.844 1.00 93.69 438 LEU A C 1
ATOM 3487 O O . LEU A 1 438 ? 0.701 0.563 12.273 1.00 93.69 438 LEU A O 1
ATOM 3491 N N . GLY A 1 439 ? 2.274 2.121 12.643 1.00 92.75 439 GLY A N 1
ATOM 3492 C CA . GLY A 1 439 ? 3.242 1.562 11.707 1.00 92.75 439 GLY A CA 1
ATOM 3493 C C . GLY A 1 439 ? 3.684 0.145 12.086 1.00 92.75 439 GLY A C 1
ATOM 3494 O O . GLY A 1 439 ? 3.699 -0.747 11.238 1.00 92.75 439 GLY A O 1
ATOM 3495 N N . LEU A 1 440 ? 4.005 -0.094 13.361 1.00 91.62 440 LEU A N 1
ATOM 3496 C CA . LEU A 1 440 ? 4.389 -1.421 13.856 1.00 91.62 440 LEU A CA 1
ATOM 3497 C C . LEU A 1 440 ? 3.228 -2.406 13.783 1.00 91.62 440 LEU A C 1
ATOM 3499 O O . LEU A 1 440 ? 3.420 -3.553 13.374 1.00 91.62 440 LEU A O 1
ATOM 3503 N N . ALA A 1 441 ? 2.035 -1.955 14.172 1.00 93.50 441 ALA A N 1
ATOM 3504 C CA . ALA A 1 441 ? 0.835 -2.770 14.132 1.00 93.50 441 ALA A CA 1
ATOM 3505 C C . ALA A 1 441 ? 0.488 -3.200 12.702 1.00 93.50 441 ALA A C 1
ATOM 3507 O O . ALA A 1 441 ? 0.244 -4.379 12.452 1.00 93.50 441 ALA A O 1
ATOM 3508 N N . ALA A 1 442 ? 0.545 -2.270 11.744 1.00 93.50 442 ALA A N 1
ATOM 3509 C CA . ALA A 1 442 ? 0.315 -2.565 10.334 1.00 93.50 442 ALA A CA 1
ATOM 3510 C C . ALA A 1 442 ? 1.359 -3.535 9.761 1.00 93.50 442 ALA A C 1
ATOM 3512 O O . ALA A 1 442 ? 1.010 -4.439 9.001 1.00 93.50 442 ALA A O 1
ATOM 3513 N N . ALA A 1 443 ? 2.623 -3.404 10.170 1.00 91.12 443 ALA A N 1
ATOM 3514 C CA . ALA A 1 443 ? 3.693 -4.299 9.742 1.00 91.12 443 ALA A CA 1
ATOM 3515 C C . ALA A 1 443 ? 3.529 -5.743 10.267 1.00 91.12 443 ALA A C 1
ATOM 3517 O O . ALA A 1 443 ? 4.054 -6.686 9.671 1.00 91.12 443 ALA A O 1
ATOM 3518 N N . LYS A 1 444 ? 2.807 -5.926 11.381 1.00 90.38 444 LYS A N 1
ATOM 3519 C CA . LYS A 1 444 ? 2.520 -7.214 12.040 1.00 90.38 444 LYS A CA 1
ATOM 3520 C C . LYS A 1 444 ? 1.033 -7.585 11.993 1.00 90.38 444 LYS A C 1
ATOM 3522 O O . LYS A 1 444 ? 0.511 -8.257 12.883 1.00 90.38 444 LYS A O 1
ATOM 3527 N N . LYS A 1 445 ? 0.345 -7.152 10.937 1.00 92.94 445 LYS A N 1
ATOM 3528 C CA . LYS A 1 445 ? -1.086 -7.384 10.742 1.00 92.94 445 LYS A CA 1
ATOM 3529 C C . LYS A 1 445 ? -1.426 -8.880 10.765 1.00 92.94 445 LYS A C 1
ATOM 3531 O O . LYS A 1 445 ? -0.912 -9.643 9.949 1.00 92.94 445 LYS A O 1
ATOM 3536 N N . GLY A 1 446 ? -2.303 -9.286 11.683 1.00 90.62 446 GLY A N 1
ATOM 3537 C CA . GLY A 1 446 ? -2.783 -10.665 11.830 1.00 90.62 446 GLY A CA 1
ATOM 3538 C C . GLY A 1 446 ? -1.751 -11.686 12.333 1.00 90.62 446 GLY A C 1
ATOM 3539 O O . GLY A 1 446 ? -2.020 -12.882 12.272 1.00 90.62 446 GLY A O 1
ATOM 3540 N N . THR A 1 447 ? -0.569 -11.265 12.809 1.00 90.44 447 THR A N 1
ATOM 3541 C CA . THR A 1 447 ? 0.476 -12.208 13.258 1.00 90.44 447 THR A CA 1
ATOM 3542 C C . THR A 1 447 ? 0.426 -12.535 14.751 1.00 90.44 447 THR A C 1
ATOM 3544 O O . THR A 1 447 ? 1.159 -13.423 15.177 1.00 90.44 447 THR A O 1
ATOM 3547 N N . MET A 1 448 ? -0.371 -11.818 15.556 1.00 90.69 448 MET A N 1
ATOM 3548 C CA . MET A 1 448 ? -0.407 -11.954 17.027 1.00 90.69 448 MET A CA 1
ATOM 3549 C C . MET A 1 448 ? 0.977 -11.805 17.693 1.00 90.69 448 MET A C 1
ATOM 3551 O O . MET A 1 448 ? 1.335 -12.558 18.600 1.00 90.69 448 MET A O 1
ATOM 3555 N N . ASP A 1 449 ? 1.793 -10.849 17.233 1.00 91.94 449 ASP A N 1
ATOM 3556 C CA . ASP A 1 449 ? 3.136 -10.656 17.790 1.00 91.94 449 ASP A CA 1
ATOM 3557 C C . ASP A 1 449 ? 3.062 -10.111 19.227 1.00 91.94 449 ASP A C 1
ATOM 3559 O O . ASP A 1 449 ? 2.623 -8.983 19.481 1.00 91.94 449 ASP A O 1
ATOM 3563 N N . VAL A 1 450 ? 3.531 -10.915 20.181 1.00 89.62 450 VAL A N 1
ATOM 3564 C CA . VAL A 1 450 ? 3.531 -10.591 21.612 1.00 89.62 450 VAL A CA 1
ATOM 3565 C C . VAL A 1 450 ? 4.400 -9.366 21.909 1.00 89.62 450 VAL A C 1
ATOM 3567 O O . VAL A 1 450 ? 4.089 -8.606 22.824 1.00 89.62 450 VAL A O 1
ATOM 3570 N N . ALA A 1 451 ? 5.485 -9.141 21.158 1.00 89.00 451 ALA A N 1
ATOM 3571 C CA . ALA A 1 451 ? 6.371 -8.004 21.401 1.00 89.00 451 ALA A CA 1
ATOM 3572 C C . ALA A 1 451 ? 5.686 -6.669 21.075 1.00 89.00 451 ALA A C 1
ATOM 3574 O O . ALA A 1 451 ? 5.755 -5.741 21.879 1.00 89.00 451 ALA A O 1
ATOM 3575 N N . VAL A 1 452 ? 4.998 -6.594 19.932 1.00 89.75 452 VAL A N 1
ATOM 3576 C CA . VAL A 1 452 ? 4.225 -5.408 19.528 1.00 89.75 452 VAL A CA 1
ATOM 3577 C C . VAL A 1 452 ? 3.013 -5.231 20.435 1.00 89.75 452 VAL A C 1
ATOM 3579 O O . VAL A 1 452 ? 2.769 -4.125 20.904 1.00 89.75 452 VAL A O 1
ATOM 3582 N N . THR A 1 453 ? 2.323 -6.320 20.780 1.00 91.06 453 THR A N 1
ATOM 3583 C CA . THR A 1 453 ? 1.189 -6.275 21.716 1.00 91.06 453 THR A CA 1
ATOM 3584 C C . THR A 1 453 ? 1.593 -5.681 23.063 1.00 91.06 453 THR A C 1
ATOM 3586 O O . THR A 1 453 ? 0.897 -4.809 23.563 1.00 91.06 453 THR A O 1
ATOM 3589 N N . LYS A 1 454 ? 2.750 -6.076 23.615 1.00 88.75 454 LYS A N 1
ATOM 3590 C CA . LYS A 1 454 ? 3.279 -5.511 24.869 1.00 88.75 454 LYS A CA 1
ATOM 3591 C C . LYS A 1 454 ? 3.593 -4.021 24.777 1.00 88.75 454 LYS A C 1
ATOM 3593 O O . LYS A 1 454 ? 3.480 -3.321 25.771 1.00 88.75 454 LYS A O 1
ATOM 3598 N N . ILE A 1 455 ? 4.038 -3.547 23.615 1.00 87.50 455 ILE A N 1
ATOM 3599 C CA . ILE A 1 455 ? 4.301 -2.120 23.396 1.00 87.50 455 ILE A CA 1
ATOM 3600 C C . ILE A 1 455 ? 2.977 -1.353 23.358 1.00 87.50 455 ILE A C 1
ATOM 3602 O O . ILE A 1 455 ? 2.839 -0.347 24.042 1.00 87.50 455 ILE A O 1
ATOM 3606 N N . LEU A 1 456 ? 1.988 -1.853 22.615 1.00 88.69 456 LEU A N 1
ATOM 3607 C CA . LEU A 1 456 ? 0.675 -1.216 22.495 1.00 88.69 456 LEU A CA 1
ATOM 3608 C C . LEU A 1 456 ? -0.115 -1.255 23.811 1.00 88.69 456 LEU A C 1
ATOM 3610 O O . LEU A 1 456 ? -0.754 -0.269 24.163 1.00 88.69 456 LEU A O 1
ATOM 3614 N N . SER A 1 457 ? -0.022 -2.347 24.577 1.00 87.94 457 SER A N 1
ATOM 3615 C CA . SER A 1 457 ? -0.708 -2.489 25.867 1.00 87.94 457 SER A CA 1
ATOM 3616 C C . SER A 1 457 ? -0.218 -1.500 26.923 1.00 87.94 457 SER A C 1
ATOM 3618 O O . SER A 1 457 ? -0.966 -1.195 27.839 1.00 87.94 457 SER A O 1
ATOM 3620 N N . LEU A 1 458 ? 1.012 -0.975 26.812 1.00 85.50 458 LEU A N 1
ATOM 3621 C CA . LEU A 1 458 ? 1.495 0.083 27.713 1.00 85.50 458 LEU A CA 1
ATOM 3622 C C . LEU A 1 458 ? 0.741 1.404 27.525 1.00 85.50 458 LEU A C 1
ATOM 3624 O O . LEU A 1 458 ? 0.709 2.224 28.438 1.00 85.50 458 LEU A O 1
ATOM 3628 N N . HIS A 1 459 ? 0.154 1.614 26.346 1.00 85.31 459 HIS A N 1
ATOM 3629 C CA . HIS A 1 459 ? -0.578 2.828 26.002 1.00 85.31 459 HIS A CA 1
ATOM 3630 C C . HIS A 1 459 ? -2.088 2.717 26.269 1.00 85.31 459 HIS A C 1
ATOM 3632 O O . HIS A 1 459 ? -2.800 3.693 26.062 1.00 85.31 459 HIS A O 1
ATOM 3638 N N . ILE A 1 460 ? -2.585 1.556 26.719 1.00 85.12 460 ILE A N 1
ATOM 3639 C CA . ILE A 1 460 ? -4.012 1.296 26.962 1.00 85.12 460 ILE A CA 1
ATOM 3640 C C . ILE A 1 460 ? -4.205 0.900 28.421 1.00 85.12 460 ILE A C 1
ATOM 3642 O O . ILE A 1 460 ? -3.701 -0.130 28.863 1.00 85.12 460 ILE A O 1
ATOM 3646 N N . SER A 1 461 ? -4.985 1.688 29.157 1.00 77.19 461 SER A N 1
ATOM 3647 C CA . SER A 1 461 ? -5.191 1.496 30.593 1.00 77.19 461 SER A CA 1
ATOM 3648 C C . SER A 1 461 ? -5.846 0.159 30.954 1.00 77.19 461 SER A C 1
ATOM 3650 O O . SER A 1 461 ? -5.411 -0.461 31.919 1.00 77.19 461 SER A O 1
ATOM 3652 N N . ALA A 1 462 ? -6.812 -0.352 30.179 1.00 78.62 462 ALA A N 1
ATOM 3653 C CA . ALA A 1 462 ? -7.455 -1.638 30.493 1.00 78.62 462 ALA A CA 1
ATOM 3654 C C . ALA A 1 462 ? -6.577 -2.878 30.272 1.00 78.62 462 ALA A C 1
ATOM 3656 O O . ALA A 1 462 ? -6.916 -3.960 30.747 1.00 78.62 462 ALA A O 1
ATOM 3657 N N . LEU A 1 463 ? -5.460 -2.748 29.549 1.00 82.25 463 LEU A N 1
ATOM 3658 C CA . LEU A 1 463 ? -4.525 -3.853 29.302 1.00 82.25 463 LEU A CA 1
ATOM 3659 C C . LEU A 1 463 ? -3.311 -3.827 30.233 1.00 82.25 463 LEU A C 1
ATOM 3661 O O . LEU A 1 463 ? -2.478 -4.737 30.192 1.00 82.25 463 LEU A O 1
ATOM 3665 N N . LEU A 1 464 ? -3.200 -2.792 31.063 1.00 79.12 464 LEU A N 1
ATOM 3666 C CA . LEU A 1 464 ? -2.149 -2.680 32.056 1.00 79.12 464 LEU A CA 1
ATOM 3667 C C . LEU A 1 464 ? -2.439 -3.606 33.249 1.00 79.12 464 LEU A C 1
ATOM 3669 O O . LEU A 1 464 ? -3.576 -3.685 33.720 1.00 79.12 464 LEU A O 1
ATOM 3673 N N . PRO A 1 465 ? -1.424 -4.311 33.781 1.00 74.50 465 PRO A N 1
ATOM 3674 C CA . PRO A 1 465 ? -1.577 -5.046 35.028 1.00 74.50 465 PRO A CA 1
ATOM 3675 C C . PRO A 1 465 ? -1.998 -4.106 36.173 1.00 74.50 465 PRO A C 1
ATOM 3677 O O . PRO A 1 465 ? -1.469 -3.000 36.266 1.00 74.50 465 PRO A O 1
ATOM 3680 N N . PRO A 1 466 ? -2.833 -4.554 37.128 1.00 62.56 466 PRO A N 1
ATOM 3681 C CA . PRO A 1 466 ? -3.306 -3.722 38.244 1.00 62.56 466 PRO A CA 1
ATOM 3682 C C . PRO A 1 466 ? -2.189 -3.224 39.185 1.00 62.56 466 PRO A C 1
ATOM 3684 O O . PRO A 1 466 ? -2.439 -2.434 40.086 1.00 62.56 466 PRO A O 1
ATOM 3687 N N . THR A 1 467 ? -0.951 -3.690 39.000 1.00 63.84 467 THR A N 1
ATOM 3688 C CA . THR A 1 467 ? 0.238 -3.288 39.763 1.00 63.84 467 THR A CA 1
ATOM 3689 C C . THR A 1 467 ? 1.078 -2.194 39.092 1.00 63.84 467 THR A C 1
ATOM 3691 O O . THR A 1 467 ? 2.082 -1.783 39.671 1.00 63.84 467 THR A O 1
ATOM 3694 N N . SER A 1 468 ? 0.764 -1.763 37.864 1.00 66.19 468 SER A N 1
ATOM 3695 C CA . SER A 1 468 ? 1.543 -0.725 37.169 1.00 66.19 468 SER A CA 1
ATOM 3696 C C . SER A 1 468 ? 1.099 0.693 37.533 1.00 66.19 468 SER A C 1
ATOM 3698 O O . SER A 1 468 ? -0.070 0.932 37.815 1.00 66.19 468 SER A O 1
ATOM 3700 N N . THR A 1 469 ? 2.037 1.639 37.491 1.00 66.81 469 THR A N 1
ATOM 3701 C CA . THR A 1 469 ? 1.786 3.072 37.699 1.00 66.81 469 THR A CA 1
ATOM 3702 C C . THR A 1 469 ? 0.884 3.643 36.605 1.00 66.81 469 THR A C 1
ATOM 3704 O O . THR A 1 469 ? 1.119 3.357 35.430 1.00 66.81 469 THR A O 1
ATOM 3707 N N . GLU A 1 470 ? -0.086 4.486 36.971 1.00 62.16 470 GLU A N 1
ATOM 3708 C CA . GLU A 1 470 ? -0.881 5.269 36.015 1.00 62.16 470 GLU A CA 1
ATOM 3709 C C . GLU A 1 470 ? 0.066 6.143 35.164 1.00 62.16 470 GLU A C 1
ATOM 3711 O O . GLU A 1 470 ? 0.818 6.970 35.684 1.00 62.16 470 GLU A O 1
ATOM 3716 N N . LEU A 1 471 ? 0.098 5.896 33.850 1.00 71.62 471 LEU A N 1
ATOM 3717 C CA . LEU A 1 471 ? 0.892 6.663 32.889 1.00 71.62 471 LEU A CA 1
ATOM 3718 C C . LEU A 1 471 ? -0.010 7.712 32.234 1.00 71.62 471 LEU A C 1
ATOM 3720 O O . LEU A 1 471 ? -1.047 7.370 31.668 1.00 71.62 471 LEU A O 1
ATOM 3724 N N . ALA A 1 472 ? 0.410 8.978 32.252 1.00 70.62 472 ALA A N 1
ATOM 3725 C CA . ALA A 1 472 ? -0.268 10.052 31.531 1.00 70.62 472 ALA A CA 1
ATOM 3726 C C . ALA A 1 472 ? -0.001 9.918 30.018 1.00 70.62 472 ALA A C 1
ATOM 3728 O O . ALA A 1 472 ? 0.977 10.453 29.493 1.00 70.62 472 ALA A O 1
ATOM 3729 N N . VAL A 1 473 ? -0.839 9.145 29.323 1.00 81.75 473 VAL A N 1
ATOM 3730 C CA . VAL A 1 473 ? -0.731 8.897 27.876 1.00 81.75 473 VAL A CA 1
ATOM 3731 C C . VAL A 1 473 ? -1.682 9.830 27.112 1.00 81.75 473 VAL A C 1
ATOM 3733 O O . VAL A 1 473 ? -2.877 9.817 27.417 1.00 81.75 473 VAL A O 1
ATOM 3736 N N . PRO A 1 474 ? -1.207 10.584 26.097 1.00 87.00 474 PRO A N 1
ATOM 3737 C CA . PRO A 1 474 ? -2.061 11.425 25.254 1.00 87.00 474 PRO A CA 1
ATOM 3738 C C . PRO A 1 474 ? -3.190 10.637 24.583 1.00 87.00 474 PRO A C 1
ATOM 3740 O O . PRO A 1 474 ? -2.972 9.519 24.113 1.00 87.00 474 PRO A O 1
ATOM 3743 N N . HIS A 1 475 ? -4.380 11.235 24.483 1.00 87.81 475 HIS A N 1
ATOM 3744 C CA . HIS A 1 475 ? -5.586 10.563 23.981 1.00 87.81 475 HIS A CA 1
ATOM 3745 C C . HIS A 1 475 ? -5.422 9.997 22.567 1.00 87.81 475 HIS A C 1
ATOM 3747 O O . HIS A 1 475 ? -5.690 8.816 22.349 1.00 87.81 475 HIS A O 1
ATOM 3753 N N . ASN A 1 476 ? -4.886 10.774 21.619 1.00 89.81 476 ASN A N 1
ATOM 3754 C CA . ASN A 1 476 ? -4.731 10.304 20.236 1.00 89.81 476 ASN A CA 1
ATOM 3755 C C . ASN A 1 476 ? -3.781 9.101 20.130 1.00 89.81 476 ASN A C 1
ATOM 3757 O O . ASN A 1 476 ? -3.967 8.232 19.275 1.00 89.81 476 ASN A O 1
ATOM 3761 N N . LEU A 1 477 ? -2.786 9.008 21.020 1.00 90.25 477 LEU A N 1
ATOM 3762 C CA . LEU A 1 477 ? -1.907 7.845 21.097 1.00 90.25 477 LEU A CA 1
ATOM 3763 C C . LEU A 1 477 ? -2.653 6.607 21.614 1.00 90.25 477 LEU A C 1
ATOM 3765 O O . LEU A 1 477 ? -2.415 5.512 21.107 1.00 90.25 477 LEU A O 1
ATOM 3769 N N . GLN A 1 478 ? -3.583 6.764 22.562 1.00 89.94 478 GLN A N 1
ATOM 3770 C CA . GLN A 1 478 ? -4.430 5.656 23.022 1.00 89.94 478 GLN A CA 1
ATOM 3771 C C . GLN A 1 478 ? -5.343 5.151 21.893 1.00 89.94 478 GLN A C 1
ATOM 3773 O O . GLN A 1 478 ? -5.413 3.945 21.651 1.00 89.94 478 GLN A O 1
ATOM 3778 N N . VAL A 1 479 ? -5.974 6.068 21.146 1.00 92.94 479 VAL A N 1
ATOM 3779 C CA . VAL A 1 479 ? -6.807 5.747 19.970 1.00 92.94 479 VAL A CA 1
ATOM 3780 C C . VAL A 1 479 ? -5.994 4.969 18.926 1.00 92.94 479 VAL A C 1
ATOM 3782 O O . VAL A 1 479 ? -6.416 3.910 18.452 1.00 92.94 479 VAL A O 1
ATOM 3785 N N . ALA A 1 480 ? -4.786 5.447 18.613 1.00 93.75 480 ALA A N 1
ATOM 3786 C CA . ALA A 1 480 ? -3.860 4.782 17.701 1.00 93.75 480 ALA A CA 1
ATOM 3787 C C . ALA A 1 480 ? -3.429 3.392 18.202 1.00 93.75 480 ALA A C 1
ATOM 3789 O O . ALA A 1 480 ? -3.350 2.446 17.414 1.00 93.75 480 ALA A O 1
ATOM 3790 N N . ALA A 1 481 ? -3.176 3.243 19.505 1.00 93.12 481 ALA A N 1
ATOM 3791 C CA . ALA A 1 481 ? -2.768 1.976 20.102 1.00 93.12 481 ALA A CA 1
ATOM 3792 C C . ALA A 1 481 ? -3.874 0.913 20.027 1.00 93.12 481 ALA A C 1
ATOM 3794 O O . ALA A 1 481 ? -3.592 -0.235 19.681 1.00 93.12 481 ALA A O 1
ATOM 3795 N N . ILE A 1 482 ? -5.129 1.295 20.279 1.00 93.94 482 ILE A N 1
ATOM 3796 C CA . ILE A 1 482 ? -6.294 0.396 20.211 1.00 93.94 482 ILE A CA 1
ATOM 3797 C C . ILE A 1 482 ? -6.527 -0.091 18.794 1.00 93.94 482 ILE A C 1
ATOM 3799 O O . ILE A 1 482 ? -6.666 -1.295 18.561 1.00 93.94 482 ILE A O 1
ATOM 3803 N N . LEU A 1 483 ? -6.492 0.831 17.831 1.00 94.62 483 LEU A N 1
ATOM 3804 C CA . LEU A 1 483 ? -6.558 0.466 16.423 1.00 94.62 483 LEU A CA 1
ATOM 3805 C C . LEU A 1 483 ? -5.397 -0.466 16.041 1.00 94.62 483 LEU A C 1
ATOM 3807 O O . LEU A 1 483 ? -5.588 -1.439 15.309 1.00 94.62 483 LEU A O 1
ATOM 3811 N N . GLY A 1 484 ? -4.206 -0.213 16.590 1.00 94.19 484 GLY A N 1
ATOM 3812 C CA . GLY A 1 484 ? -3.039 -1.072 16.438 1.00 94.19 484 GLY A CA 1
ATOM 3813 C C . GLY A 1 484 ? -3.266 -2.502 16.942 1.00 94.19 484 GLY A C 1
ATOM 3814 O O . GLY A 1 484 ? -2.910 -3.456 16.249 1.00 94.19 484 GLY A O 1
ATOM 3815 N N . ILE A 1 485 ? -3.913 -2.685 18.097 1.00 94.06 485 ILE A N 1
ATOM 3816 C CA . ILE A 1 485 ? -4.282 -4.021 18.598 1.00 94.06 485 ILE A CA 1
ATOM 3817 C C . ILE A 1 485 ? -5.232 -4.716 17.625 1.00 94.06 485 ILE A C 1
ATOM 3819 O O . ILE A 1 485 ? -5.009 -5.881 17.290 1.00 94.06 485 ILE A O 1
ATOM 3823 N N . GLY A 1 486 ? -6.230 -3.994 17.110 1.00 94.69 486 GLY A N 1
ATOM 3824 C CA . GLY A 1 486 ? -7.138 -4.501 16.080 1.00 94.69 486 GLY A CA 1
ATOM 3825 C C . GLY A 1 486 ? -6.409 -5.032 14.842 1.00 94.69 486 GLY A C 1
ATOM 3826 O O . GLY A 1 486 ? -6.725 -6.117 14.356 1.00 94.69 486 GLY A O 1
ATOM 3827 N N . LEU A 1 487 ? -5.386 -4.311 14.368 1.00 95.12 487 LEU A N 1
ATOM 3828 C CA . LEU A 1 487 ? -4.558 -4.726 13.230 1.00 95.12 487 LEU A CA 1
ATOM 3829 C C . LEU A 1 487 ? -3.708 -5.967 13.542 1.00 95.12 487 LEU A C 1
ATOM 3831 O O . LEU A 1 487 ? -3.671 -6.903 12.740 1.00 95.12 487 LEU A O 1
ATOM 3835 N N . VAL A 1 488 ? -3.038 -6.010 14.699 1.00 94.88 488 VAL A N 1
ATOM 3836 C CA . VAL A 1 488 ? -2.173 -7.142 15.093 1.00 94.88 488 VAL A CA 1
ATOM 3837 C C . VAL A 1 488 ? -2.977 -8.432 15.268 1.00 94.88 488 VAL A C 1
ATOM 3839 O O . VAL A 1 488 ? -2.524 -9.504 14.859 1.00 94.88 488 VAL A O 1
ATOM 3842 N N . TYR A 1 489 ? -4.180 -8.324 15.835 1.00 94.19 489 TYR A N 1
ATOM 3843 C CA . TYR A 1 489 ? -5.087 -9.444 16.099 1.00 94.19 489 TYR A CA 1
ATOM 3844 C C . TYR A 1 489 ? -6.147 -9.649 15.013 1.00 94.19 489 TYR A C 1
ATOM 3846 O O . TYR A 1 489 ? -7.117 -10.383 15.225 1.00 94.19 489 TYR A O 1
ATOM 3854 N N . GLN A 1 490 ? -5.972 -9.045 13.839 1.00 95.19 490 GLN A N 1
ATOM 3855 C CA . GLN A 1 490 ? -6.963 -9.114 12.775 1.00 95.19 490 GLN A CA 1
ATOM 3856 C C . GLN A 1 490 ? -7.264 -10.559 12.349 1.00 95.19 490 GLN A C 1
ATOM 3858 O O . GLN A 1 490 ? -6.370 -11.281 11.913 1.00 95.19 490 GLN A O 1
ATOM 3863 N N . GLY A 1 491 ? -8.538 -10.956 12.427 1.00 90.62 491 GLY A N 1
ATOM 3864 C CA . GLY A 1 491 ? -9.019 -12.282 12.030 1.00 90.62 491 GLY A CA 1
ATOM 3865 C C . GLY A 1 491 ? -8.564 -13.429 12.938 1.00 90.62 491 GLY A C 1
ATOM 3866 O O . GLY A 1 491 ? -8.585 -14.575 12.505 1.00 90.62 491 GLY A O 1
ATOM 3867 N N . THR A 1 492 ? -8.131 -13.138 14.166 1.00 88.88 492 THR A N 1
ATOM 3868 C CA . THR A 1 492 ? -7.638 -14.154 15.116 1.00 88.88 492 THR A CA 1
ATOM 3869 C C . THR A 1 492 ? -8.695 -14.600 16.124 1.00 88.88 492 THR A C 1
ATOM 3871 O O . THR A 1 492 ? -8.505 -15.620 16.781 1.00 88.88 492 THR A O 1
ATOM 3874 N N . ALA A 1 493 ? -9.777 -13.824 16.283 1.00 88.50 493 ALA A N 1
ATOM 3875 C CA . ALA A 1 493 ? -10.829 -14.042 17.277 1.00 88.50 493 ALA A CA 1
ATOM 3876 C C . ALA A 1 493 ? -10.300 -14.284 18.710 1.00 88.50 493 ALA A C 1
ATOM 3878 O O . ALA A 1 493 ? -10.842 -15.085 19.471 1.00 88.50 493 ALA A O 1
ATOM 3879 N N . HIS A 1 494 ? -9.226 -13.586 19.102 1.00 90.25 494 HIS A N 1
ATOM 3880 C CA . HIS A 1 494 ? -8.620 -13.766 20.420 1.00 90.25 494 HIS A CA 1
ATOM 3881 C C . HIS A 1 494 ? -9.545 -13.290 21.555 1.00 90.25 494 HIS A C 1
ATOM 3883 O O . HIS A 1 494 ? -9.798 -12.091 21.700 1.00 90.25 494 HIS A O 1
ATOM 3889 N N . ARG A 1 495 ? -9.981 -14.226 22.413 1.00 89.69 495 ARG A N 1
ATOM 3890 C CA . ARG A 1 495 ? -11.003 -14.002 23.453 1.00 89.69 495 ARG A CA 1
ATOM 3891 C C . ARG A 1 495 ? -10.747 -12.785 24.341 1.00 89.69 495 ARG A C 1
ATOM 3893 O O . ARG A 1 495 ? -11.587 -11.898 24.410 1.00 89.69 495 ARG A O 1
ATOM 3900 N N . HIS A 1 496 ? -9.588 -12.731 24.996 1.00 88.88 496 HIS A N 1
ATOM 3901 C CA . HIS A 1 496 ? -9.292 -11.663 25.957 1.00 88.88 496 HIS A CA 1
ATOM 3902 C C . HIS A 1 496 ? -9.234 -10.276 25.296 1.00 88.88 496 HIS A C 1
ATOM 3904 O O . HIS A 1 496 ? -9.678 -9.299 25.884 1.00 88.88 496 HIS A O 1
ATOM 3910 N N . MET A 1 497 ? -8.745 -10.186 24.051 1.00 89.44 497 MET A N 1
ATOM 3911 C CA . MET A 1 497 ? -8.692 -8.899 23.346 1.00 89.44 497 MET A CA 1
ATOM 3912 C C . MET A 1 497 ? -10.097 -8.445 22.946 1.00 89.44 497 MET A C 1
ATOM 3914 O O . MET A 1 497 ? -10.408 -7.268 23.071 1.00 89.44 497 MET A O 1
ATOM 3918 N N . ALA A 1 498 ? -10.958 -9.370 22.510 1.00 90.12 498 ALA A N 1
ATOM 3919 C CA . ALA A 1 498 ? -12.345 -9.055 22.180 1.00 90.12 498 ALA A CA 1
ATOM 3920 C C . ALA A 1 498 ? -13.140 -8.573 23.407 1.00 90.12 498 ALA A C 1
ATOM 3922 O O . ALA A 1 498 ? -13.896 -7.614 23.302 1.00 90.12 498 ALA A O 1
ATOM 3923 N N . GLU A 1 499 ? -12.937 -9.195 24.570 1.00 89.06 499 GLU A N 1
ATOM 3924 C CA . GLU A 1 499 ? -13.570 -8.792 25.833 1.00 89.06 499 GLU A CA 1
ATOM 3925 C C . GLU A 1 499 ? -13.130 -7.394 26.286 1.00 89.06 499 GLU A C 1
ATOM 3927 O O . GLU A 1 499 ? -13.972 -6.555 26.604 1.00 89.06 499 GLU A O 1
ATOM 3932 N N . VAL A 1 500 ? -11.824 -7.113 26.245 1.00 89.25 500 VAL A N 1
ATOM 3933 C CA . VAL A 1 500 ? -11.294 -5.791 26.606 1.00 89.25 500 VAL A CA 1
ATOM 3934 C C . VAL A 1 500 ? -11.799 -4.719 25.640 1.00 89.25 500 VAL A C 1
ATOM 3936 O O . VAL A 1 500 ? -12.324 -3.703 26.081 1.00 89.25 500 VAL A O 1
ATOM 3939 N N . LEU A 1 501 ? -11.717 -4.956 24.327 1.00 91.00 501 LEU A N 1
ATOM 3940 C CA . LEU A 1 501 ? -12.174 -3.993 23.318 1.00 91.00 501 LEU A CA 1
ATOM 3941 C C . LEU A 1 501 ? -13.679 -3.715 23.409 1.00 91.00 501 LEU A C 1
ATOM 3943 O O . LEU A 1 501 ? -14.103 -2.586 23.186 1.00 91.00 501 LEU A O 1
ATOM 3947 N N . LEU A 1 502 ? -14.486 -4.716 23.766 1.00 89.31 502 LEU A N 1
ATOM 3948 C CA . LEU A 1 502 ? -15.914 -4.533 24.015 1.00 89.31 502 LEU A CA 1
ATOM 3949 C C . LEU A 1 502 ? -16.170 -3.630 25.228 1.00 89.31 502 LEU A C 1
ATOM 3951 O O . LEU A 1 502 ? -17.029 -2.752 25.161 1.00 89.31 502 LEU A O 1
ATOM 3955 N N . GLY A 1 503 ? -15.398 -3.809 26.305 1.00 86.50 503 GLY A N 1
ATOM 3956 C CA . GLY A 1 503 ? -15.426 -2.919 27.466 1.00 86.50 503 GLY A CA 1
ATOM 3957 C C . GLY A 1 503 ? -15.029 -1.482 27.118 1.00 86.50 503 GLY A C 1
ATOM 3958 O O . GLY A 1 503 ? -15.651 -0.544 27.611 1.00 86.50 503 GLY A O 1
ATOM 3959 N N . GLU A 1 504 ? -14.060 -1.315 26.216 1.00 88.19 504 GLU A N 1
ATOM 3960 C CA . GLU A 1 504 ? -13.570 -0.001 25.783 1.00 88.19 504 GLU A CA 1
ATOM 3961 C C . GLU A 1 504 ? -14.548 0.764 24.877 1.00 88.19 504 GLU A C 1
ATOM 3963 O O . GLU A 1 504 ? -14.572 1.995 24.907 1.00 88.19 504 GLU A O 1
ATOM 3968 N N . ILE A 1 505 ? -15.411 0.077 24.112 1.00 89.06 505 ILE A N 1
ATOM 3969 C CA . ILE A 1 505 ? -16.480 0.740 23.337 1.00 89.06 505 ILE A CA 1
ATOM 3970 C C . ILE A 1 505 ? -17.410 1.510 24.277 1.00 89.06 505 ILE A C 1
ATOM 3972 O O . ILE A 1 505 ? -17.761 2.654 23.990 1.00 89.06 505 ILE A O 1
ATOM 3976 N N . GLY A 1 506 ? -17.791 0.888 25.395 1.00 83.31 506 GLY A N 1
ATOM 3977 C CA . GLY A 1 506 ? -18.701 1.438 26.397 1.00 83.31 506 GLY A CA 1
ATOM 3978 C C . GLY A 1 506 ? -18.015 2.128 27.577 1.00 83.31 506 GLY A C 1
ATOM 3979 O O . GLY A 1 506 ? -18.635 2.224 28.639 1.00 83.31 506 GLY A O 1
ATOM 3980 N N . ARG A 1 507 ? -16.755 2.563 27.430 1.00 81.88 507 ARG A N 1
ATOM 3981 C CA . ARG A 1 507 ? -15.963 3.153 28.518 1.00 81.88 507 ARG A CA 1
ATOM 3982 C C . ARG A 1 507 ? -16.687 4.363 29.133 1.00 81.88 507 ARG A C 1
ATOM 3984 O O . ARG A 1 507 ? -17.028 5.283 28.384 1.00 81.88 507 ARG A O 1
ATOM 3991 N N . PRO A 1 508 ? -16.910 4.412 30.462 1.00 77.00 508 PRO A N 1
ATOM 3992 C CA . PRO A 1 508 ? -17.525 5.568 31.116 1.00 77.00 508 PRO A CA 1
ATOM 3993 C C . PRO A 1 508 ? -16.602 6.802 31.070 1.00 77.00 508 PRO A C 1
ATOM 3995 O O . PRO A 1 508 ? -15.389 6.651 30.895 1.00 77.00 508 PRO A O 1
ATOM 3998 N N . PRO A 1 509 ? -17.143 8.028 31.223 1.00 74.44 509 PRO A N 1
ATOM 3999 C CA . PRO A 1 509 ? -16.313 9.213 31.393 1.00 74.44 509 PRO A CA 1
ATOM 4000 C C . PRO A 1 509 ? -15.473 9.007 32.653 1.00 74.44 509 PRO A C 1
ATOM 4002 O O . PRO A 1 509 ? -16.009 8.617 33.692 1.00 74.44 509 PRO A O 1
ATOM 4005 N N . GLY A 1 510 ? -14.158 9.179 32.514 1.00 67.06 510 GLY A N 1
ATOM 4006 C CA . GLY A 1 510 ? -13.189 8.844 33.552 1.00 67.06 510 GLY A CA 1
ATOM 4007 C C . GLY A 1 510 ? -13.375 9.651 34.841 1.00 67.06 510 GLY A C 1
ATOM 4008 O O . GLY A 1 510 ? -14.207 10.561 34.905 1.00 67.06 510 GLY A O 1
ATOM 4009 N N . PRO A 1 511 ? -12.595 9.328 35.881 1.00 63.69 511 PRO A N 1
ATOM 4010 C CA . PRO A 1 511 ? -12.648 10.067 37.129 1.00 63.69 511 PRO A CA 1
ATOM 4011 C C . PRO A 1 511 ? -12.166 11.510 36.918 1.00 63.69 511 PRO A C 1
ATOM 4013 O O . PRO A 1 511 ? -11.196 11.769 36.203 1.00 63.69 511 PRO A O 1
ATOM 4016 N N . GLU A 1 512 ? -12.854 12.454 37.558 1.00 66.44 512 GLU A N 1
ATOM 4017 C CA . GLU A 1 512 ? -12.501 13.879 37.586 1.00 66.44 512 GLU A CA 1
ATOM 4018 C C . GLU A 1 512 ? -12.483 14.573 36.205 1.00 66.44 512 GLU A C 1
ATOM 4020 O O . GLU A 1 512 ? -13.541 14.925 35.676 1.00 66.44 512 GLU A O 1
ATOM 4025 N N . LEU A 1 513 ? -11.296 14.832 35.643 1.00 63.81 513 LEU A N 1
ATOM 4026 C CA . LEU A 1 513 ? -11.093 15.553 34.378 1.00 63.81 513 LEU A CA 1
ATOM 4027 C C . LEU A 1 513 ? -10.481 14.673 33.276 1.00 63.81 513 LEU A C 1
ATOM 4029 O O . LEU A 1 513 ? -10.215 15.154 32.172 1.00 63.81 513 LEU A O 1
ATOM 4033 N N . GLU A 1 514 ? -10.236 13.394 33.552 1.00 65.06 514 GLU A N 1
ATOM 4034 C CA . GLU A 1 514 ? -9.574 12.506 32.602 1.00 65.06 514 GLU A CA 1
ATOM 4035 C C . GLU A 1 514 ? -10.553 11.959 31.554 1.00 65.06 514 GLU A C 1
ATOM 4037 O O . GLU A 1 514 ? -11.669 11.545 31.864 1.00 65.06 514 GLU A O 1
ATOM 4042 N N . ASN A 1 515 ? -10.099 11.871 30.299 1.00 67.75 515 ASN A N 1
ATOM 4043 C CA . ASN A 1 515 ? -10.840 11.260 29.184 1.00 67.75 515 ASN A CA 1
ATOM 4044 C C . ASN A 1 515 ? -12.155 11.976 28.818 1.00 67.75 515 ASN A C 1
ATOM 4046 O O . ASN A 1 515 ? -13.112 11.327 28.403 1.00 67.75 515 ASN A O 1
ATOM 4050 N N . CYS A 1 516 ? -12.220 13.301 28.975 1.00 69.38 516 CYS A N 1
ATOM 4051 C CA . CYS A 1 516 ? -13.418 14.082 28.644 1.00 69.38 516 CYS A CA 1
ATOM 4052 C C . CYS A 1 516 ? -13.490 14.494 27.161 1.00 69.38 516 CYS A C 1
ATOM 4054 O O . CYS A 1 516 ? -14.581 14.714 26.644 1.00 69.38 516 CYS A O 1
ATOM 4056 N N . ALA A 1 517 ? -12.346 14.589 26.478 1.00 75.50 517 ALA A N 1
ATOM 4057 C CA . ALA A 1 517 ? -12.258 15.030 25.087 1.00 75.50 517 ALA A CA 1
ATOM 4058 C C . ALA A 1 517 ? -12.238 13.848 24.101 1.00 75.50 517 ALA A C 1
ATOM 4060 O O . ALA A 1 517 ? -11.660 12.801 24.395 1.00 75.50 517 ALA A O 1
ATOM 4061 N N . ASP A 1 518 ? -12.862 14.039 22.934 1.00 82.69 518 ASP A N 1
ATOM 4062 C CA . ASP A 1 518 ? -12.815 13.156 21.759 1.00 82.69 518 ASP A CA 1
ATOM 4063 C C . ASP A 1 518 ? -13.126 11.671 22.036 1.00 82.69 518 ASP A C 1
ATOM 4065 O O . ASP A 1 518 ? -12.532 10.765 21.437 1.00 82.69 518 ASP A O 1
ATOM 4069 N N . ARG A 1 519 ? -14.060 11.385 22.949 1.00 85.75 519 ARG A N 1
ATOM 4070 C CA . ARG A 1 519 ? -14.439 10.011 23.336 1.00 85.75 519 ARG A CA 1
ATOM 4071 C C . ARG A 1 519 ? -15.048 9.221 22.179 1.00 85.75 519 ARG A C 1
ATOM 4073 O O . ARG A 1 519 ? -14.882 8.003 22.112 1.00 85.75 519 ARG A O 1
ATOM 4080 N N . GLU A 1 520 ? -15.701 9.907 21.250 1.00 89.75 520 GLU A N 1
ATOM 4081 C CA . GLU A 1 520 ? -16.269 9.344 20.028 1.00 89.75 520 GLU A CA 1
ATOM 4082 C C . GLU A 1 520 ? -15.178 8.694 19.173 1.00 89.75 520 GLU A C 1
ATOM 4084 O O . GLU A 1 520 ? -15.362 7.585 18.677 1.00 89.75 520 GLU A O 1
ATOM 4089 N N . SER A 1 521 ? -14.010 9.339 19.053 1.00 92.19 521 SER A N 1
ATOM 4090 C CA . SER A 1 521 ? -12.881 8.807 18.277 1.00 92.19 521 SER A CA 1
ATOM 4091 C C . SER A 1 521 ? -12.325 7.514 18.882 1.00 92.19 521 SER A C 1
ATOM 4093 O O . SER A 1 521 ? -12.007 6.568 18.159 1.00 92.19 521 SER A O 1
ATOM 4095 N N . TYR A 1 522 ? -12.281 7.442 20.213 1.00 91.38 522 TYR A N 1
ATOM 4096 C CA . TYR A 1 522 ? -11.821 6.275 20.955 1.00 91.38 522 TYR A CA 1
ATOM 4097 C C . TYR A 1 522 ? -12.803 5.111 20.852 1.00 91.38 522 TYR A C 1
ATOM 4099 O O . TYR A 1 522 ? -12.401 4.002 20.503 1.00 91.38 522 TYR A O 1
ATOM 4107 N N . SER A 1 523 ? -14.095 5.367 21.083 1.00 92.81 523 SER A N 1
ATOM 4108 C CA . SER A 1 523 ? -15.143 4.348 20.956 1.00 92.81 523 SER A CA 1
ATOM 4109 C C . SER A 1 523 ? -15.236 3.819 19.519 1.00 92.81 523 SER A C 1
ATOM 4111 O O . SER A 1 523 ? -15.308 2.607 19.296 1.00 92.81 523 SER A O 1
ATOM 4113 N N . LEU A 1 524 ? -15.118 4.707 18.525 1.00 94.75 524 LEU A N 1
ATOM 4114 C CA . LEU A 1 524 ? -15.046 4.336 17.114 1.00 94.75 524 LEU A CA 1
ATOM 4115 C C . LEU A 1 524 ? -13.842 3.430 16.819 1.00 94.75 524 LEU A C 1
ATOM 4117 O O . LEU A 1 524 ? -14.001 2.397 16.165 1.00 94.75 524 LEU A O 1
ATOM 4121 N N . ALA A 1 525 ? -12.649 3.790 17.302 1.00 94.94 525 ALA A N 1
ATOM 4122 C CA . ALA A 1 525 ? -11.440 2.993 17.110 1.00 94.94 525 ALA A CA 1
ATOM 4123 C C . ALA A 1 525 ? -11.520 1.632 17.817 1.00 94.94 525 ALA A C 1
ATOM 4125 O O . ALA A 1 525 ? -11.110 0.631 17.229 1.00 94.94 525 ALA A O 1
ATOM 4126 N N . ALA A 1 526 ? -12.091 1.568 19.024 1.00 94.00 526 ALA A N 1
ATOM 4127 C CA . ALA A 1 526 ? -12.329 0.322 19.753 1.00 94.00 526 ALA A CA 1
ATOM 4128 C C . ALA A 1 526 ? -13.307 -0.597 19.010 1.00 94.00 526 ALA A C 1
ATOM 4130 O O . ALA A 1 526 ? -13.026 -1.783 18.835 1.00 94.00 526 ALA A O 1
ATOM 4131 N N . GLY A 1 527 ? -14.407 -0.046 18.487 1.00 94.19 527 GLY A N 1
ATOM 4132 C CA . GLY A 1 527 ? -15.369 -0.784 17.667 1.00 94.19 527 GLY A CA 1
ATOM 4133 C C . GLY A 1 527 ? -14.763 -1.307 16.366 1.00 94.19 527 GLY A C 1
ATOM 4134 O O . GLY A 1 527 ? -14.915 -2.481 16.024 1.00 94.19 527 GLY A O 1
ATOM 4135 N N . LEU A 1 528 ? -13.993 -0.468 15.671 1.00 95.75 528 LEU A N 1
ATOM 4136 C CA . LEU A 1 528 ? -13.268 -0.872 14.469 1.00 95.75 528 LEU A CA 1
ATOM 4137 C C . LEU A 1 528 ? -12.235 -1.970 14.775 1.00 95.75 528 LEU A C 1
ATOM 4139 O O . LEU A 1 528 ? -12.164 -2.961 14.048 1.00 95.75 528 LEU A O 1
ATOM 4143 N N . ALA A 1 529 ? -11.469 -1.829 15.860 1.00 95.56 529 ALA A N 1
ATOM 4144 C CA . ALA A 1 529 ? -10.486 -2.815 16.298 1.00 95.56 529 ALA A CA 1
ATOM 4145 C C . ALA A 1 529 ? -11.140 -4.154 16.667 1.00 95.56 529 ALA A C 1
ATOM 4147 O O . ALA A 1 529 ? -10.666 -5.205 16.230 1.00 95.56 529 ALA A O 1
ATOM 4148 N N . LEU A 1 530 ? -12.259 -4.128 17.399 1.00 93.94 530 LEU A N 1
ATOM 4149 C CA . LEU A 1 530 ? -13.046 -5.317 17.727 1.00 93.94 530 LEU A CA 1
ATOM 4150 C C . LEU A 1 530 ? -13.552 -6.006 16.454 1.00 93.94 530 LEU A C 1
ATOM 4152 O O . LEU A 1 530 ? -13.402 -7.219 16.299 1.00 93.94 530 LEU A O 1
ATOM 4156 N N . GLY A 1 531 ? -14.084 -5.227 15.510 1.00 93.38 531 GLY A N 1
ATOM 4157 C CA . GLY A 1 531 ? -14.511 -5.724 14.206 1.00 93.38 531 GLY A CA 1
ATOM 4158 C C . GLY A 1 531 ? -13.371 -6.356 13.400 1.00 93.38 531 GLY A C 1
ATOM 4159 O O . GLY A 1 531 ? -13.568 -7.388 12.760 1.00 93.38 531 GLY A O 1
ATOM 4160 N N . MET A 1 532 ? -12.158 -5.795 13.457 1.00 94.44 532 MET A N 1
ATOM 4161 C CA . MET A 1 532 ? -10.969 -6.394 12.837 1.00 94.44 532 MET A CA 1
ATOM 4162 C C . MET A 1 532 ? -10.570 -7.712 13.511 1.00 94.44 532 MET A C 1
ATOM 4164 O O . MET A 1 532 ? -10.238 -8.669 12.810 1.00 94.44 532 MET A O 1
ATOM 4168 N N . VAL A 1 533 ? -10.629 -7.802 14.842 1.00 93.56 533 VAL A N 1
ATOM 4169 C CA . VAL A 1 533 ? -10.317 -9.039 15.581 1.00 93.56 533 VAL A CA 1
ATOM 4170 C C . VAL A 1 533 ? -11.294 -10.164 15.226 1.00 93.56 533 VAL A C 1
ATOM 4172 O O . VAL A 1 533 ? -10.866 -11.299 15.007 1.00 93.56 533 VAL A O 1
ATOM 4175 N N . LEU A 1 534 ? -12.586 -9.841 15.106 1.00 91.12 534 LEU A N 1
ATOM 4176 C CA . LEU A 1 534 ? -13.684 -10.778 14.816 1.00 91.12 534 LEU A CA 1
ATOM 4177 C C . LEU A 1 534 ? -13.992 -10.940 13.319 1.00 91.12 534 LEU A C 1
ATOM 4179 O O . LEU A 1 534 ? -15.006 -11.534 12.947 1.00 91.12 534 LEU A O 1
ATOM 4183 N N . LEU A 1 535 ? -13.135 -10.405 12.450 1.00 91.81 535 LEU A N 1
ATOM 4184 C CA . LEU A 1 535 ? -13.398 -10.265 11.021 1.00 91.81 535 LEU A CA 1
ATOM 4185 C C . LEU A 1 535 ? -13.861 -11.585 10.380 1.00 91.81 535 LEU A C 1
ATOM 4187 O O . LEU A 1 535 ? -13.127 -12.572 10.411 1.00 91.81 535 LEU A O 1
ATOM 4191 N N . LYS A 1 536 ? -15.055 -11.578 9.770 1.00 88.81 536 LYS A N 1
ATOM 4192 C CA . LYS A 1 536 ? -15.696 -12.717 9.072 1.00 88.81 536 LYS A CA 1
ATOM 4193 C C . LYS A 1 536 ? -15.995 -13.970 9.912 1.00 88.81 536 LYS A C 1
ATOM 4195 O O . LYS A 1 536 ? -16.347 -14.994 9.332 1.00 88.81 536 LYS A O 1
ATOM 4200 N N . HIS A 1 537 ? -15.874 -13.929 11.237 1.00 83.81 537 HIS A N 1
ATOM 4201 C CA . HIS A 1 537 ? -16.148 -15.113 12.061 1.00 83.81 537 HIS A CA 1
ATOM 4202 C C . HIS A 1 537 ? -17.650 -15.353 12.287 1.00 83.81 537 HIS A C 1
ATOM 4204 O O . HIS A 1 537 ? -18.050 -16.477 12.582 1.00 83.81 537 HIS A O 1
ATOM 4210 N N . GLY A 1 538 ? -18.493 -14.326 12.124 1.00 81.81 538 GLY A N 1
ATOM 4211 C CA . GLY A 1 538 ? -19.933 -14.434 12.352 1.00 81.81 538 GLY A CA 1
ATOM 4212 C C . GLY A 1 538 ? -20.271 -14.929 13.763 1.00 81.81 538 GLY A C 1
ATOM 4213 O O . GLY A 1 538 ? -19.604 -14.576 14.735 1.00 81.81 538 GLY A O 1
ATOM 4214 N N . SER A 1 539 ? -21.311 -15.758 13.868 1.00 76.38 539 SER A N 1
ATOM 4215 C CA . SER A 1 539 ? -21.738 -16.419 15.111 1.00 76.38 539 SER A CA 1
ATOM 4216 C C . SER A 1 539 ? -20.835 -17.576 15.548 1.00 76.38 539 SER A C 1
ATOM 4218 O O . SER A 1 539 ? -20.922 -18.014 16.692 1.00 76.38 539 SER A O 1
ATOM 4220 N N . ASP A 1 540 ? -19.966 -18.060 14.660 1.00 68.88 540 ASP A N 1
ATOM 4221 C CA . ASP A 1 540 ? -19.252 -19.333 14.819 1.00 68.88 540 ASP A CA 1
ATOM 4222 C C . ASP A 1 540 ? -17.888 -19.161 15.506 1.00 68.88 540 ASP A C 1
ATOM 4224 O O . ASP A 1 540 ? -17.043 -20.059 15.503 1.00 68.88 540 ASP A O 1
ATOM 4228 N N . ALA A 1 541 ? -17.647 -17.995 16.110 1.00 67.44 541 ALA A N 1
ATOM 4229 C CA . ALA A 1 541 ? -16.404 -17.697 16.799 1.00 67.44 541 ALA A CA 1
ATOM 4230 C C . ALA A 1 541 ? -16.274 -18.556 18.077 1.00 67.44 541 ALA A C 1
ATOM 4232 O O . ALA A 1 541 ? -16.898 -18.302 19.112 1.00 67.44 541 ALA A O 1
ATOM 4233 N N . VAL A 1 542 ? -15.460 -19.611 17.986 1.00 63.09 542 VAL A N 1
ATOM 4234 C CA . VAL A 1 542 ? -15.242 -20.603 19.047 1.00 63.09 542 VAL A CA 1
ATOM 4235 C C . VAL A 1 542 ? -14.745 -19.923 20.329 1.00 63.09 542 VAL A C 1
ATOM 4237 O O . VAL A 1 542 ? -13.729 -19.234 20.326 1.00 63.09 542 VAL A O 1
ATOM 4240 N N . GLY A 1 543 ? -15.450 -20.135 21.445 1.00 65.94 543 GLY A N 1
ATOM 4241 C CA . GLY A 1 543 ? -15.064 -19.613 22.763 1.00 65.94 543 GLY A CA 1
ATOM 4242 C C . GLY A 1 543 ? -15.534 -18.186 23.075 1.00 65.94 543 GLY A C 1
ATOM 4243 O O . GLY A 1 543 ? -15.145 -17.646 24.113 1.00 65.94 543 GLY A O 1
ATOM 4244 N N . LEU A 1 544 ? -16.370 -17.583 22.221 1.00 72.31 544 LEU A N 1
ATOM 4245 C CA . LEU A 1 544 ? -16.952 -16.243 22.412 1.00 72.31 544 LEU A CA 1
ATOM 4246 C C . LEU A 1 544 ? -18.475 -16.246 22.631 1.00 72.31 544 LEU A C 1
ATOM 4248 O O . LEU A 1 544 ? -19.062 -15.191 22.866 1.00 72.31 544 LEU A O 1
ATOM 4252 N N . SER A 1 545 ? -19.110 -17.419 22.598 1.00 69.19 545 SER A N 1
ATOM 4253 C CA . SER A 1 545 ? -20.560 -17.602 22.753 1.00 69.19 545 SER A CA 1
ATOM 4254 C C . SER A 1 545 ? -21.089 -17.031 24.075 1.00 69.19 545 SER A C 1
ATOM 4256 O O . SER A 1 545 ? -22.136 -16.391 24.089 1.00 69.19 545 SER A O 1
ATOM 4258 N N . ASP A 1 546 ? -20.322 -17.184 25.159 1.00 73.25 546 ASP A N 1
ATOM 4259 C CA . ASP A 1 546 ? -20.698 -16.725 26.506 1.00 73.25 546 ASP A CA 1
ATOM 4260 C C . ASP A 1 546 ? -20.703 -15.197 26.658 1.00 73.25 546 ASP A C 1
ATOM 4262 O O . ASP A 1 546 ? -21.367 -14.666 27.543 1.00 73.25 546 ASP A O 1
ATOM 4266 N N . LEU A 1 547 ? -19.945 -14.474 25.824 1.00 72.69 547 LEU A N 1
ATOM 4267 C CA . LEU A 1 547 ? -19.842 -13.013 25.914 1.00 72.69 547 LEU A CA 1
ATOM 4268 C C . LEU A 1 547 ? -21.063 -12.296 25.321 1.00 72.69 547 LEU A C 1
ATOM 4270 O O . LEU A 1 547 ? -21.230 -11.099 25.550 1.00 72.69 547 LEU A O 1
ATOM 4274 N N . GLU A 1 548 ? -21.907 -13.005 24.561 1.00 81.31 548 GLU A N 1
ATOM 4275 C CA . GLU A 1 548 ? -23.051 -12.432 23.842 1.00 81.31 548 GLU A CA 1
ATOM 4276 C C . GLU A 1 548 ? -22.672 -11.170 23.037 1.00 81.31 548 GLU A C 1
ATOM 4278 O O . GLU A 1 548 ? -23.398 -10.174 23.043 1.00 81.31 548 GLU A O 1
ATOM 4283 N N . LEU A 1 549 ? -21.520 -11.190 22.351 1.00 83.31 549 LEU A N 1
ATOM 4284 C CA . LEU A 1 549 ? -20.937 -10.012 21.687 1.00 83.31 549 LEU A CA 1
ATOM 4285 C C . LEU A 1 549 ? -21.939 -9.267 20.795 1.00 83.31 549 LEU A C 1
ATOM 4287 O O . LEU A 1 549 ? -22.030 -8.045 20.856 1.00 83.31 549 LEU A O 1
ATOM 4291 N N . ALA A 1 550 ? -22.737 -9.998 20.012 1.00 84.50 550 ALA A N 1
ATOM 4292 C CA . ALA A 1 550 ? -23.750 -9.409 19.140 1.00 84.50 550 ALA A CA 1
ATOM 4293 C C . ALA A 1 550 ? -24.847 -8.667 19.923 1.00 84.50 550 ALA A C 1
ATOM 4295 O O . ALA A 1 550 ? -25.255 -7.580 19.519 1.00 84.50 550 ALA A O 1
ATOM 4296 N N . ASN A 1 551 ? -25.279 -9.205 21.069 1.00 86.50 551 ASN A N 1
ATOM 4297 C CA . ASN A 1 551 ? -26.279 -8.557 21.918 1.00 86.50 551 ASN A CA 1
ATOM 4298 C C . ASN A 1 551 ? -25.702 -7.300 22.576 1.00 86.50 551 ASN A C 1
ATOM 4300 O O . ASN A 1 551 ? -26.379 -6.277 22.632 1.00 86.50 551 ASN A O 1
ATOM 4304 N N . GLN A 1 552 ? -24.452 -7.353 23.047 1.00 86.56 552 GLN A N 1
ATOM 4305 C CA . GLN A 1 552 ? -23.789 -6.192 23.649 1.00 86.56 552 GLN A CA 1
ATOM 4306 C C . GLN A 1 552 ? -23.547 -5.075 22.630 1.00 86.56 552 GLN A C 1
ATOM 4308 O O . GLN A 1 552 ? -23.822 -3.913 22.910 1.00 86.56 552 GLN A O 1
ATOM 4313 N N . LEU A 1 553 ? -23.115 -5.420 21.418 1.00 88.19 553 LEU A N 1
ATOM 4314 C CA . LEU A 1 553 ? -22.974 -4.451 20.335 1.00 88.19 553 LEU A CA 1
ATOM 4315 C C . LEU A 1 553 ? -24.330 -3.882 19.900 1.00 88.19 553 LEU A C 1
ATOM 4317 O O . LEU A 1 553 ? -24.430 -2.690 19.629 1.00 88.19 553 LEU A O 1
ATOM 4321 N N . TYR A 1 554 ? -25.391 -4.691 19.904 1.00 90.12 554 TYR A N 1
ATOM 4322 C CA . TYR A 1 554 ? -26.746 -4.191 19.679 1.00 90.12 554 TYR A CA 1
ATOM 4323 C C . TYR A 1 554 ? -27.189 -3.210 20.778 1.00 90.12 554 TYR A C 1
ATOM 4325 O O . TYR A 1 554 ? -27.747 -2.166 20.459 1.00 90.12 554 TYR A O 1
ATOM 4333 N N . LEU A 1 555 ? -26.886 -3.486 22.052 1.00 88.94 555 LEU A N 1
ATOM 4334 C CA . LEU A 1 555 ? -27.125 -2.563 23.173 1.00 88.94 555 LEU A CA 1
ATOM 4335 C C . LEU A 1 555 ? -26.370 -1.235 22.998 1.00 88.94 555 LEU A C 1
ATOM 4337 O O . LEU A 1 555 ? -26.944 -0.177 23.250 1.00 88.94 555 LEU A O 1
ATOM 4341 N N . TYR A 1 556 ? -25.118 -1.277 22.530 1.00 89.00 556 TYR A N 1
ATOM 4342 C CA . TYR A 1 556 ? -24.336 -0.077 22.210 1.00 89.00 556 TYR A CA 1
ATOM 4343 C C . TYR A 1 556 ? -24.871 0.690 20.988 1.00 89.00 556 TYR A C 1
ATOM 4345 O O . TYR A 1 556 ? -24.741 1.906 20.913 1.00 89.00 556 TYR A O 1
ATOM 4353 N N . MET A 1 557 ? -25.519 0.007 20.045 1.00 90.69 557 MET A N 1
ATOM 4354 C CA . MET A 1 557 ? -26.094 0.630 18.851 1.00 90.69 557 MET A CA 1
ATOM 4355 C C . MET A 1 557 ? -27.494 1.219 19.085 1.00 90.69 557 MET A C 1
ATOM 4357 O O . MET A 1 557 ? -27.769 2.331 18.650 1.00 90.69 557 MET A O 1
ATOM 4361 N N . ALA A 1 558 ? -28.392 0.471 19.729 1.00 88.06 558 ALA A N 1
ATOM 4362 C CA . ALA A 1 558 ? -29.803 0.832 19.892 1.00 88.06 558 ALA A CA 1
ATOM 4363 C C . ALA A 1 558 ? -30.093 1.590 21.199 1.00 88.06 558 ALA A C 1
ATOM 4365 O O . ALA A 1 558 ? -31.160 2.189 21.340 1.00 88.06 558 ALA A O 1
ATOM 4366 N N . GLY A 1 559 ? -29.156 1.566 22.150 1.00 82.38 559 GLY A N 1
ATOM 4367 C CA . GLY A 1 559 ? -29.347 2.102 23.491 1.00 82.38 559 GLY A CA 1
ATOM 4368 C C . GLY A 1 559 ? -30.033 1.109 24.435 1.00 82.38 559 GLY A C 1
ATOM 4369 O O . GLY A 1 559 ? -30.764 0.202 24.036 1.00 82.38 559 GLY A O 1
ATOM 4370 N N . GLY A 1 560 ? -29.768 1.267 25.730 1.00 81.62 560 GLY A N 1
ATOM 4371 C CA . GLY A 1 560 ? -30.285 0.401 26.788 1.00 81.62 560 GLY A CA 1
ATOM 4372 C C . GLY A 1 560 ? -29.668 0.739 28.142 1.00 81.62 560 GLY A C 1
ATOM 4373 O O . GLY A 1 560 ? -28.884 1.680 28.253 1.00 81.62 560 GLY A O 1
ATOM 4374 N N . HIS A 1 561 ? -30.018 -0.019 29.183 1.00 74.25 561 HIS A N 1
ATOM 4375 C CA . HIS A 1 561 ? -29.365 0.123 30.488 1.00 74.25 561 HIS A CA 1
ATOM 4376 C C . HIS A 1 561 ? -27.947 -0.443 30.438 1.00 74.25 561 HIS A C 1
ATOM 4378 O O . HIS A 1 561 ? -27.728 -1.535 29.901 1.00 74.25 561 HIS A O 1
ATOM 4384 N N . LYS A 1 562 ? -26.992 0.278 31.033 1.00 66.88 562 LYS A N 1
ATOM 4385 C CA . LYS A 1 562 ? -25.625 -0.221 31.203 1.00 66.88 562 LYS A CA 1
ATOM 4386 C C . LYS A 1 562 ? -25.678 -1.515 32.021 1.00 66.88 562 LYS A C 1
ATOM 4388 O O . LYS A 1 562 ? -26.138 -1.513 33.162 1.00 66.88 562 LYS A O 1
ATOM 4393 N N . ARG A 1 563 ? -25.209 -2.637 31.459 1.00 63.31 563 ARG A N 1
ATOM 4394 C CA . ARG A 1 563 ? -24.914 -3.812 32.292 1.00 63.31 563 ARG A CA 1
ATOM 4395 C C . ARG A 1 563 ? -23.755 -3.416 33.221 1.00 63.31 563 ARG A C 1
ATOM 4397 O O . ARG A 1 563 ? -22.801 -2.810 32.730 1.00 63.31 563 ARG A O 1
ATOM 4404 N N . PRO A 1 564 ? -23.804 -3.726 34.528 1.00 51.91 564 PRO A N 1
ATOM 4405 C CA . PRO A 1 564 ? -22.675 -3.489 35.420 1.00 51.91 564 PRO A CA 1
ATOM 4406 C C . PRO A 1 564 ? -21.505 -4.357 34.945 1.00 51.91 564 PRO A C 1
ATOM 4408 O O . PRO A 1 564 ? -21.471 -5.562 35.183 1.00 51.91 564 PRO A O 1
ATOM 4411 N N . SER A 1 565 ? -20.586 -3.761 34.186 1.00 50.94 565 SER A N 1
ATOM 4412 C CA . SER A 1 565 ? -19.450 -4.478 33.621 1.00 50.94 565 SER A CA 1
ATOM 4413 C C . SER A 1 565 ? -18.474 -4.821 34.744 1.00 50.94 565 SER A C 1
ATOM 4415 O O . SER A 1 565 ? -18.005 -3.945 35.472 1.00 50.94 565 SER A O 1
ATOM 4417 N N . SER A 1 566 ? -18.180 -6.113 34.900 1.00 45.47 566 SER A N 1
ATOM 4418 C CA . SER A 1 566 ? -17.370 -6.649 36.001 1.00 45.47 566 SER A CA 1
ATOM 4419 C C . SER A 1 566 ? -15.915 -6.151 36.002 1.00 45.47 566 SER A C 1
ATOM 4421 O O . SER A 1 566 ? -15.224 -6.351 36.998 1.00 45.47 566 SER A O 1
ATOM 4423 N N . HIS A 1 567 ? -15.443 -5.521 34.919 1.00 47.09 567 HIS A N 1
ATOM 4424 C CA . HIS A 1 567 ? -14.043 -5.115 34.762 1.00 47.09 567 HIS A CA 1
ATOM 4425 C C . HIS A 1 567 ? -13.698 -3.723 35.315 1.00 47.09 567 HIS A C 1
ATOM 4427 O O . HIS A 1 567 ? -12.581 -3.543 35.788 1.00 47.09 567 HIS A O 1
ATOM 4433 N N . TYR A 1 568 ? -14.633 -2.766 35.329 1.00 48.94 568 TYR A N 1
ATOM 4434 C CA . TYR A 1 568 ? -14.376 -1.417 35.869 1.00 48.94 568 TYR A CA 1
ATOM 4435 C C . TYR A 1 568 ? -14.731 -1.289 37.360 1.00 48.94 568 TYR A C 1
ATOM 4437 O O . TYR A 1 568 ? -14.187 -0.445 38.070 1.00 48.94 568 TYR A O 1
ATOM 4445 N N . ASN A 1 569 ? -15.580 -2.182 37.878 1.00 42.16 569 ASN A N 1
ATOM 4446 C CA . ASN A 1 569 ? -16.076 -2.096 39.254 1.00 42.16 569 ASN A CA 1
ATOM 4447 C C . ASN A 1 569 ? -15.026 -2.374 40.342 1.00 42.16 569 ASN A C 1
ATOM 4449 O O . ASN A 1 569 ? -15.298 -2.068 41.497 1.00 42.16 569 ASN A O 1
ATOM 4453 N N . SER A 1 570 ? -13.855 -2.947 40.032 1.00 42.28 570 SER A N 1
ATOM 4454 C CA . SER A 1 570 ? -12.840 -3.223 41.065 1.00 42.28 570 SER A CA 1
ATOM 4455 C C . SER A 1 570 ? -11.799 -2.115 41.244 1.00 42.28 570 SER A C 1
ATOM 4457 O O . SER A 1 570 ? -11.126 -2.102 42.271 1.00 42.28 570 SER A O 1
ATOM 4459 N N . LEU A 1 571 ? -11.632 -1.214 40.267 1.00 45.75 571 LEU A N 1
ATOM 4460 C CA . LEU A 1 571 ? -10.649 -0.119 40.326 1.00 45.75 571 LEU A CA 1
ATOM 4461 C C . LEU A 1 571 ? -11.274 1.227 40.723 1.00 45.75 571 LEU A C 1
ATOM 4463 O O . LEU A 1 571 ? -10.603 2.031 41.366 1.00 45.75 571 LEU A O 1
ATOM 4467 N N . ASP A 1 572 ? -12.558 1.443 40.419 1.00 46.56 572 ASP A N 1
ATOM 4468 C CA . ASP A 1 572 ? -13.213 2.750 40.571 1.00 46.56 572 ASP A CA 1
ATOM 4469 C C . ASP A 1 572 ? -14.179 2.849 41.765 1.00 46.56 572 ASP A C 1
ATOM 4471 O O . ASP A 1 572 ? -14.868 3.856 41.921 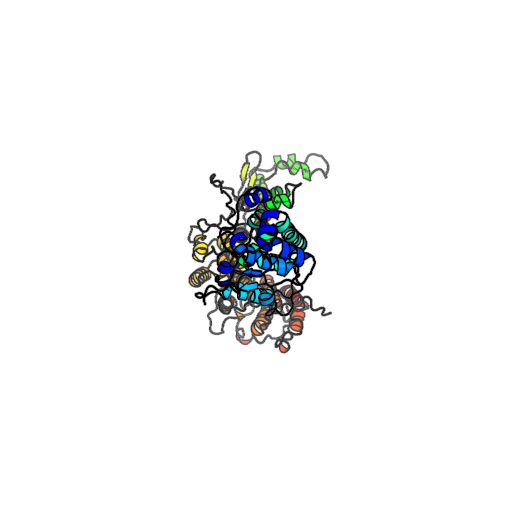1.00 46.56 572 ASP A O 1
ATOM 4475 N N . THR A 1 573 ? -14.188 1.866 42.677 1.00 42.09 573 THR A N 1
ATOM 4476 C CA . THR A 1 573 ? -14.989 1.837 43.929 1.00 42.09 573 THR A CA 1
ATOM 4477 C C . THR A 1 573 ? -14.647 2.933 44.965 1.00 42.09 573 THR A C 1
ATOM 4479 O O . THR A 1 573 ? -14.877 2.767 46.162 1.00 42.09 573 THR A O 1
ATOM 4482 N N . GLY A 1 574 ? -14.104 4.068 44.525 1.00 44.56 574 GLY A N 1
ATOM 4483 C CA . GLY A 1 574 ? -13.793 5.231 45.352 1.00 44.56 574 GLY A CA 1
ATOM 4484 C C . GLY A 1 574 ? -13.442 6.513 44.587 1.00 44.56 574 GLY A C 1
ATOM 4485 O O . GLY A 1 574 ? -13.033 7.473 45.237 1.00 44.56 574 GLY A O 1
ATOM 4486 N N . LYS A 1 575 ? -13.572 6.561 43.250 1.00 57.62 575 LYS A N 1
ATOM 4487 C CA . LYS A 1 575 ? -13.240 7.761 42.460 1.00 57.62 575 LYS A CA 1
ATOM 4488 C C . LYS A 1 575 ? -14.502 8.585 42.151 1.00 57.62 575 LYS A C 1
ATOM 4490 O O . LYS A 1 575 ? -15.575 8.029 41.924 1.00 57.62 575 LYS A O 1
ATOM 4495 N N . SER A 1 576 ? -14.389 9.914 42.205 1.00 59.62 576 SER A N 1
ATOM 4496 C CA . SER A 1 576 ? -15.496 10.841 41.936 1.00 59.62 576 SER A CA 1
ATOM 4497 C C . SER A 1 576 ? -15.931 10.788 40.464 1.00 59.62 576 SER A C 1
ATOM 4499 O O . SER A 1 576 ? -15.100 10.544 39.585 1.00 59.62 576 SER A O 1
ATOM 4501 N N . PRO A 1 577 ? -17.225 11.025 40.170 1.00 67.69 577 PRO A N 1
ATOM 4502 C CA . PRO A 1 577 ? -17.696 11.113 38.794 1.00 67.69 577 PRO A CA 1
ATOM 4503 C C . PRO A 1 577 ? -17.021 12.276 38.053 1.00 67.69 577 PRO A C 1
ATOM 4505 O O . PRO A 1 577 ? -16.562 13.241 38.667 1.00 67.69 577 PRO A O 1
ATOM 4508 N N . CYS A 1 578 ? -16.992 12.182 36.724 1.00 69.00 578 CYS A N 1
ATOM 4509 C CA . CYS A 1 578 ? -16.470 13.221 35.842 1.00 69.00 578 CYS A CA 1
ATOM 4510 C C . CYS A 1 578 ? -17.126 14.590 36.105 1.00 69.00 578 CYS A C 1
ATOM 4512 O O . CYS A 1 578 ? -18.340 14.685 36.290 1.00 69.00 578 CYS A O 1
ATOM 4514 N N . TYR A 1 579 ? -16.330 15.662 36.070 1.00 77.12 579 TYR A N 1
ATOM 4515 C CA . TYR A 1 579 ? -16.814 17.032 36.276 1.00 77.12 579 TYR A CA 1
ATOM 4516 C C . TYR A 1 579 ? -17.354 17.700 35.001 1.00 77.12 579 TYR A C 1
ATOM 4518 O O . TYR A 1 579 ? -18.050 18.708 35.100 1.00 77.12 579 TYR A O 1
ATOM 4526 N N . GLN A 1 580 ? -17.035 17.173 33.813 1.00 77.56 580 GLN A N 1
ATOM 4527 C CA . GLN A 1 580 ? -17.435 17.766 32.526 1.00 77.56 580 GLN A CA 1
ATOM 4528 C C . GLN A 1 580 ? -18.624 17.057 31.871 1.00 77.56 580 GLN A C 1
ATOM 4530 O O . GLN A 1 580 ? -19.455 17.711 31.245 1.00 77.56 580 GLN A O 1
ATOM 4535 N N . ILE A 1 581 ? -18.707 15.730 32.000 1.00 79.88 581 ILE A N 1
ATOM 4536 C CA . ILE A 1 581 ? -19.716 14.909 31.330 1.00 79.88 581 ILE A CA 1
ATOM 4537 C C . ILE A 1 581 ? -20.510 14.139 32.378 1.00 79.88 581 ILE A C 1
ATOM 4539 O O . ILE A 1 581 ? -19.968 13.303 33.099 1.00 79.88 581 ILE A O 1
ATOM 4543 N N . GLN A 1 582 ? -21.818 14.376 32.407 1.00 76.81 582 GLN A N 1
ATOM 4544 C CA . GLN A 1 582 ? -22.754 13.621 33.226 1.00 76.81 582 GLN A CA 1
ATOM 4545 C C . GLN A 1 582 ? -23.521 12.637 32.340 1.00 76.81 582 GLN A C 1
ATOM 4547 O O . GLN A 1 582 ? -24.373 13.032 31.547 1.00 76.81 582 GLN A O 1
ATOM 4552 N N . GLU A 1 583 ? -23.222 11.347 32.474 1.00 76.75 583 GLU A N 1
ATOM 4553 C CA . GLU A 1 583 ? -24.001 10.282 31.838 1.00 76.75 583 GLU A CA 1
ATOM 4554 C C . GLU A 1 583 ? -25.031 9.715 32.819 1.00 76.75 583 GLU A C 1
ATOM 4556 O O . GLU A 1 583 ? -24.736 9.533 33.999 1.00 76.75 583 GLU A O 1
ATOM 4561 N N . GLY A 1 584 ? -26.235 9.415 32.324 1.00 73.88 584 GLY A N 1
ATOM 4562 C CA . GLY A 1 584 ? -27.237 8.665 33.083 1.00 73.88 584 GLY A CA 1
ATOM 4563 C C . GLY A 1 584 ? -26.976 7.151 33.092 1.00 73.88 584 GLY A C 1
ATOM 4564 O O . GLY A 1 584 ? -25.950 6.662 32.608 1.00 73.88 584 GLY A O 1
ATOM 4565 N N . ASP A 1 585 ? -27.964 6.398 33.583 1.00 74.44 585 ASP A N 1
ATOM 4566 C CA . ASP A 1 585 ? -27.936 4.923 33.651 1.00 74.44 585 ASP A CA 1
ATOM 4567 C C . ASP A 1 585 ? -28.073 4.237 32.278 1.00 74.44 585 ASP A C 1
ATOM 4569 O O . ASP A 1 585 ? -27.884 3.023 32.135 1.00 74.44 585 ASP A O 1
ATOM 4573 N N . GLN A 1 586 ? -28.398 5.019 31.248 1.00 81.25 586 GLN A N 1
ATOM 4574 C CA . GLN A 1 586 ? -28.478 4.555 29.871 1.00 81.25 586 GLN A CA 1
ATOM 4575 C C . GLN A 1 586 ? -27.129 4.677 29.160 1.00 81.25 586 GLN A C 1
ATOM 4577 O O . GLN A 1 586 ? -26.308 5.549 29.446 1.00 81.25 586 GLN A O 1
ATOM 4582 N N . VAL A 1 587 ? -26.901 3.773 28.214 1.00 83.25 587 VAL A N 1
ATOM 4583 C CA . VAL A 1 587 ? -25.764 3.829 27.295 1.00 83.25 587 VAL A CA 1
ATOM 4584 C C . VAL A 1 587 ? -25.862 5.086 26.429 1.00 83.25 587 VAL A C 1
ATOM 4586 O O . VAL A 1 587 ? -26.910 5.357 25.846 1.00 83.25 587 VAL A O 1
ATOM 4589 N N . ASN A 1 588 ? -24.757 5.826 26.314 1.00 86.00 588 ASN A N 1
ATOM 4590 C CA . ASN A 1 588 ? -24.671 6.975 25.422 1.00 86.00 588 ASN A CA 1
ATOM 4591 C C . ASN A 1 588 ? -24.505 6.507 23.964 1.00 86.00 588 ASN A C 1
ATOM 4593 O O . ASN A 1 588 ? -23.421 6.093 23.539 1.00 86.00 588 ASN A O 1
ATOM 4597 N N . VAL A 1 589 ? -25.602 6.547 23.209 1.00 87.81 589 VAL A N 1
ATOM 4598 C CA . VAL A 1 589 ? -25.662 6.090 21.813 1.00 87.81 589 VAL A CA 1
ATOM 4599 C C . VAL A 1 589 ? -24.836 6.992 20.892 1.00 87.81 589 VAL A C 1
ATOM 4601 O O . VAL A 1 589 ? -24.220 6.485 19.956 1.00 87.81 589 VAL A O 1
ATOM 4604 N N . ASP A 1 590 ? -24.735 8.292 21.181 1.00 87.88 590 ASP A N 1
ATOM 4605 C CA . ASP A 1 590 ? -23.996 9.242 20.336 1.00 87.88 590 ASP A CA 1
ATOM 4606 C C . ASP A 1 590 ? -22.501 8.892 20.258 1.00 87.88 590 ASP A C 1
ATOM 4608 O O . ASP A 1 590 ? -21.876 9.017 19.207 1.00 87.88 590 ASP A O 1
ATOM 4612 N N . VAL A 1 591 ? -21.945 8.361 21.352 1.00 88.25 591 VAL A N 1
ATOM 4613 C CA . VAL A 1 591 ? -20.542 7.927 21.425 1.00 88.25 591 VAL A CA 1
ATOM 4614 C C . VAL A 1 591 ? -20.364 6.499 20.902 1.00 88.25 591 VAL A C 1
ATOM 4616 O O . VAL A 1 591 ? -19.427 6.221 20.156 1.00 88.25 591 VAL A O 1
ATOM 4619 N N . THR A 1 592 ? -21.248 5.579 21.300 1.00 90.19 592 THR A N 1
ATOM 4620 C CA . THR A 1 592 ? -21.012 4.129 21.153 1.00 90.19 592 THR A CA 1
ATOM 4621 C C . THR A 1 592 ? -21.589 3.512 19.876 1.00 90.19 592 THR A C 1
ATOM 4623 O O . THR A 1 592 ? -21.088 2.487 19.401 1.00 90.19 592 THR A O 1
ATOM 4626 N N . SER A 1 593 ? -22.587 4.150 19.256 1.00 92.31 593 SER A N 1
ATOM 4627 C CA . SER A 1 593 ? -23.256 3.618 18.064 1.00 92.31 593 SER A CA 1
ATOM 4628 C C . SER A 1 593 ? -22.368 3.443 16.826 1.00 92.31 593 SER A C 1
ATOM 4630 O O . SER A 1 593 ? -22.481 2.381 16.196 1.00 92.31 593 SER A O 1
ATOM 4632 N N . PRO A 1 594 ? -21.467 4.376 16.435 1.00 94.25 594 PRO A N 1
ATOM 4633 C CA . PRO A 1 594 ? -20.709 4.205 15.199 1.00 94.25 594 PRO A CA 1
ATOM 4634 C C . PRO A 1 594 ? -19.674 3.078 15.329 1.00 94.25 594 PRO A C 1
ATOM 4636 O O . PRO A 1 594 ? -19.526 2.267 14.412 1.00 94.25 594 PRO A O 1
ATOM 4639 N N . GLY A 1 595 ? -19.023 2.958 16.493 1.00 93.06 595 GLY A N 1
ATOM 4640 C CA . GLY A 1 595 ? -18.103 1.861 16.795 1.00 93.06 595 GLY A CA 1
ATOM 4641 C C . GLY A 1 595 ? -18.808 0.502 16.788 1.00 93.06 595 GLY A C 1
ATOM 4642 O O . GLY A 1 595 ? -18.340 -0.433 16.135 1.00 93.06 595 GLY A O 1
ATOM 4643 N N . ALA A 1 596 ? -19.967 0.403 17.446 1.00 93.38 596 ALA A N 1
ATOM 4644 C CA . ALA A 1 596 ? -20.735 -0.838 17.513 1.00 93.38 596 ALA A CA 1
ATOM 4645 C C . ALA A 1 596 ? -21.259 -1.295 16.141 1.00 93.38 596 ALA A C 1
ATOM 4647 O O . ALA A 1 596 ? -21.181 -2.479 15.803 1.00 93.38 596 ALA A O 1
ATOM 4648 N N . THR A 1 597 ? -21.726 -0.351 15.320 1.00 93.94 597 THR A N 1
ATOM 4649 C CA . THR A 1 597 ? -22.213 -0.627 13.961 1.00 93.94 597 THR A CA 1
ATOM 4650 C C . THR A 1 597 ? -21.095 -1.174 13.071 1.00 93.94 597 THR A C 1
ATOM 4652 O O . THR A 1 597 ? -21.288 -2.175 12.377 1.00 93.94 597 THR A O 1
ATOM 4655 N N . LEU A 1 598 ? -19.902 -0.566 13.111 1.00 94.62 598 LEU A N 1
ATOM 4656 C CA . LEU A 1 598 ? -18.745 -1.061 12.358 1.00 94.62 598 LEU A CA 1
ATOM 4657 C C . LEU A 1 598 ? -18.287 -2.438 12.846 1.00 94.62 598 LEU A C 1
ATOM 4659 O O . LEU A 1 598 ? -17.974 -3.300 12.022 1.00 94.62 598 LEU A O 1
ATOM 4663 N N . ALA A 1 599 ? -18.285 -2.667 14.162 1.00 93.56 599 ALA A N 1
ATOM 4664 C CA . ALA A 1 599 ? -17.934 -3.959 14.740 1.00 93.56 599 ALA A CA 1
ATOM 4665 C C . ALA A 1 599 ? -18.871 -5.072 14.243 1.00 93.56 599 ALA A C 1
ATOM 4667 O O . ALA A 1 599 ? -18.394 -6.096 13.750 1.00 93.56 599 ALA A O 1
ATOM 4668 N N . LEU A 1 600 ? -20.193 -4.849 14.292 1.00 92.00 600 LEU A N 1
ATOM 4669 C CA . LEU A 1 600 ? -21.196 -5.786 13.769 1.00 92.00 600 LEU A CA 1
ATOM 4670 C C . LEU A 1 600 ? -21.028 -6.017 12.264 1.00 92.00 600 LEU A C 1
ATOM 4672 O O . LEU A 1 600 ? -21.029 -7.164 11.811 1.00 92.00 600 LEU A O 1
ATOM 4676 N N . GLY A 1 601 ? -20.824 -4.945 11.493 1.00 91.81 601 GLY A N 1
ATOM 4677 C CA . GLY A 1 601 ? -20.617 -5.026 10.048 1.00 91.81 601 GLY A CA 1
ATOM 4678 C C . GLY A 1 601 ? -19.394 -5.863 9.660 1.00 91.81 601 GLY A C 1
ATOM 4679 O O . GLY A 1 601 ? -19.462 -6.648 8.714 1.00 91.81 601 GLY A O 1
ATOM 4680 N N . LEU A 1 602 ? -18.285 -5.744 10.399 1.00 92.75 602 LEU A N 1
ATOM 4681 C CA . LEU A 1 602 ? -17.062 -6.521 10.161 1.00 92.75 602 LEU A CA 1
ATOM 4682 C C . LEU A 1 602 ? -17.152 -7.963 10.683 1.00 92.75 602 LEU A C 1
ATOM 4684 O O . LEU A 1 602 ? -16.641 -8.881 10.034 1.00 92.75 602 LEU A O 1
ATOM 4688 N N . MET A 1 603 ? -17.828 -8.177 11.814 1.00 90.69 603 MET A N 1
ATOM 4689 C CA . MET A 1 603 ? -18.066 -9.503 12.389 1.00 90.69 603 MET A CA 1
ATOM 4690 C C . MET A 1 603 ? -18.914 -10.373 11.450 1.00 90.69 603 MET A C 1
ATOM 4692 O O . MET A 1 603 ? -18.548 -11.516 11.171 1.00 90.69 603 MET A O 1
ATOM 4696 N N . PHE A 1 604 ? -20.000 -9.819 10.900 1.00 90.25 604 PHE A N 1
ATOM 4697 C CA . PHE A 1 604 ? -20.916 -10.513 9.985 1.00 90.25 604 PHE A CA 1
ATOM 4698 C C . PHE A 1 604 ? -20.606 -10.285 8.496 1.00 90.25 604 PHE A C 1
ATOM 4700 O O . PHE A 1 604 ? -21.414 -10.624 7.623 1.00 90.25 604 PHE A O 1
ATOM 4707 N N . LEU A 1 605 ? -19.423 -9.762 8.171 1.00 92.75 605 LEU A N 1
ATOM 4708 C CA . LEU A 1 605 ? -19.028 -9.465 6.798 1.00 92.75 605 LEU A CA 1
ATOM 4709 C C . LEU A 1 605 ? -19.082 -10.719 5.909 1.00 92.75 605 LEU A C 1
ATOM 4711 O O . LEU A 1 605 ? -18.398 -11.704 6.172 1.00 92.75 605 LEU A O 1
ATOM 4715 N N . GLN A 1 606 ? -19.852 -10.656 4.816 1.00 88.38 606 GLN A N 1
ATOM 4716 C CA . GLN A 1 606 ? -20.040 -11.756 3.850 1.00 88.38 606 GLN A CA 1
ATOM 4717 C C . GLN A 1 606 ? -20.642 -13.050 4.439 1.00 88.38 606 GLN A C 1
ATOM 4719 O O . GLN A 1 606 ? -20.563 -14.095 3.801 1.00 88.38 606 GLN A O 1
ATOM 4724 N N . THR A 1 607 ? -21.278 -12.996 5.614 1.00 85.38 607 THR A N 1
ATOM 4725 C CA . THR A 1 607 ? -21.877 -14.186 6.256 1.00 85.38 607 THR A CA 1
ATOM 4726 C C . THR A 1 607 ? -23.286 -14.518 5.757 1.00 85.38 607 THR A C 1
ATOM 4728 O O . THR A 1 607 ? -23.758 -15.631 5.956 1.00 85.38 607 THR A O 1
ATOM 4731 N N . GLY A 1 608 ? -23.972 -13.577 5.095 1.00 82.56 608 GLY A N 1
ATOM 4732 C CA . GLY A 1 608 ? -25.348 -13.775 4.617 1.00 82.56 608 GLY A CA 1
ATOM 4733 C C . GLY A 1 608 ? -26.394 -13.894 5.734 1.00 82.56 608 GLY A C 1
ATOM 4734 O O . GLY A 1 608 ? -27.519 -14.308 5.457 1.00 82.56 608 GLY A O 1
ATOM 4735 N N . ASN A 1 609 ? -26.026 -13.541 6.971 1.00 81.25 609 ASN A N 1
ATOM 4736 C CA . ASN A 1 609 ? -26.923 -13.526 8.119 1.00 81.25 609 ASN A CA 1
ATOM 4737 C C . ASN A 1 609 ? -27.989 -12.429 7.932 1.00 81.25 609 ASN A C 1
ATOM 4739 O O . ASN A 1 609 ? -27.633 -11.294 7.605 1.00 81.25 609 ASN A O 1
ATOM 4743 N N . LYS A 1 610 ? -29.271 -12.793 8.052 1.00 72.62 610 LYS A N 1
ATOM 4744 C CA . LYS A 1 610 ? -30.423 -11.922 7.763 1.00 72.62 610 LYS A CA 1
ATOM 4745 C C . LYS A 1 610 ? -31.043 -11.343 9.020 1.00 72.62 610 LYS A C 1
ATOM 4747 O O . LYS A 1 610 ? -31.176 -12.110 9.996 1.00 72.62 610 LYS A O 1
#

Foldseek 3Di:
DDVVLLPLPQVVVVVCVVPVVVVVVVVVDDHPDDPVVNVVDPDPPLDDSHDQDLVVQLVCLQVVHQDAAGEDDPPPCVVSVLLLLLSCLQRPDDDDLVVSNVSHHDYDDDPDDPDDPPPSVVSSVLCVVCVPDDSLLSSLLSCLVVPHAPVNLVPDDPVSSVVNVVSLVVCLVPPDPDHALSSCNRSVNNVVSVVNVVVVCVVPPNDDDPPPPPPPPDDDDLQDQLQPLAPVPVVCVVVVPDPVVVVVSVLLRFQDAAEDPPPPVVVPPCPPDDDDDDPVVVVVPDDPVNVLVVVVVVLVVVLVSSLCSLQVLLVVLAQRDADDLPDAQDQRDGDSWYAYPDVRDIRDPDPDDDDPCSVLSSLLSSLLSSLRNHHARPPSQAQVSLVVNQPPPPDGGSSNLSNLLNCLLSLNNVRHDPVVVVVQCPPPDQSNLLSNLNSVLNSQFQVLDPVSLVVLLVQEPLSDDPPDDDDPHDPSSNLSSLLSLLRNLFQVLDPVNLLSLLCQLQPACDFEAPPPPPLLSRNQSSLLSSLRNLAQCACVSPPCVVVPLLVSLVCLAVKDFDDPDPRPCPPCVPGHHYPRDDDDRMGDNVRRNNSSVNSNCRNCPPVPDD

InterPro domains:
  IPR011989 Armadillo-like helical [G3DSA:1.25.10.10] (379-610)
  IPR024990 Anaphase-promoting complex subunit 1 [PTHR12827] (5-610)
  IPR046794 Anaphase-promoting complex subunit 1, middle domain [PF20518] (4-194)
  IPR060410 APC1, TPR-like domain [PF27562] (235-444)

Secondary structure (DSSP, 8-state):
--HHHHT-HHHHHHHHHH-THHHHHHTT------HHHHTTS---TTS-SS---HHHHHHHHHTTPPPPPEEE-TTT-HHHHHHHHHHHHHHS---SHHHHHHHHEEE---SS-----HHHHHHHHHHHH-TTS-HHHHHHHHHHHHT--HHHHHTS-HHHHHHHHHHHHHHHHSPPTT--HHHHHHTT-HHHHHHHHHHHHHHS-----------------S---S-TTS-HHHHHHHSSS--HHHHHHHHT--SSPEE--TTTGGGTTTTTS--SS-HHHHHTTS-HHHHHHHHHHHHHHHHHHHHHHHHHHHHHTTT-BPPPTTS----------EEETTTTEEE-SSSS---GGGGHHHHHHHHHHHHTTBPTT-TT--HHHHHHTS-SSSSPPHHHHHHHHHHHHTTGGGGS-HHHHHHHHHS--HHHHHHHHHHHHHHTTTS--HHHHHHHHTT-GGGS-TTSPPP---HHHHHHHHHHHHHHTTT---HHHHHHHHHHHTPPP-STTTT-S-HHHHHHHHHHHHHHHTTT-GGG-TT-GGGTHHHHHHHHHH--BPP--TTTTTT-TTPPPPSS----SB--HHHHHHHHHHHHHHHTTTS---

Organism: Stichopus japonicus (NCBI:txid307972)

Sequence (610 aa):
MSFRDVGWSEYVEHYCRLHPHLVSIMEQEHSQLKPDQRVLLPEPSVIPLFHPVFNRWLYNSILGNPQDPFPHMDFICKKTHQLIAIYSLYFNKIPSSVQFVDTLFRRLSIAASSLYTESTSHLVGFVNKTTKFTPAERTVLYMSEIGWTVGDISALPFSLSLPLYEALAVVRENPPSGWPESAYALLVRKDLSKQSDWLQRSKGCLKEISTQSKSDSKGKPADTDGMEGLDDDLLKFRFPDDLRITEVKKLLQSARPVCDCSHSEARSELSFLHPSLLPIFLLSMCSDHEFLEQQEMRLLLVSQRTMALPLARGMLTMHTCRSSITEPVPIPKLNLSGRAPPRNTNIAFQHIDVPDNVRDWPWFHNGVAAGLQLGPNDSKIDSAWIVYNQPEGKNLTNEFGGFLMALGLTGHLTKLFRMVLHKYLCSSHEMTGIGLALGLAAAKKGTMDVAVTKILSLHISALLPPTSTELAVPHNLQVAAILGIGLVYQGTAHRHMAEVLLGEIGRPPGPELENCADRESYSLAAGLALGMVLLKHGSDAVGLSDLELANQLYLYMAGGHKRPSSHYNSLDTGKSPCYQIQEGDQVNVDVTSPGATLALGLMFLQTGNK

pLDDT: mean 75.01, std 15.85, range [28.81, 95.75]